Protein AF-0000000080637641 (afdb_homodimer)

InterPro domains:
  IPR002864 Acyl-ACP thioesterase, N-terminal hotdog domain [PF01643] (2-120)
  IPR029069 HotDog domain superfamily [SSF54637] (1-126)
  IPR029069 HotDog domain superfamily [SSF54637] (154-206)
  IPR045023 Acyl-[acyl-carrier-protein] hydrolase FATA/B [PTHR31727] (2-176)
  IPR049427 Acyl-ACP thioesterase-like, C-terminal domain [PF20791] (158-209)

Radius of gyration: 21.98 Å; Cα contacts (8 Å, |Δi|>4): 1233; chains: 2; bounding box: 46×62×56 Å

Secondary structure (DSSP, 8-state):
--EEEEEE--GGGB-GGGBBPHHHHHHHHHHHHHHHHHHHT-SHHHHHHTTEEEEEEEEEEEESS--BTT-EEEEEEEEEEEETTEEEEEEEEE-TTS-EEEEEEEEEEEEETTT--EE-GGGT--SS-----S-SSPPP---PPSS-EEEEEEE--GGGB-TTSBBPHHHHHHHHHHHHHHTT--GGGEEEEEEEE----BTT-EEEEEEETTEEEEEETTEEEEEEEEEE---/--EEEEEE--GGGB-GGGBBPHHHHHHHHHHHHHHHHHHHT-SHHHHHHTTEEEEEEEEEEEESS--BTT-EEEEEEEEEEEETTEEEEEEEEE-TTS-EEEEEEEEEEEEETTT--EE-GGGT--SS-----S-SSPPP---PPSS-EEEEEEE--GGGB-TTSBBPHHHHHHHHHHHHHHTT--GGGEEEEEEEE----BTT-EEEEEEETTEEEEEETTEEEEEEEEEE---

Foldseek 3Di:
DKFKDKDAAAPVQADDPFFGDPLVVVVVVVVRVQVVCVVQQNHDVNLVVVQKDKDWFKKKKFFPATDGHGWMKMKMKFWADADVQWTKMWIFIATPVRHTGMIMMTTMFMARNVVRHTDRCCVGRPDRHDHDHSDPDDFDDDDDDPPWDWQDKDAAAPVQDDPVFKRDPSVVVVLQQVRVVVVPDDPRFFRMKMKGADAIDGHGQMWTWIDDDQKIFIDRVVHTGMIMGTDGHND/DKFKDKDAAAPVQADDPFFGDPLVVVVVVVVRVQVVCVVQQNHDVNLVVVQKDKDWFKKKKFFPATDGHGWMKMKMKFWADADVQWTKMWIFIATPVRHTGMIMMTTMFMARNVVRHTDRCCVGRPDRHDHDHSDPDDFDDDDDDPPWDWQDKDAAAPVQDDPVFKRDPSVVVVLQQVRVVVVVDHPRFFRMKMKGADAIDGHGQMWTWIDDDQKIFIDRVVHTGMIMGTDGHND

Sequence (470 aa):
MKYAERFVVRSYESCGKGFLRPDALAGYFQETAWKSAEELGFGYRAVVEHGWAWVLSRLLVRYERVPRWGEEVVVTTWPRPSEGIFACRDYLVEDGEGRVCVRATSRWLLLDAASRRPVRPERLVRMGLLEEAAVEEAPRKLGAEEGLKEAAMVIAGYVDVDPNGHVNNTRYIGWCTTGLVREGERPEAWREFHVNFVGEAHEGDACAIWVGDGAAEIRKGEVALARMRVERGSPMKYAERFVVRSYESCGKGFLRPDALAGYFQETAWKSAEELGFGYRAVVEHGWAWVLSRLLVRYERVPRWGEEVVVTTWPRPSEGIFACRDYLVEDGEGRVCVRATSRWLLLDAASRRPVRPERLVRMGLLEEAAVEEAPRKLGAEEGLKEAAMVIAGYVDVDPNGHVNNTRYIGWCTTGLVREGERPEAWREFHVNFVGEAHEGDACAIWVGDGAAEIRKGEVALARMRVERGSP

Organism: Winmispira thermophila (strain ATCC 700085 / DSM 6578 / Z-1203) (NCBI:txid869211)

Solvent-accessible surface area (backbone atoms only — not comparable to full-atom values): 23505 Å² total; per-residue (Å²): 66,80,37,75,42,79,44,61,38,41,66,82,40,12,10,64,82,26,33,53,30,72,27,49,52,46,39,53,51,50,47,46,50,48,54,43,28,46,74,69,59,52,14,71,68,51,30,48,74,71,43,30,40,81,38,74,35,30,34,26,40,36,40,54,38,79,56,37,51,70,38,48,34,39,41,35,35,31,41,31,70,61,62,80,56,26,34,28,36,30,28,40,29,19,38,85,84,67,48,72,22,34,29,21,34,35,34,27,35,30,24,31,62,87,77,63,40,80,38,59,34,69,80,60,62,78,66,45,62,35,85,79,66,58,44,87,68,74,55,62,88,75,71,91,73,78,83,51,40,81,68,48,62,42,63,37,26,58,82,39,12,24,48,88,36,36,49,33,71,37,46,54,46,39,50,36,49,31,38,34,38,76,72,69,47,52,76,87,39,34,23,30,40,34,34,29,45,71,46,84,51,38,63,68,37,58,31,37,28,24,25,43,94,56,27,23,34,35,20,47,81,91,41,59,28,33,39,35,40,53,38,78,36,81,73,68,80,36,75,42,78,45,62,38,40,64,82,40,10,9,64,81,25,33,52,29,71,26,50,52,45,40,54,50,49,46,46,50,48,53,42,28,45,75,68,58,51,14,72,67,52,30,47,74,72,43,30,39,82,40,74,36,29,35,25,41,35,39,54,38,79,55,38,51,71,38,47,33,37,40,35,35,31,40,30,69,60,59,81,59,26,34,28,37,30,29,39,31,21,39,85,82,67,49,72,23,33,30,22,34,37,33,28,36,30,24,32,62,86,79,64,40,80,37,59,34,68,80,60,60,78,65,45,60,35,84,79,66,59,45,89,70,73,55,63,88,74,70,90,73,79,83,51,39,83,68,48,61,43,62,36,26,59,81,39,12,23,49,87,35,37,51,33,71,37,46,54,46,37,52,37,49,29,40,33,38,75,73,68,47,53,74,86,39,33,23,29,38,35,33,27,46,71,49,83,50,39,64,67,38,60,32,36,30,25,26,43,93,56,27,23,35,34,20,47,82,91,42,57,28,31,38,36,40,53,39,77,36,82,73

pLDDT: mean 94.84, std 4.94, range [54.88, 98.88]

Structure (mmCIF, N/CA/C/O backbone):
data_AF-0000000080637641-model_v1
#
loop_
_entity.id
_entity.type
_entity.pdbx_description
1 polymer 'Acyl-ACP thioesterase'
#
loop_
_atom_site.group_PDB
_atom_site.id
_atom_site.type_symbol
_atom_site.label_atom_id
_atom_site.label_alt_id
_atom_site.label_comp_id
_atom_site.label_asym_id
_atom_site.label_entity_id
_atom_site.label_seq_id
_atom_site.pdbx_PDB_ins_code
_atom_site.Cartn_x
_atom_site.Cartn_y
_atom_site.Cartn_z
_atom_site.occupancy
_atom_site.B_iso_or_equiv
_atom_site.auth_seq_id
_atom_site.auth_comp_id
_atom_site.auth_asym_id
_atom_site.auth_atom_id
_atom_site.pdbx_PDB_model_num
ATOM 1 N N . MET A 1 1 ? -3.99 -12.961 -25.469 1 92.62 1 MET A N 1
ATOM 2 C CA . MET A 1 1 ? -4.043 -11.523 -25.75 1 92.62 1 MET A CA 1
ATOM 3 C C . MET A 1 1 ? -3.363 -10.734 -24.641 1 92.62 1 MET A C 1
ATOM 5 O O . MET A 1 1 ? -3.488 -11.07 -23.469 1 92.62 1 MET A O 1
ATOM 9 N N . LYS A 1 2 ? -2.648 -9.711 -25.141 1 97.56 2 LYS A N 1
ATOM 10 C CA . LYS A 1 2 ? -1.951 -8.867 -24.172 1 97.56 2 LYS A CA 1
ATOM 11 C C . LYS A 1 2 ? -2.875 -7.785 -23.625 1 97.56 2 LYS A C 1
ATOM 13 O O . LYS A 1 2 ? -3.723 -7.254 -24.359 1 97.56 2 LYS A O 1
ATOM 18 N N . TYR A 1 3 ? -2.781 -7.527 -22.406 1 98.31 3 TYR A N 1
ATOM 19 C CA . TYR A 1 3 ? -3.465 -6.449 -21.703 1 98.31 3 TYR A CA 1
ATOM 20 C C . TYR A 1 3 ? -2.465 -5.543 -20.984 1 98.31 3 TYR A C 1
ATOM 22 O O . TYR A 1 3 ? -1.483 -6.016 -20.422 1 98.31 3 TYR A O 1
ATOM 30 N N . ALA A 1 4 ? -2.725 -4.215 -21.078 1 98.44 4 ALA A N 1
ATOM 31 C CA . ALA A 1 4 ? -1.751 -3.289 -20.5 1 98.44 4 ALA A CA 1
ATOM 32 C C . ALA A 1 4 ? -2.432 -2.271 -19.594 1 98.44 4 ALA A C 1
ATOM 34 O O . ALA A 1 4 ? -3.553 -1.838 -19.875 1 98.44 4 ALA A O 1
ATOM 35 N N . GLU A 1 5 ? -1.81 -1.968 -18.516 1 97.56 5 GLU A N 1
ATOM 36 C CA . GLU A 1 5 ? -2.182 -0.903 -17.594 1 97.56 5 GLU A CA 1
ATOM 37 C C . GLU A 1 5 ? -1.018 0.057 -17.359 1 97.56 5 GLU A C 1
ATOM 39 O O . GLU A 1 5 ? 0.136 -0.367 -17.266 1 97.56 5 GLU A O 1
ATOM 44 N N . ARG A 1 6 ? -1.359 1.313 -17.25 1 97.06 6 ARG A N 1
ATOM 45 C CA . ARG A 1 6 ? -0.358 2.328 -16.938 1 97.06 6 ARG A CA 1
ATOM 46 C C . ARG A 1 6 ? -0.373 2.674 -15.461 1 97.06 6 ARG A C 1
ATOM 48 O O . ARG A 1 6 ? -1.44 2.787 -14.852 1 97.06 6 ARG A O 1
ATOM 55 N N . PHE A 1 7 ? 0.769 2.768 -14.906 1 97.31 7 PHE A N 1
ATOM 56 C CA . PHE A 1 7 ? 0.945 3.188 -13.523 1 97.31 7 PHE A CA 1
ATOM 57 C C . PHE A 1 7 ? 1.962 4.316 -13.422 1 97.31 7 PHE A C 1
ATOM 59 O O . PHE A 1 7 ? 2.881 4.406 -14.242 1 97.31 7 PHE A O 1
ATOM 66 N N . VAL A 1 8 ? 1.765 5.195 -12.508 1 95.81 8 VAL A N 1
ATOM 67 C CA . VAL A 1 8 ? 2.812 6.094 -12.039 1 95.81 8 VAL A CA 1
ATOM 68 C C . VAL A 1 8 ? 3.271 5.664 -10.648 1 95.81 8 VAL A C 1
ATOM 70 O O . VAL A 1 8 ? 2.453 5.496 -9.742 1 95.81 8 VAL A O 1
ATOM 73 N N . VAL A 1 9 ? 4.555 5.395 -10.531 1 96.56 9 VAL A N 1
ATOM 74 C CA . VAL A 1 9 ? 5.062 5.023 -9.219 1 96.56 9 VAL A CA 1
ATOM 75 C C . VAL A 1 9 ? 4.789 6.148 -8.227 1 96.56 9 VAL A C 1
ATOM 77 O O . VAL A 1 9 ? 5.398 7.219 -8.305 1 96.56 9 VAL A O 1
ATOM 80 N N . ARG A 1 10 ? 3.988 5.863 -7.246 1 95.62 10 ARG A N 1
ATOM 81 C CA . ARG A 1 10 ? 3.527 6.891 -6.316 1 95.62 10 ARG A CA 1
ATOM 82 C C . ARG A 1 10 ? 4.48 7.027 -5.137 1 95.62 10 ARG A C 1
ATOM 84 O O . ARG A 1 10 ? 5.312 6.148 -4.895 1 95.62 10 ARG A O 1
ATOM 91 N N . SER A 1 11 ? 4.352 8.141 -4.477 1 92.38 11 SER A N 1
ATOM 92 C CA . SER A 1 11 ? 5.281 8.508 -3.412 1 92.38 11 SER A CA 1
ATOM 93 C C . SER A 1 11 ? 5.273 7.48 -2.287 1 92.38 11 SER A C 1
ATOM 95 O O . SER A 1 11 ? 6.328 7.141 -1.743 1 92.38 11 SER A O 1
ATOM 97 N N .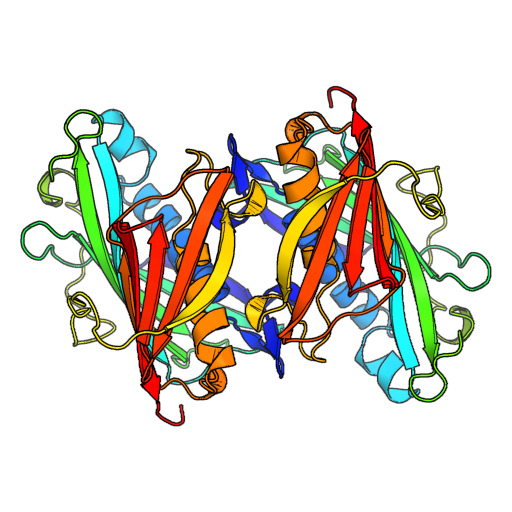 TYR A 1 12 ? 4.105 6.906 -2.023 1 93.69 12 TYR A N 1
ATOM 98 C CA . TYR A 1 12 ? 3.986 5.996 -0.89 1 93.69 12 TYR A CA 1
ATOM 99 C C . TYR A 1 12 ? 4.23 4.555 -1.318 1 93.69 12 TYR A C 1
ATOM 101 O O . TYR A 1 12 ? 4.098 3.631 -0.513 1 93.69 12 TYR A O 1
ATOM 109 N N . GLU A 1 13 ? 4.523 4.336 -2.611 1 96 13 GLU A N 1
ATOM 110 C CA . GLU A 1 13 ? 4.879 3.027 -3.145 1 96 13 GLU A CA 1
ATOM 111 C C . GLU A 1 13 ? 6.391 2.887 -3.301 1 96 13 GLU A C 1
ATOM 113 O O . GLU A 1 13 ? 6.879 1.848 -3.748 1 96 13 GLU A O 1
ATOM 118 N N . SER A 1 14 ? 7.027 3.963 -2.93 1 92.69 14 SER A N 1
ATOM 119 C CA . SER A 1 14 ? 8.484 4 -3.039 1 92.69 14 SER A CA 1
ATOM 120 C C . SER A 1 14 ? 9.141 3.963 -1.664 1 92.69 14 SER A C 1
ATOM 122 O O . SER A 1 14 ? 8.57 4.453 -0.686 1 92.69 14 SER A O 1
ATOM 124 N N . CYS A 1 15 ? 10.125 3.348 -1.596 1 84.5 15 CYS A N 1
ATOM 125 C CA . CYS A 1 15 ? 10.859 3.25 -0.34 1 84.5 15 CYS A CA 1
ATOM 126 C C . CYS A 1 15 ? 12.234 3.902 -0.459 1 84.5 15 CYS A C 1
ATOM 128 O O . CYS A 1 15 ? 12.406 4.867 -1.205 1 84.5 15 CYS A O 1
ATOM 130 N N . GLY A 1 16 ? 13.18 3.287 0.419 1 74.88 16 GLY A N 1
ATOM 131 C CA . GLY A 1 16 ? 14.484 3.906 0.554 1 74.88 16 GLY A CA 1
ATOM 132 C C . GLY A 1 16 ? 15.133 4.242 -0.779 1 74.88 16 GLY A C 1
ATOM 133 O O . GLY A 1 16 ? 15.109 3.43 -1.707 1 74.88 16 GLY A O 1
ATOM 134 N N . LYS A 1 17 ? 15.555 5.379 -1.106 1 79.94 17 LYS A N 1
ATOM 135 C CA . LYS A 1 17 ? 16.234 5.992 -2.24 1 79.94 17 LYS A CA 1
ATOM 136 C C . LYS A 1 17 ? 15.289 6.203 -3.412 1 79.94 17 LYS A C 1
ATOM 138 O O . LYS A 1 17 ? 15.719 6.324 -4.559 1 79.94 17 LYS A O 1
ATOM 143 N N . GLY A 1 18 ? 13.945 5.887 -3.209 1 91.38 18 GLY A N 1
ATOM 144 C CA . GLY A 1 18 ? 12.945 6.203 -4.219 1 91.38 18 GLY A CA 1
ATOM 145 C C . GLY A 1 18 ? 12.602 5.023 -5.109 1 91.38 18 GLY A C 1
ATOM 146 O O . GLY A 1 18 ? 11.961 5.184 -6.145 1 91.38 18 GLY A O 1
ATOM 147 N N . PHE A 1 19 ? 13.07 3.822 -4.762 1 93.94 19 PHE A N 1
ATOM 148 C CA . PHE A 1 19 ? 12.828 2.633 -5.57 1 93.94 19 PHE A CA 1
ATOM 149 C C . PHE A 1 19 ? 11.43 2.082 -5.312 1 93.94 19 PHE A C 1
ATOM 151 O O . PHE A 1 19 ? 10.938 2.115 -4.18 1 93.94 19 PHE A O 1
ATOM 158 N N . LEU A 1 20 ? 10.805 1.582 -6.398 1 96.62 20 LEU A N 1
ATOM 159 C CA . LEU A 1 20 ? 9.516 0.909 -6.266 1 96.62 20 LEU A CA 1
ATOM 160 C C . LEU A 1 20 ? 9.633 -0.32 -5.371 1 96.62 20 LEU A C 1
ATOM 162 O O . LEU A 1 20 ? 10.477 -1.191 -5.613 1 96.62 20 LEU A O 1
ATOM 166 N N . ARG A 1 21 ? 8.836 -0.377 -4.387 1 96.75 21 ARG A N 1
ATOM 167 C CA . ARG A 1 21 ? 8.852 -1.49 -3.443 1 96.75 21 ARG A CA 1
ATOM 168 C C . ARG A 1 21 ? 8.414 -2.785 -4.121 1 96.75 21 ARG A C 1
ATOM 170 O O . ARG A 1 21 ? 7.512 -2.781 -4.957 1 96.75 21 ARG A O 1
ATOM 177 N N . PRO A 1 22 ? 9.023 -3.922 -3.648 1 97.38 22 PRO A N 1
ATOM 178 C CA . PRO A 1 22 ? 8.641 -5.211 -4.234 1 97.38 22 PRO A CA 1
ATOM 179 C C . PRO A 1 22 ? 7.156 -5.52 -4.051 1 97.38 22 PRO A C 1
ATOM 181 O O . PRO A 1 22 ? 6.52 -6.062 -4.957 1 97.38 22 PRO A O 1
ATOM 184 N N . ASP A 1 23 ? 6.582 -5.242 -2.859 1 97.75 23 ASP A N 1
ATOM 185 C CA . ASP A 1 23 ? 5.172 -5.535 -2.617 1 97.75 23 ASP A CA 1
ATOM 186 C C . ASP A 1 23 ? 4.273 -4.66 -3.486 1 97.75 23 ASP A C 1
ATOM 188 O O . ASP A 1 23 ? 3.217 -5.105 -3.939 1 97.75 23 ASP A O 1
ATOM 192 N N . ALA A 1 24 ? 4.637 -3.367 -3.691 1 97.81 24 ALA A N 1
ATOM 193 C CA . ALA A 1 24 ? 3.881 -2.492 -4.582 1 97.81 24 ALA A CA 1
ATOM 194 C C . ALA A 1 24 ? 3.918 -3.01 -6.02 1 97.81 24 ALA A C 1
ATOM 196 O O . ALA A 1 24 ? 2.902 -2.988 -6.719 1 97.81 24 ALA A O 1
ATOM 197 N N . LEU A 1 25 ? 5.082 -3.469 -6.492 1 98.44 25 LEU A N 1
ATOM 198 C CA . LEU A 1 25 ? 5.207 -4.074 -7.812 1 98.44 25 LEU A CA 1
ATOM 199 C C . LEU A 1 25 ? 4.27 -5.266 -7.957 1 98.44 25 LEU A C 1
ATOM 201 O O . LEU A 1 25 ? 3.582 -5.406 -8.969 1 98.44 25 LEU A O 1
ATOM 205 N N . ALA A 1 26 ? 4.266 -6.102 -6.922 1 98.62 26 ALA A N 1
ATOM 206 C CA . ALA A 1 26 ? 3.348 -7.238 -6.922 1 98.62 26 ALA A CA 1
ATOM 207 C C . ALA A 1 26 ? 1.898 -6.773 -7.02 1 98.62 26 ALA A C 1
ATOM 209 O O . ALA A 1 26 ? 1.064 -7.441 -7.637 1 98.62 26 ALA A O 1
ATOM 210 N N . GLY A 1 27 ? 1.582 -5.668 -6.395 1 98.19 27 GLY A N 1
ATOM 211 C CA . GLY A 1 27 ? 0.262 -5.074 -6.527 1 98.19 27 GLY A CA 1
ATOM 212 C C . GLY A 1 27 ? -0.083 -4.703 -7.957 1 98.19 27 GLY A C 1
ATOM 213 O O . GLY A 1 27 ? -1.213 -4.918 -8.406 1 98.19 27 GLY A O 1
ATOM 214 N N . TYR A 1 28 ? 0.907 -4.117 -8.664 1 98.56 28 TYR A N 1
ATOM 215 C CA . TYR A 1 28 ? 0.693 -3.795 -10.07 1 98.56 28 TYR A CA 1
ATOM 216 C C . TYR A 1 28 ? 0.358 -5.047 -10.867 1 98.56 28 TYR A C 1
ATOM 218 O O . TYR A 1 28 ? -0.549 -5.035 -11.703 1 98.56 28 TYR A O 1
ATOM 226 N N . PHE A 1 29 ? 1.106 -6.141 -10.586 1 98.75 29 PHE A N 1
ATOM 227 C CA . PHE A 1 29 ? 0.836 -7.406 -11.266 1 98.75 29 PHE A CA 1
ATOM 228 C C . PHE A 1 29 ? -0.579 -7.887 -10.969 1 98.75 29 PHE A C 1
ATOM 230 O O . PHE A 1 29 ? -1.314 -8.266 -11.875 1 98.75 29 PHE A O 1
ATOM 237 N N . GLN A 1 30 ? -0.908 -7.871 -9.719 1 97.5 30 GLN A N 1
ATOM 238 C CA . GLN A 1 30 ? -2.229 -8.328 -9.305 1 97.5 30 GLN A CA 1
ATOM 239 C C . GLN A 1 30 ? -3.33 -7.539 -10.008 1 97.5 30 GLN A C 1
ATOM 241 O O . GLN A 1 30 ? -4.266 -8.125 -10.555 1 97.5 30 GLN A O 1
ATOM 246 N N . GLU A 1 31 ? -3.213 -6.23 -9.938 1 97.12 31 GLU A N 1
ATOM 247 C CA . GLU A 1 31 ? -4.223 -5.359 -10.539 1 97.12 31 GLU A CA 1
ATOM 248 C C . GLU A 1 31 ? -4.359 -5.625 -12.039 1 97.12 31 GLU A C 1
ATOM 250 O O . GLU A 1 31 ? -5.473 -5.754 -12.555 1 97.12 31 GLU A O 1
ATOM 255 N N . THR A 1 32 ? -3.266 -5.695 -12.734 1 98.19 32 THR A N 1
ATOM 256 C CA . THR A 1 32 ? -3.262 -5.887 -14.18 1 98.19 32 THR A CA 1
ATOM 257 C C . THR A 1 32 ? -3.795 -7.266 -14.547 1 98.19 32 THR A C 1
ATOM 259 O O . THR A 1 32 ? -4.559 -7.41 -15.5 1 98.19 32 THR A O 1
ATOM 262 N N . ALA A 1 33 ? -3.381 -8.266 -13.781 1 97.5 33 ALA A N 1
ATOM 263 C CA . ALA A 1 33 ? -3.85 -9.633 -14.016 1 97.5 33 ALA A CA 1
ATOM 264 C C . ALA A 1 33 ? -5.363 -9.727 -13.859 1 97.5 33 ALA A C 1
ATOM 266 O O . ALA A 1 33 ? -6.039 -10.359 -14.672 1 97.5 33 ALA A O 1
ATOM 267 N N . TRP A 1 34 ? -5.867 -9.133 -12.805 1 94.19 34 TRP A N 1
ATOM 268 C CA . TRP A 1 34 ? -7.297 -9.172 -12.531 1 94.19 34 TRP A CA 1
ATOM 269 C C . TRP A 1 34 ? -8.086 -8.547 -13.672 1 94.19 34 TRP A C 1
ATOM 271 O O . TRP A 1 34 ? -9.055 -9.133 -14.164 1 94.19 34 TRP A O 1
ATOM 281 N N . LYS A 1 35 ? -7.727 -7.418 -14.078 1 95.44 35 LYS A N 1
ATOM 282 C CA . LYS A 1 35 ? -8.422 -6.715 -15.156 1 95.44 35 LYS A CA 1
ATOM 283 C C . LYS A 1 35 ? -8.352 -7.496 -16.469 1 95.44 35 LYS A C 1
ATOM 285 O O . LYS A 1 35 ? -9.352 -7.621 -17.172 1 95.44 35 LYS A O 1
ATOM 290 N N . SER A 1 36 ? -7.164 -7.9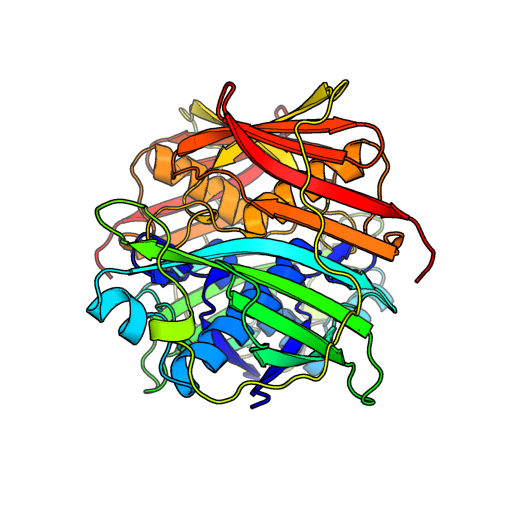73 -16.781 1 97.19 36 SER A N 1
ATOM 291 C CA . SER A 1 36 ? -6.969 -8.805 -17.969 1 97.19 36 SER A CA 1
ATOM 292 C C . SER A 1 36 ? -7.883 -10.023 -17.938 1 97.19 36 SER A C 1
ATOM 294 O O . SER A 1 36 ? -8.555 -10.328 -18.938 1 97.19 36 SER A O 1
ATOM 296 N N . ALA A 1 37 ? -7.906 -10.734 -16.812 1 96.19 37 ALA A N 1
ATOM 297 C CA . ALA A 1 37 ? -8.711 -11.945 -16.672 1 96.19 37 ALA A CA 1
ATOM 298 C C . ALA A 1 37 ? -10.195 -11.633 -16.828 1 96.19 37 ALA A C 1
ATOM 300 O O . ALA A 1 37 ? -10.945 -12.414 -17.422 1 96.19 37 ALA A O 1
ATOM 301 N N . GLU A 1 38 ? -10.617 -10.523 -16.281 1 94.06 38 GLU A N 1
ATOM 302 C CA . GLU A 1 38 ? -12.008 -10.109 -16.438 1 94.06 38 GLU A CA 1
ATOM 303 C C . GLU A 1 38 ? -12.359 -9.883 -17.906 1 94.06 38 GLU A C 1
ATOM 305 O O . GLU A 1 38 ? -13.406 -10.328 -18.375 1 94.06 38 GLU A O 1
ATOM 310 N N . GLU A 1 39 ? -11.5 -9.227 -18.609 1 94.5 39 GLU A N 1
ATOM 311 C CA . GLU A 1 39 ? -11.727 -8.938 -20.016 1 94.5 39 GLU A CA 1
ATOM 312 C C . GLU A 1 39 ? -11.773 -10.219 -20.844 1 94.5 39 GLU A C 1
ATOM 314 O O . GLU A 1 39 ? -12.516 -10.305 -21.828 1 94.5 39 GLU A O 1
ATOM 319 N N . LEU A 1 40 ? -11.016 -11.211 -20.469 1 95.5 40 LEU A N 1
ATOM 320 C CA . LEU A 1 40 ? -10.898 -12.453 -21.219 1 95.5 40 LEU A CA 1
ATOM 321 C C . LEU A 1 40 ? -11.969 -13.453 -20.797 1 95.5 40 LEU A C 1
ATOM 323 O O . LEU A 1 40 ? -12.078 -14.539 -21.375 1 95.5 40 LEU A O 1
ATOM 327 N N . GLY A 1 41 ? -12.695 -13.148 -19.688 1 92.94 41 GLY A N 1
ATOM 328 C CA . GLY A 1 41 ? -13.852 -13.953 -19.328 1 92.94 41 GLY A CA 1
ATOM 329 C C . GLY A 1 41 ? -13.539 -15.039 -18.328 1 92.94 41 GLY A C 1
ATOM 330 O O . GLY A 1 41 ? -14.32 -15.977 -18.141 1 92.94 41 GLY A O 1
ATOM 331 N N . PHE A 1 42 ? -12.383 -14.922 -17.75 1 94.69 42 PHE A N 1
ATOM 332 C CA . PHE A 1 42 ? -12.086 -15.922 -16.719 1 94.69 42 PHE A CA 1
ATOM 333 C C . PHE A 1 42 ? -11.648 -15.258 -15.422 1 94.69 42 PHE A C 1
ATOM 335 O O . PHE A 1 42 ? -10.875 -15.836 -14.656 1 94.69 42 PHE A O 1
ATOM 342 N N . GLY A 1 43 ? -12.086 -14.016 -15.281 1 92.62 43 GLY A N 1
ATOM 343 C CA . GLY A 1 43 ? -11.812 -13.281 -14.062 1 92.62 43 GLY A CA 1
ATOM 344 C C . GLY A 1 43 ? -12.68 -13.711 -12.891 1 92.62 43 GLY A C 1
ATOM 345 O O . GLY A 1 43 ? -13.234 -14.812 -12.898 1 92.62 43 GLY A O 1
ATOM 346 N N . TYR A 1 44 ? -12.727 -12.898 -11.914 1 86 44 TYR A N 1
ATOM 347 C CA . TYR A 1 44 ? -13.367 -13.18 -10.633 1 86 44 TYR A CA 1
ATOM 348 C C . TYR A 1 44 ? -14.812 -13.625 -10.828 1 86 44 TYR A C 1
ATOM 350 O O . TYR A 1 44 ? -15.227 -14.648 -10.281 1 86 44 TYR A O 1
ATOM 358 N N . ARG A 1 45 ? -15.578 -12.93 -11.594 1 85.44 45 ARG A N 1
ATOM 359 C CA . ARG A 1 45 ? -17 -13.211 -11.789 1 85.44 45 ARG A CA 1
ATOM 360 C C . ARG A 1 45 ? -17.203 -14.594 -12.391 1 85.44 45 ARG A C 1
ATOM 362 O O . ARG A 1 45 ? -18.031 -15.367 -11.922 1 85.44 45 ARG A O 1
ATOM 369 N N . ALA A 1 46 ? -16.453 -14.836 -13.398 1 89.44 46 ALA A N 1
ATOM 370 C CA . ALA A 1 46 ? -16.578 -16.125 -14.086 1 89.44 46 ALA A CA 1
ATOM 371 C C . ALA A 1 46 ? -16.203 -17.281 -13.156 1 89.44 46 ALA A C 1
ATOM 373 O O . ALA A 1 46 ? -16.875 -18.312 -13.141 1 89.44 46 ALA A O 1
ATOM 374 N N . VAL A 1 47 ? -15.203 -17.125 -12.398 1 92.69 47 VAL A N 1
ATOM 375 C CA . VAL A 1 47 ? -14.688 -18.188 -11.539 1 92.69 47 VAL A CA 1
ATOM 376 C C . VAL A 1 47 ? -15.664 -18.453 -10.398 1 92.69 47 VAL A C 1
ATOM 378 O O . VAL A 1 47 ? -15.961 -19.609 -10.086 1 92.69 47 VAL A O 1
ATOM 381 N N . VAL A 1 48 ? -16.172 -17.391 -9.828 1 89.12 48 VAL A N 1
ATOM 382 C CA . VAL A 1 48 ? -17.094 -17.531 -8.703 1 89.12 48 VAL A CA 1
ATOM 383 C C . VAL A 1 48 ? -18.375 -18.203 -9.164 1 89.12 48 VAL A C 1
ATOM 385 O O . VAL A 1 48 ? -18.984 -18.984 -8.422 1 89.12 48 VAL A O 1
ATOM 388 N N . GLU A 1 49 ? -18.797 -17.891 -10.375 1 91.88 49 GLU A N 1
ATOM 389 C CA . GLU A 1 49 ? -19.984 -18.5 -10.945 1 91.88 49 GLU A CA 1
ATOM 390 C C . GLU A 1 49 ? -19.875 -20.031 -10.953 1 91.88 49 GLU A C 1
ATOM 392 O O . GLU A 1 49 ? -20.875 -20.734 -10.82 1 91.88 49 GLU A O 1
ATOM 397 N N . HIS A 1 50 ? -18.719 -20.516 -11.062 1 92.75 50 HIS A N 1
ATOM 398 C CA . HIS A 1 50 ? -18.5 -21.953 -11.094 1 92.75 50 HIS A CA 1
ATOM 399 C C . HIS A 1 50 ? -18.188 -22.5 -9.695 1 92.75 50 HIS A C 1
ATOM 401 O O . HIS A 1 50 ? -17.953 -23.703 -9.531 1 92.75 50 HIS A O 1
ATOM 407 N N . GLY A 1 51 ? -18.172 -21.594 -8.773 1 93.81 51 GLY A N 1
ATOM 408 C CA . GLY A 1 51 ? -17.781 -22.016 -7.43 1 93.81 51 GLY A CA 1
ATOM 409 C C . GLY A 1 51 ? -16.297 -22.266 -7.281 1 93.81 51 GLY A C 1
ATOM 410 O O . GLY A 1 51 ? -15.883 -23.109 -6.5 1 93.81 51 GLY A O 1
ATOM 411 N N . TRP A 1 52 ? -15.555 -21.641 -8.148 1 95.56 52 TRP A N 1
ATOM 412 C CA . TRP A 1 52 ? -14.102 -21.812 -8.125 1 95.56 52 TRP A CA 1
ATOM 413 C C . TRP A 1 52 ? -13.422 -20.547 -7.602 1 95.56 52 TRP A C 1
ATOM 415 O O . TRP A 1 52 ? -14.094 -19.594 -7.207 1 95.56 52 TRP A O 1
ATOM 425 N N . ALA A 1 53 ? -12.133 -20.625 -7.41 1 94.44 53 ALA A N 1
ATOM 426 C CA . ALA A 1 53 ? -11.32 -19.484 -6.988 1 94.44 53 ALA A CA 1
ATOM 427 C C . ALA A 1 53 ? -9.898 -19.594 -7.535 1 94.44 53 ALA A C 1
ATOM 429 O O . ALA A 1 53 ? -9.328 -20.688 -7.598 1 94.44 53 ALA A O 1
ATOM 430 N N . TRP A 1 54 ? -9.414 -18.5 -7.941 1 95.5 54 TRP A N 1
ATOM 431 C CA . TRP A 1 54 ? -8.008 -18.422 -8.32 1 95.5 54 TRP A CA 1
ATOM 432 C C . TRP A 1 54 ? -7.121 -18.281 -7.086 1 95.5 54 TRP A C 1
ATOM 434 O O . TRP A 1 54 ? -7.449 -17.531 -6.16 1 95.5 54 TRP A O 1
ATOM 444 N N . VAL A 1 55 ? -5.98 -18.953 -7.094 1 95.94 55 VAL A N 1
ATOM 445 C CA . VAL A 1 55 ? -4.973 -18.812 -6.047 1 95.94 55 VAL A CA 1
ATOM 446 C C . VAL A 1 55 ? -3.592 -18.641 -6.676 1 95.94 55 VAL A C 1
ATOM 448 O O . VAL A 1 55 ? -3.156 -19.469 -7.477 1 95.94 55 VAL A O 1
ATOM 451 N N . LEU A 1 56 ? -2.957 -17.562 -6.379 1 97.94 56 LEU A N 1
ATOM 452 C CA . LEU A 1 56 ? -1.574 -17.391 -6.809 1 97.94 56 LEU A CA 1
ATOM 453 C C . LEU A 1 56 ? -0.645 -18.328 -6.047 1 97.94 56 LEU A C 1
ATOM 455 O O . LEU A 1 56 ? -0.551 -18.25 -4.816 1 97.94 56 LEU A O 1
ATOM 459 N N . SER A 1 57 ? 0.038 -19.156 -6.77 1 98.19 57 SER A N 1
ATOM 460 C CA . SER A 1 57 ? 0.871 -20.172 -6.137 1 98.19 57 SER A CA 1
ATOM 461 C C . SER A 1 57 ? 2.344 -19.781 -6.16 1 98.19 57 SER A C 1
ATOM 463 O O . SER A 1 57 ? 3.043 -19.906 -5.156 1 98.19 57 SER A O 1
ATOM 465 N N . ARG A 1 58 ? 2.762 -19.281 -7.324 1 98.62 58 ARG A N 1
ATOM 466 C CA . ARG A 1 58 ? 4.176 -18.953 -7.48 1 98.62 58 ARG A CA 1
ATOM 467 C C . ARG A 1 58 ? 4.352 -17.672 -8.312 1 98.62 58 ARG A C 1
ATOM 469 O O . ARG A 1 58 ? 3.588 -17.422 -9.242 1 98.62 58 ARG A O 1
ATOM 476 N N . LEU A 1 59 ? 5.41 -16.969 -8.008 1 98.81 59 LEU A N 1
ATOM 477 C CA . LEU A 1 59 ? 5.766 -15.742 -8.719 1 98.81 59 LEU A CA 1
ATOM 478 C C . LEU A 1 59 ? 7.281 -15.594 -8.828 1 98.81 59 LEU A C 1
ATOM 480 O O . LEU A 1 59 ? 7.996 -15.75 -7.832 1 98.81 59 LEU A O 1
ATOM 484 N N . LEU A 1 60 ? 7.754 -15.453 -9.984 1 98.75 60 LEU A N 1
ATOM 485 C CA . LEU A 1 60 ? 9.141 -15.086 -10.258 1 98.75 60 LEU A CA 1
ATOM 486 C C . LEU A 1 60 ? 9.234 -13.68 -10.836 1 98.75 60 LEU A C 1
ATOM 488 O O . LEU A 1 60 ? 8.523 -13.352 -11.789 1 98.75 60 LEU A O 1
ATOM 492 N N . VAL A 1 61 ? 10.047 -12.852 -10.273 1 98.5 61 VAL A N 1
ATOM 493 C CA . VAL A 1 61 ? 10.273 -11.484 -10.734 1 98.5 61 VAL A CA 1
ATOM 494 C C . VAL A 1 61 ? 11.758 -11.281 -11.023 1 98.5 61 VAL A C 1
ATOM 496 O O . VAL A 1 61 ? 12.602 -11.562 -10.164 1 98.5 61 VAL A O 1
ATOM 499 N N . ARG A 1 62 ? 12.047 -10.805 -12.156 1 97.81 62 ARG A N 1
ATOM 500 C CA . ARG A 1 62 ? 13.414 -10.484 -12.562 1 97.81 62 ARG A CA 1
ATOM 501 C C . ARG A 1 62 ? 13.547 -9.008 -12.906 1 97.81 62 ARG A C 1
ATOM 503 O O . ARG A 1 62 ? 12.828 -8.492 -13.766 1 97.81 62 ARG A O 1
ATOM 510 N N . TYR 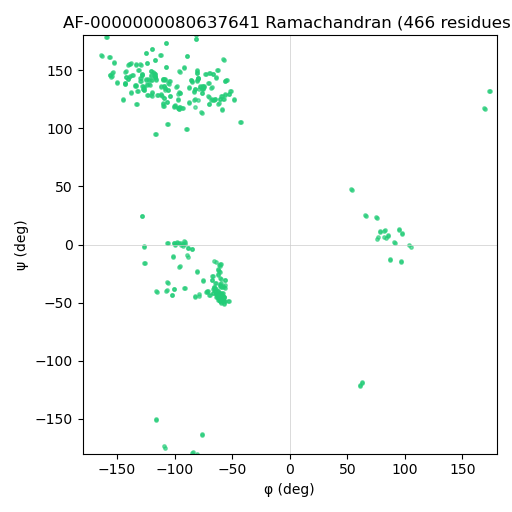A 1 63 ? 14.555 -8.398 -12.281 1 97.12 63 TYR A N 1
ATOM 511 C CA . TYR A 1 63 ? 14.781 -6.973 -12.508 1 97.12 63 TYR A CA 1
ATOM 512 C C . TYR A 1 63 ? 15.852 -6.754 -13.562 1 97.12 63 TYR A C 1
ATOM 514 O O . TYR A 1 63 ? 16.922 -7.359 -13.508 1 97.12 63 TYR A O 1
ATOM 522 N N . GLU A 1 64 ? 15.57 -5.949 -14.523 1 96.31 64 GLU A N 1
ATOM 523 C CA . GLU A 1 64 ? 16.609 -5.293 -15.312 1 96.31 64 GLU A CA 1
ATOM 524 C C . GLU A 1 64 ? 16.984 -3.938 -14.719 1 96.31 64 GLU A C 1
ATOM 526 O O . GLU A 1 64 ? 18.141 -3.521 -14.789 1 96.31 64 GLU A O 1
ATOM 531 N N . ARG A 1 65 ? 15.984 -3.301 -14.234 1 94.75 65 ARG A N 1
ATOM 532 C CA . ARG A 1 65 ? 16.078 -2.064 -13.461 1 94.75 65 ARG A CA 1
ATOM 533 C C . ARG A 1 65 ? 14.867 -1.88 -12.562 1 94.75 65 ARG A C 1
ATOM 535 O O . ARG A 1 65 ? 13.758 -2.277 -12.914 1 94.75 65 ARG A O 1
ATOM 542 N N . VAL A 1 66 ? 15.094 -1.292 -11.414 1 95.12 66 VAL A N 1
ATOM 543 C CA . VAL A 1 66 ? 13.977 -1.024 -10.516 1 95.12 66 VAL A CA 1
ATOM 544 C C . VAL A 1 66 ? 13.352 0.326 -10.859 1 95.12 66 VAL A C 1
ATOM 546 O O . VAL A 1 66 ? 14.039 1.349 -10.883 1 95.12 66 VAL A O 1
ATOM 549 N N . PRO A 1 67 ? 12.07 0.351 -11.188 1 96.38 67 PRO A N 1
ATOM 550 C CA . PRO A 1 67 ? 11.422 1.646 -11.406 1 96.38 67 PRO A CA 1
ATOM 551 C C . PRO A 1 67 ? 11.531 2.572 -10.195 1 96.38 67 PRO A C 1
ATOM 553 O O . PRO A 1 67 ? 11.75 2.104 -9.07 1 96.38 67 PRO A O 1
ATOM 556 N N . ARG A 1 68 ? 11.383 3.859 -10.414 1 95.44 68 ARG A N 1
ATOM 557 C CA . ARG A 1 68 ? 11.602 4.836 -9.352 1 95.44 68 ARG A CA 1
ATOM 558 C C . ARG A 1 68 ? 10.375 5.723 -9.164 1 95.44 68 ARG A C 1
ATOM 560 O O . ARG A 1 68 ? 9.492 5.762 -10.023 1 95.44 68 ARG A O 1
ATOM 567 N N . TRP A 1 69 ? 10.391 6.379 -8.055 1 94.62 69 TRP A N 1
ATOM 568 C CA . TRP A 1 69 ? 9.328 7.316 -7.707 1 94.62 69 TRP A CA 1
ATOM 569 C C . TRP A 1 69 ? 9.086 8.312 -8.836 1 94.62 69 TRP A C 1
ATOM 571 O O . TRP A 1 69 ? 10.031 8.898 -9.375 1 94.62 69 TRP A O 1
ATOM 581 N N . GLY A 1 70 ? 7.789 8.469 -9.164 1 93.06 70 GLY A N 1
ATOM 582 C CA . GLY A 1 70 ? 7.398 9.461 -10.156 1 93.06 70 GLY A CA 1
ATOM 583 C C . GLY A 1 70 ? 7.449 8.93 -11.578 1 93.06 70 GLY A C 1
ATOM 584 O O . GLY A 1 70 ? 6.898 9.547 -12.492 1 93.06 70 GLY A O 1
ATOM 585 N N . GLU A 1 71 ? 8.062 7.785 -11.789 1 95.88 71 GLU A N 1
ATOM 586 C CA . GLU A 1 71 ? 8.195 7.195 -13.117 1 95.88 71 GLU A CA 1
ATOM 587 C C . GLU A 1 71 ? 6.883 6.582 -13.586 1 95.88 71 GLU A C 1
ATOM 589 O O . GLU A 1 71 ? 6.172 5.953 -12.797 1 95.88 71 GLU A O 1
ATOM 594 N N . GLU A 1 72 ? 6.566 6.879 -14.805 1 96.81 72 GLU A N 1
ATOM 595 C CA . GLU A 1 72 ? 5.461 6.164 -15.43 1 96.81 72 GLU A CA 1
ATOM 596 C C . GLU A 1 72 ? 5.918 4.82 -15.992 1 96.81 72 GLU A C 1
ATOM 598 O O . GLU A 1 72 ? 6.941 4.742 -16.672 1 96.81 72 GLU A O 1
ATOM 603 N N . VAL A 1 73 ? 5.176 3.779 -15.688 1 98.31 73 VAL A N 1
ATOM 604 C CA . VAL A 1 73 ? 5.496 2.457 -16.219 1 98.31 73 VAL A CA 1
ATOM 605 C C . VAL A 1 73 ? 4.242 1.816 -16.797 1 98.31 73 VAL A C 1
ATOM 607 O O . VAL A 1 73 ? 3.125 2.133 -16.391 1 98.31 73 VAL A O 1
ATOM 610 N N . VAL A 1 74 ? 4.449 0.987 -17.781 1 98.75 74 VAL A N 1
ATOM 611 C CA . VAL A 1 74 ? 3.379 0.194 -18.391 1 98.75 74 VAL A CA 1
ATOM 612 C C . VAL A 1 74 ? 3.561 -1.277 -18.016 1 98.75 74 VAL A C 1
ATOM 614 O O . VAL A 1 74 ? 4.609 -1.867 -18.297 1 98.75 74 VAL A O 1
ATOM 617 N N . VAL A 1 75 ? 2.615 -1.833 -17.359 1 98.81 75 VAL A N 1
ATOM 618 C CA . VAL A 1 75 ? 2.605 -3.256 -17.047 1 98.81 75 VAL A CA 1
ATOM 619 C C . VAL A 1 75 ? 1.754 -4.008 -18.062 1 98.81 75 VAL A C 1
ATOM 621 O O . VAL A 1 75 ? 0.551 -3.76 -18.172 1 98.81 75 VAL A O 1
ATOM 624 N N . THR A 1 76 ? 2.385 -4.871 -18.766 1 98.81 76 THR A N 1
ATOM 625 C CA . THR A 1 76 ? 1.709 -5.719 -19.75 1 98.81 76 THR A CA 1
ATOM 626 C C . THR A 1 76 ? 1.661 -7.164 -19.266 1 98.81 76 THR A C 1
ATOM 628 O O . THR A 1 76 ? 2.645 -7.676 -18.719 1 98.81 76 THR A O 1
ATOM 631 N N . THR A 1 77 ? 0.509 -7.809 -19.438 1 98.75 77 THR A N 1
ATOM 632 C CA . THR A 1 77 ? 0.392 -9.203 -19.031 1 98.75 77 THR A CA 1
ATOM 633 C C . THR A 1 77 ? -0.38 -10.008 -20.062 1 98.75 77 THR A C 1
ATOM 635 O O . THR A 1 77 ? -1.139 -9.445 -20.859 1 98.75 77 THR A O 1
ATOM 638 N N . TRP A 1 78 ? -0.141 -11.273 -20.078 1 98.5 78 TRP A N 1
ATOM 639 C CA . TRP A 1 78 ? -0.902 -12.195 -20.922 1 98.5 78 TRP A CA 1
ATOM 640 C C . TRP A 1 78 ? -0.883 -13.602 -20.328 1 98.5 78 TRP A C 1
ATOM 642 O O . TRP A 1 78 ? 0.093 -14.008 -19.703 1 98.5 78 TRP A O 1
ATOM 652 N N . PRO A 1 79 ? -1.978 -14.266 -20.516 1 98 79 PRO A N 1
ATOM 653 C CA . PRO A 1 79 ? -1.97 -15.68 -20.125 1 98 79 PRO A CA 1
ATOM 654 C C . PRO A 1 79 ? -1.173 -16.547 -21.094 1 98 79 PRO A C 1
ATOM 656 O O . PRO A 1 79 ? -1.134 -16.266 -22.297 1 98 79 PRO A O 1
ATOM 659 N N . ARG A 1 80 ? -0.558 -17.562 -20.516 1 97.44 80 ARG A N 1
ATOM 660 C CA . ARG A 1 80 ? 0.16 -18.578 -21.281 1 97.44 80 ARG A CA 1
ATOM 661 C C . ARG A 1 80 ? -0.545 -19.938 -21.188 1 97.44 80 ARG A C 1
ATOM 663 O O . ARG A 1 80 ? -1.44 -20.109 -20.375 1 97.44 80 ARG A O 1
ATOM 670 N N . PRO A 1 81 ? -0.148 -20.797 -22.141 1 95.62 81 PRO A N 1
ATOM 671 C CA . PRO A 1 81 ? -0.696 -22.156 -22 1 95.62 81 PRO A CA 1
ATOM 672 C C . PRO A 1 81 ? -0.406 -22.766 -20.625 1 95.62 81 PRO A C 1
ATOM 674 O O . PRO A 1 81 ? 0.677 -22.562 -20.078 1 95.62 81 PRO A O 1
ATOM 677 N N . SER A 1 82 ? -1.395 -23.469 -20.156 1 95.56 82 SER A N 1
ATOM 678 C CA . SER A 1 82 ? -1.291 -24.078 -18.828 1 95.56 82 SER A CA 1
ATOM 679 C C . SER A 1 82 ? -0.168 -25.109 -18.781 1 95.56 82 SER A C 1
ATOM 681 O O . SER A 1 82 ? 0.187 -25.703 -19.812 1 95.56 82 SER A O 1
ATOM 683 N N . GLU A 1 83 ? 0.371 -25.234 -17.672 1 94.5 83 GLU A N 1
ATOM 684 C CA . GLU A 1 83 ? 1.322 -26.297 -17.328 1 94.5 83 GLU A CA 1
ATOM 685 C C . GLU A 1 83 ? 0.772 -27.203 -16.234 1 94.5 83 GLU A C 1
ATOM 687 O O . GLU A 1 83 ? 0.942 -26.938 -15.047 1 94.5 83 GLU A O 1
ATOM 692 N N . GLY A 1 84 ? 0.13 -28.375 -16.688 1 94.06 84 GLY A N 1
ATOM 693 C CA . GLY A 1 84 ? -0.538 -29.25 -15.727 1 94.06 84 GLY A CA 1
ATOM 694 C C . GLY A 1 84 ? -1.696 -28.562 -15.023 1 94.06 84 GLY A C 1
ATOM 695 O O . GLY A 1 84 ? -2.625 -28.078 -15.672 1 94.06 84 GLY A O 1
ATOM 696 N N . ILE A 1 85 ? -1.541 -28.484 -13.719 1 96.06 85 ILE A N 1
ATOM 697 C CA . ILE A 1 85 ? -2.635 -27.953 -12.922 1 96.06 85 ILE A CA 1
ATOM 698 C C . ILE A 1 85 ? -2.465 -26.438 -12.758 1 96.06 85 ILE A C 1
ATOM 700 O O . ILE A 1 85 ? -3.275 -25.781 -12.102 1 96.06 85 ILE A O 1
ATOM 704 N N . PHE A 1 86 ? -1.466 -25.891 -13.359 1 97.12 86 PHE A N 1
ATOM 705 C CA . PHE A 1 86 ? -1.187 -24.469 -13.188 1 97.12 86 PHE A CA 1
ATOM 706 C C . PHE A 1 86 ? -1.625 -23.672 -14.406 1 97.12 86 PHE A C 1
ATOM 708 O O . PHE A 1 86 ? -1.289 -24.031 -15.539 1 97.12 86 PHE A O 1
ATOM 715 N N . ALA A 1 87 ? -2.396 -22.641 -14.18 1 97.56 87 ALA A N 1
ATOM 716 C CA . ALA A 1 87 ? -2.52 -21.578 -15.172 1 97.56 87 ALA A CA 1
ATOM 717 C C . ALA A 1 87 ? -1.31 -20.641 -15.125 1 97.56 87 ALA A C 1
ATOM 719 O O . ALA A 1 87 ? -0.87 -20.234 -14.039 1 97.56 87 ALA A O 1
ATOM 720 N N . CYS A 1 88 ? -0.765 -20.312 -16.281 1 97.69 88 CYS A N 1
ATOM 721 C CA . CYS A 1 88 ? 0.447 -19.5 -16.344 1 97.69 88 CYS A CA 1
ATOM 722 C C . CYS A 1 88 ? 0.138 -18.094 -16.844 1 97.69 88 CYS A C 1
ATOM 724 O O . CYS A 1 88 ? -0.713 -17.922 -17.719 1 97.69 88 CYS A O 1
ATOM 726 N N . ARG A 1 89 ? 0.801 -17.141 -16.281 1 98.31 89 ARG A N 1
ATOM 727 C CA . ARG A 1 89 ? 0.655 -15.758 -16.719 1 98.31 89 ARG A CA 1
ATOM 728 C C . ARG A 1 89 ? 1.989 -15.016 -16.656 1 98.31 89 ARG A C 1
ATOM 730 O O . ARG A 1 89 ? 2.727 -15.141 -15.672 1 98.31 89 ARG A O 1
ATOM 737 N N . ASP A 1 90 ? 2.238 -14.227 -17.672 1 98.81 90 ASP A N 1
ATOM 738 C CA . ASP A 1 90 ? 3.502 -13.5 -17.75 1 98.81 90 ASP A CA 1
ATOM 739 C C . ASP A 1 90 ? 3.27 -11.992 -17.719 1 98.81 90 ASP A C 1
ATOM 741 O O . ASP A 1 90 ? 2.158 -11.523 -17.969 1 98.81 90 ASP A O 1
ATOM 745 N N . TYR A 1 91 ? 4.34 -11.25 -17.344 1 98.88 91 TYR A N 1
ATOM 746 C CA . TYR A 1 91 ? 4.285 -9.805 -17.188 1 98.88 91 TYR A CA 1
ATOM 747 C C . TYR A 1 91 ? 5.551 -9.148 -17.734 1 98.88 91 TYR A C 1
ATOM 749 O O . TYR A 1 91 ? 6.648 -9.688 -17.578 1 98.88 91 TYR A O 1
ATOM 757 N N . LEU A 1 92 ? 5.359 -8.008 -18.297 1 98.81 92 LEU A N 1
ATOM 758 C CA . LEU A 1 92 ? 6.438 -7.07 -18.594 1 98.81 92 LEU A CA 1
ATOM 759 C C . LEU A 1 92 ? 6.141 -5.695 -18 1 98.81 92 LEU A C 1
ATOM 761 O O . LEU A 1 92 ? 5 -5.223 -18.047 1 98.81 92 LEU A O 1
ATOM 765 N N . VAL A 1 93 ? 7.113 -5.109 -17.375 1 98.81 93 VAL A N 1
ATOM 766 C CA . VAL A 1 93 ? 7.039 -3.709 -16.953 1 98.81 93 VAL A CA 1
ATOM 767 C C . VAL A 1 93 ? 7.996 -2.871 -17.812 1 98.81 93 VAL A C 1
ATOM 769 O O . VAL A 1 93 ? 9.203 -3.123 -17.828 1 98.81 93 VAL A O 1
ATOM 772 N N . GLU A 1 94 ? 7.461 -1.938 -18.453 1 98.75 94 GLU A N 1
ATOM 773 C CA . GLU A 1 94 ? 8.266 -1.075 -19.312 1 98.75 94 GLU A CA 1
ATOM 774 C C . GLU A 1 94 ? 8.211 0.376 -18.844 1 98.75 94 GLU A C 1
ATOM 776 O O . GLU A 1 94 ? 7.184 0.832 -18.344 1 98.75 94 GLU A O 1
ATOM 781 N N . ASP A 1 95 ? 9.305 1.08 -19.062 1 97.5 95 ASP A N 1
ATOM 782 C CA . ASP A 1 95 ? 9.328 2.496 -18.703 1 97.5 95 ASP A CA 1
ATOM 783 C C . ASP A 1 95 ? 8.734 3.35 -19.828 1 97.5 95 ASP A C 1
ATOM 785 O O . ASP A 1 95 ? 8.172 2.82 -20.781 1 97.5 95 ASP A O 1
ATOM 789 N N . GLY A 1 96 ? 8.703 4.672 -19.656 1 95.12 96 GLY A N 1
ATOM 790 C CA . GLY A 1 96 ? 8.094 5.605 -20.594 1 95.12 96 GLY A CA 1
ATOM 791 C C . GLY A 1 96 ? 8.711 5.555 -21.984 1 95.12 96 GLY A C 1
ATOM 792 O O . GLY A 1 96 ? 8.109 6.027 -22.953 1 95.12 96 GLY A O 1
ATOM 793 N N . GLU A 1 97 ? 9.859 4.988 -22.078 1 95.56 97 GLU A N 1
ATOM 794 C CA . GLU A 1 97 ? 10.555 4.902 -23.359 1 95.56 97 GLU A CA 1
ATOM 795 C C . GLU A 1 97 ? 10.391 3.52 -23.984 1 95.56 97 GLU A C 1
ATOM 797 O O . GLU A 1 97 ? 11.008 3.217 -25.016 1 95.56 97 GLU A O 1
ATOM 802 N N . GLY A 1 98 ? 9.68 2.678 -23.359 1 96.38 98 GLY A N 1
ATOM 803 C CA . GLY A 1 98 ? 9.422 1.345 -23.875 1 96.38 98 GLY A CA 1
ATOM 804 C C . GLY A 1 98 ? 10.508 0.345 -23.531 1 96.38 98 GLY A C 1
ATOM 805 O O . GLY A 1 98 ? 10.531 -0.763 -24.062 1 96.38 98 GLY A O 1
ATOM 806 N N . ARG A 1 99 ? 11.445 0.77 -22.688 1 97.62 99 ARG A N 1
ATOM 807 C CA . ARG A 1 99 ? 12.492 -0.151 -22.25 1 97.62 99 ARG A CA 1
ATOM 808 C C . ARG A 1 99 ? 12 -1.032 -21.109 1 97.62 99 ARG A C 1
ATOM 810 O O . ARG A 1 99 ? 11.406 -0.538 -20.141 1 97.62 99 ARG A O 1
ATOM 817 N N . VAL A 1 100 ? 12.273 -2.373 -21.188 1 98.12 100 VAL A N 1
ATOM 818 C CA . VAL A 1 100 ? 11.836 -3.322 -20.172 1 98.12 100 VAL A CA 1
ATOM 819 C C . VAL A 1 100 ? 12.617 -3.1 -18.875 1 98.12 100 VAL A C 1
ATOM 821 O O . VAL A 1 100 ? 13.852 -3.08 -18.875 1 98.12 100 VAL A O 1
ATOM 824 N N . CYS A 1 101 ? 11.906 -2.924 -17.734 1 97.75 101 CYS A N 1
ATOM 825 C CA . CYS A 1 101 ? 12.477 -2.768 -16.406 1 97.75 101 CYS A CA 1
ATOM 826 C C . CYS A 1 101 ? 12.398 -4.07 -15.617 1 97.75 101 CYS A C 1
ATOM 828 O O . CYS A 1 101 ? 13.289 -4.379 -14.82 1 97.75 101 CYS A O 1
ATOM 830 N N . VAL A 1 102 ? 11.297 -4.77 -15.789 1 98.31 102 VAL A N 1
ATOM 831 C CA . VAL A 1 102 ? 11.023 -5.969 -15 1 98.31 102 VAL A CA 1
ATOM 832 C C . VAL A 1 102 ? 10.336 -7.016 -15.875 1 98.31 102 VAL A C 1
ATOM 834 O O . VAL A 1 102 ? 9.484 -6.684 -16.703 1 98.31 102 VAL A O 1
ATOM 837 N N . ARG A 1 103 ? 10.703 -8.234 -15.727 1 98.62 103 ARG A N 1
ATOM 838 C CA . ARG A 1 103 ? 10.016 -9.406 -16.266 1 98.62 103 ARG A CA 1
ATOM 839 C C . ARG A 1 103 ? 9.516 -10.312 -15.148 1 98.62 103 ARG A C 1
ATOM 841 O O . ARG A 1 103 ? 10.203 -10.492 -14.133 1 98.62 103 ARG A O 1
ATOM 848 N N . ALA A 1 104 ? 8.383 -10.898 -15.383 1 98.81 104 ALA A N 1
ATOM 849 C CA . ALA A 1 104 ? 7.863 -11.766 -14.328 1 98.81 104 ALA A CA 1
ATOM 850 C C . ALA A 1 104 ? 6.973 -12.859 -14.922 1 98.81 104 ALA A C 1
ATOM 852 O O . ALA A 1 104 ? 6.465 -12.727 -16.031 1 98.81 104 ALA A O 1
ATOM 853 N N . THR A 1 105 ? 6.844 -13.914 -14.211 1 98.75 105 THR A N 1
ATOM 854 C CA . THR A 1 105 ? 5.93 -15 -14.547 1 98.75 105 THR A CA 1
ATOM 855 C C . THR A 1 105 ? 5.297 -15.578 -13.289 1 98.75 105 THR A C 1
ATOM 857 O O . THR A 1 105 ? 5.926 -15.617 -12.227 1 98.75 105 THR A O 1
ATOM 860 N N . SER A 1 106 ? 4.082 -15.969 -13.383 1 98.62 106 SER A N 1
ATOM 861 C CA . SER A 1 106 ? 3.35 -16.484 -12.227 1 98.62 106 SER A CA 1
ATOM 862 C C . SER A 1 106 ? 2.604 -17.766 -12.57 1 98.62 106 SER A C 1
ATOM 864 O O . SER A 1 106 ? 2.354 -18.047 -13.742 1 98.62 106 SER A O 1
ATOM 866 N N . ARG A 1 107 ? 2.34 -18.578 -11.609 1 98.31 107 ARG A N 1
ATOM 867 C CA . ARG A 1 107 ? 1.549 -19.797 -11.688 1 98.31 107 ARG A CA 1
ATOM 868 C C . ARG A 1 107 ? 0.339 -19.719 -10.758 1 98.31 107 ARG A C 1
ATOM 870 O O . ARG A 1 107 ? 0.469 -19.375 -9.586 1 98.31 107 ARG A O 1
ATOM 877 N N . TRP A 1 108 ? -0.764 -20.031 -11.273 1 97.88 108 TRP A N 1
ATOM 878 C CA . TRP A 1 108 ? -2.029 -19.938 -10.547 1 97.88 108 TRP A CA 1
ATOM 879 C C . TRP A 1 108 ? -2.707 -21.312 -10.477 1 97.88 108 TRP A C 1
ATOM 881 O O . TRP A 1 108 ? -2.646 -22.094 -11.43 1 97.88 108 TRP A O 1
ATOM 891 N N . LEU A 1 109 ? -3.348 -21.531 -9.414 1 97.38 109 LEU A N 1
ATOM 892 C CA . LEU A 1 109 ? -4.219 -22.688 -9.273 1 97.38 109 LEU A CA 1
ATOM 893 C C . LEU A 1 109 ? -5.688 -22.281 -9.367 1 97.38 109 LEU A C 1
ATOM 895 O O . LEU A 1 109 ? -6.059 -21.188 -8.93 1 97.38 109 LEU A O 1
ATOM 899 N N . LEU A 1 110 ? -6.43 -23.047 -9.977 1 96.94 110 LEU A N 1
ATOM 900 C CA . LEU A 1 110 ? -7.887 -22.969 -9.93 1 96.94 110 LEU A CA 1
ATOM 901 C C . LEU A 1 110 ? -8.453 -24.016 -8.969 1 96.94 110 LEU A C 1
ATOM 903 O O . LEU A 1 110 ? -8.273 -25.219 -9.172 1 96.94 110 LEU A O 1
ATOM 907 N N . LEU A 1 111 ? -9.133 -23.5 -7.941 1 96.12 111 LEU A N 1
ATOM 908 C CA . LEU A 1 111 ? -9.602 -24.406 -6.91 1 96.12 111 LEU A CA 1
ATOM 909 C C . LEU A 1 111 ? -11.125 -24.422 -6.852 1 96.12 111 LEU A C 1
ATOM 911 O O . LEU A 1 111 ? -11.766 -23.391 -7.008 1 96.12 111 LEU A O 1
ATOM 915 N N . ASP A 1 112 ? -11.625 -25.578 -6.621 1 94.62 112 ASP A N 1
ATOM 916 C CA . ASP A 1 112 ? -13.016 -25.656 -6.184 1 94.62 112 ASP A CA 1
ATOM 917 C C . ASP A 1 112 ? -13.188 -25.047 -4.793 1 94.62 112 ASP A C 1
ATOM 919 O O . ASP A 1 112 ? -12.531 -25.469 -3.84 1 94.62 112 ASP A O 1
ATOM 923 N N . ALA A 1 113 ? -14.07 -24.109 -4.695 1 89.25 113 ALA A N 1
ATOM 924 C CA . ALA A 1 113 ? -14.164 -23.312 -3.475 1 89.25 113 ALA A CA 1
ATOM 925 C C . ALA A 1 113 ? -14.641 -24.156 -2.303 1 89.25 113 ALA A C 1
ATOM 927 O O . ALA A 1 113 ? -14.25 -23.938 -1.156 1 89.25 113 ALA A O 1
ATOM 928 N N . ALA A 1 114 ? -15.43 -25.125 -2.582 1 91 114 ALA A N 1
ATOM 929 C CA . ALA A 1 114 ? -16 -25.969 -1.538 1 91 114 ALA A CA 1
ATOM 930 C C . ALA A 1 114 ? -15.023 -27.062 -1.111 1 91 114 ALA A C 1
ATOM 932 O O . ALA A 1 114 ? -14.75 -27.234 0.08 1 91 114 ALA A O 1
ATOM 933 N N . SER A 1 115 ? -14.383 -27.703 -2.078 1 93.12 115 SER A N 1
ATOM 934 C CA . SER A 1 115 ? -13.516 -28.828 -1.779 1 93.12 115 SER A CA 1
ATOM 935 C C . SER A 1 115 ? -12.055 -28.391 -1.675 1 93.12 115 SER A C 1
ATOM 937 O O . SER A 1 115 ? -11.211 -29.141 -1.165 1 93.12 115 SER A O 1
ATOM 939 N N . ARG A 1 116 ? -11.781 -27.391 -2.156 1 89.25 116 ARG A N 1
ATOM 940 C CA . ARG A 1 116 ? -10.43 -26.828 -2.197 1 89.25 116 ARG A CA 1
ATOM 941 C C . ARG A 1 116 ? -9.508 -27.688 -3.057 1 89.25 116 ARG A C 1
ATOM 943 O O . ARG A 1 116 ? -8.289 -27.688 -2.867 1 89.25 116 ARG A O 1
ATOM 950 N N . ARG A 1 117 ? -10.102 -28.375 -3.916 1 94.25 117 ARG A N 1
ATOM 951 C CA . ARG A 1 117 ? -9.312 -29.203 -4.828 1 94.25 117 ARG A CA 1
ATOM 952 C C . ARG A 1 117 ? -9.047 -28.469 -6.137 1 94.25 117 ARG A C 1
ATOM 954 O O . ARG A 1 117 ? -9.898 -27.734 -6.629 1 94.25 117 ARG A O 1
ATOM 961 N N . PRO A 1 118 ? -7.895 -28.797 -6.699 1 95.75 118 PRO A N 1
ATOM 962 C CA . PRO A 1 118 ? -7.562 -28.125 -7.957 1 95.75 118 PRO A CA 1
ATOM 963 C C . PRO A 1 118 ? -8.438 -28.578 -9.117 1 95.75 118 PRO A C 1
ATOM 965 O O . PRO A 1 118 ? -8.797 -29.766 -9.203 1 95.75 118 PRO A O 1
ATOM 968 N N . VAL A 1 119 ? -8.797 -27.641 -9.867 1 94.88 119 VAL A N 1
ATOM 969 C CA . VAL A 1 119 ? -9.484 -27.812 -11.141 1 94.88 119 VAL A CA 1
ATOM 970 C C . VAL A 1 119 ? -8.547 -27.438 -12.289 1 94.88 119 VAL A C 1
ATOM 972 O O . VAL A 1 119 ? -7.758 -26.5 -12.164 1 94.88 119 VAL A O 1
ATOM 975 N N . ARG A 1 120 ? -8.633 -28.188 -13.367 1 95.44 120 ARG A N 1
ATOM 976 C CA . ARG A 1 120 ? -7.77 -27.859 -14.492 1 95.44 120 ARG A CA 1
ATOM 977 C C . ARG A 1 120 ? -8.125 -26.5 -15.078 1 95.44 120 ARG A C 1
ATOM 979 O O . ARG A 1 120 ? -9.266 -26.266 -15.461 1 95.44 120 ARG A O 1
ATOM 986 N N . PRO A 1 121 ? -7.203 -25.609 -15.188 1 95.81 121 PRO A N 1
ATOM 987 C CA . PRO A 1 121 ? -7.492 -24.25 -15.641 1 95.81 121 PRO A CA 1
ATOM 988 C C . PRO A 1 121 ? -8.047 -24.203 -17.062 1 95.81 121 PRO A C 1
ATOM 990 O O . PRO A 1 121 ? -8.773 -23.281 -17.422 1 95.81 121 PRO A O 1
ATOM 993 N N . GLU A 1 122 ? -7.719 -25.203 -17.859 1 93.44 122 GLU A N 1
ATOM 994 C CA . GLU A 1 122 ? -8.148 -25.25 -19.25 1 93.44 122 GLU A CA 1
ATOM 995 C C . GLU A 1 122 ? -9.672 -25.281 -19.359 1 93.44 122 GLU A C 1
ATOM 997 O O . GLU A 1 122 ? -10.227 -24.984 -20.422 1 93.44 122 GLU A O 1
ATOM 1002 N N . ARG A 1 123 ? -10.281 -25.594 -18.359 1 90.31 123 ARG A N 1
ATOM 1003 C CA . ARG A 1 123 ? -11.742 -25.578 -18.328 1 90.31 123 ARG A CA 1
ATOM 1004 C C . ARG A 1 123 ? -12.289 -24.156 -18.438 1 90.31 123 ARG A C 1
ATOM 1006 O O . ARG A 1 123 ? -13.422 -23.969 -18.875 1 90.31 123 ARG A O 1
ATOM 1013 N N . LEU A 1 124 ? -11.484 -23.219 -17.984 1 91.88 124 LEU A N 1
ATOM 1014 C CA . LEU A 1 124 ? -11.953 -21.844 -17.953 1 91.88 124 LEU A CA 1
ATOM 1015 C C . LEU A 1 124 ? -11.125 -20.969 -18.906 1 91.88 124 LEU A C 1
ATOM 1017 O O . LEU A 1 124 ? -11.672 -20.109 -19.594 1 91.88 124 LEU A O 1
ATOM 1021 N N . VAL A 1 125 ? -9.875 -21.203 -18.906 1 93.06 125 VAL A N 1
ATOM 1022 C CA . VAL A 1 125 ? -8.945 -20.375 -19.672 1 93.06 125 VAL A CA 1
ATOM 1023 C C . VAL A 1 125 ? -8.781 -20.922 -21.078 1 93.06 125 VAL A C 1
ATOM 1025 O O . VAL A 1 125 ? -7.941 -21.781 -21.328 1 93.06 125 VAL A O 1
ATOM 1028 N N . ARG A 1 126 ? -9.438 -20.391 -22.047 1 88.12 126 ARG A N 1
ATOM 1029 C CA . ARG A 1 126 ? -9.484 -20.984 -23.375 1 88.12 126 ARG A CA 1
ATOM 1030 C C . ARG A 1 126 ? -9.055 -19.969 -24.438 1 88.12 126 ARG A C 1
ATOM 1032 O O . ARG A 1 126 ? -8.688 -20.359 -25.547 1 88.12 126 ARG A O 1
ATOM 1039 N N . MET A 1 127 ? -9.047 -18.734 -24.078 1 87.88 127 MET A N 1
ATOM 1040 C CA . MET A 1 127 ? -8.789 -17.719 -25.094 1 87.88 127 MET A CA 1
ATOM 1041 C C . MET A 1 127 ? -7.695 -16.766 -24.625 1 87.88 127 MET A C 1
ATOM 1043 O O . MET A 1 127 ? -7.418 -16.672 -23.422 1 87.88 127 MET A O 1
ATOM 1047 N N . GLY A 1 128 ? -7.07 -16.203 -25.656 1 92.31 128 GLY A N 1
ATOM 1048 C CA . GLY A 1 128 ? -6.137 -15.117 -25.391 1 92.31 128 GLY A CA 1
ATOM 1049 C C . GLY A 1 128 ? -4.758 -15.609 -24.984 1 92.31 128 GLY A C 1
ATOM 1050 O O . GLY A 1 128 ? -3.914 -14.828 -24.547 1 92.31 128 GLY A O 1
ATOM 1051 N N . LEU A 1 129 ? -4.566 -16.922 -25.188 1 96.25 129 LEU A N 1
ATOM 1052 C CA . LEU A 1 129 ? -3.291 -17.5 -24.766 1 96.25 129 LEU A CA 1
ATOM 1053 C C . LEU A 1 129 ? -2.184 -17.125 -25.75 1 96.25 129 LEU A C 1
ATOM 1055 O O . LEU A 1 129 ? -2.402 -17.109 -26.969 1 96.25 129 LEU A O 1
ATOM 1059 N N . LEU A 1 130 ? -1.089 -16.766 -25.188 1 97.31 130 LEU A N 1
ATOM 1060 C CA . LEU A 1 130 ? 0.096 -16.516 -26 1 97.31 130 LEU A CA 1
ATOM 1061 C C . LEU A 1 130 ? 1.257 -17.391 -25.562 1 97.31 130 LEU A C 1
ATOM 1063 O O . LEU A 1 130 ? 1.495 -17.578 -24.375 1 97.31 130 LEU A O 1
ATOM 1067 N N . GLU A 1 131 ? 2.055 -17.875 -26.516 1 95.75 131 GLU A N 1
ATOM 1068 C CA . GLU A 1 131 ? 3.205 -18.734 -26.234 1 95.75 131 GLU A CA 1
ATOM 1069 C C . GLU A 1 131 ? 4.41 -17.906 -25.797 1 95.75 131 GLU A C 1
ATOM 1071 O O . GLU A 1 131 ? 5.301 -18.406 -25.094 1 95.75 131 GLU A O 1
ATOM 1076 N N . GLU A 1 132 ? 4.398 -16.688 -26.172 1 96.5 132 GLU A N 1
ATOM 1077 C CA . GLU A 1 132 ? 5.508 -15.805 -25.828 1 96.5 132 GLU A CA 1
ATOM 1078 C C . GLU A 1 132 ? 5.73 -15.758 -24.328 1 96.5 132 GLU A C 1
ATOM 1080 O O . GLU A 1 132 ? 4.777 -15.617 -23.547 1 96.5 132 GLU A O 1
ATOM 1085 N N . ALA A 1 133 ? 6.973 -15.969 -23.906 1 97.25 133 ALA A N 1
ATOM 1086 C CA . ALA A 1 133 ? 7.316 -15.953 -22.5 1 97.25 133 ALA A CA 1
ATOM 1087 C C . ALA A 1 133 ? 8.078 -14.68 -22.141 1 97.25 133 ALA A C 1
ATOM 1089 O O . ALA A 1 133 ? 8.984 -14.266 -22.859 1 97.25 133 ALA A O 1
ATOM 1090 N N . ALA A 1 134 ? 7.691 -14.008 -21.047 1 97.81 134 ALA A N 1
ATOM 1091 C CA . ALA A 1 134 ? 8.453 -12.867 -20.531 1 97.81 134 ALA A CA 1
ATOM 1092 C C . ALA A 1 134 ? 9.758 -13.328 -19.891 1 97.81 134 ALA A C 1
ATOM 1094 O O . ALA A 1 134 ? 10.773 -12.625 -19.969 1 97.81 134 ALA A O 1
ATOM 1095 N N . VAL A 1 135 ? 9.68 -14.398 -19.188 1 96.06 135 VAL A N 1
ATOM 1096 C CA . VAL A 1 135 ? 10.812 -15.055 -18.547 1 96.06 135 VAL A CA 1
ATOM 1097 C C . VAL A 1 135 ? 10.859 -16.531 -18.953 1 96.06 135 VAL A C 1
ATOM 1099 O O . VAL A 1 135 ? 9.852 -17.234 -18.875 1 96.06 135 VAL A O 1
ATOM 1102 N N . GLU A 1 136 ? 11.945 -17 -19.312 1 91.5 136 GLU A N 1
ATOM 1103 C CA . GLU A 1 136 ? 12.062 -18.391 -19.766 1 91.5 136 GLU A CA 1
ATOM 1104 C C . GLU A 1 136 ? 12.016 -19.344 -18.578 1 91.5 136 GLU A C 1
ATOM 1106 O O . GLU A 1 136 ? 11.461 -20.438 -18.688 1 91.5 136 GLU A O 1
ATOM 1111 N N . GLU A 1 137 ? 12.477 -18.906 -17.562 1 90.88 137 GLU A N 1
ATOM 1112 C CA . GLU A 1 137 ? 12.523 -19.734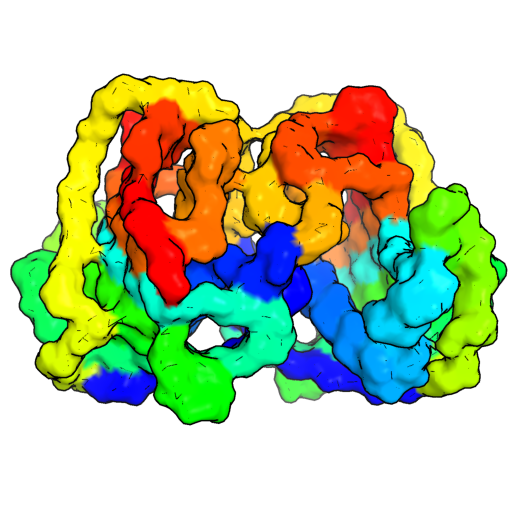 -16.344 1 90.88 137 GLU A CA 1
ATOM 1113 C C . GLU A 1 137 ? 11.164 -19.797 -15.664 1 90.88 137 GLU A C 1
ATOM 1115 O O . GLU A 1 137 ? 10.469 -18.781 -15.57 1 90.88 137 GLU A O 1
ATOM 1120 N N . ALA A 1 138 ? 10.797 -21 -15.25 1 90.19 138 ALA A N 1
ATOM 1121 C CA . ALA A 1 138 ? 9.602 -21.141 -14.43 1 90.19 138 ALA A CA 1
ATOM 1122 C C . ALA A 1 138 ? 9.883 -20.797 -12.977 1 90.19 138 ALA A C 1
ATOM 1124 O O . ALA A 1 138 ? 11.008 -20.969 -12.492 1 90.19 138 ALA A O 1
ATOM 1125 N N . PRO A 1 139 ? 8.828 -20.234 -12.305 1 93.25 139 PRO A N 1
ATOM 1126 C CA . PRO A 1 139 ? 9.039 -20.031 -10.867 1 93.25 139 PRO A CA 1
ATOM 1127 C C . PRO A 1 139 ? 9.414 -21.328 -10.148 1 93.25 139 PRO A C 1
ATOM 1129 O O . PRO A 1 139 ? 8.812 -22.375 -10.398 1 93.25 139 PRO A O 1
ATOM 1132 N N . ARG A 1 140 ? 10.289 -21.234 -9.25 1 91.44 140 ARG A N 1
ATOM 1133 C CA . ARG A 1 140 ? 10.781 -22.391 -8.523 1 91.44 140 ARG A CA 1
ATOM 1134 C C . ARG A 1 140 ? 9.805 -22.812 -7.426 1 91.44 140 ARG A C 1
ATOM 1136 O O . ARG A 1 140 ? 9.141 -21.969 -6.824 1 91.44 140 ARG A O 1
ATOM 1143 N N . LYS A 1 141 ? 9.734 -24.172 -7.305 1 93.94 141 LYS A N 1
ATOM 1144 C CA . LYS A 1 141 ? 9.117 -24.672 -6.082 1 93.94 141 LYS A CA 1
ATOM 1145 C C . LYS A 1 141 ? 10.07 -24.562 -4.898 1 93.94 141 LYS A C 1
ATOM 1147 O O . LYS A 1 141 ? 11.117 -25.219 -4.871 1 93.94 141 LYS A O 1
ATOM 1152 N N . LEU A 1 142 ? 9.719 -23.688 -3.949 1 94.19 142 LEU A N 1
ATOM 1153 C CA . LEU A 1 142 ? 10.57 -23.484 -2.779 1 94.19 142 LEU A CA 1
ATOM 1154 C C . LEU A 1 142 ? 10.141 -24.391 -1.629 1 94.19 142 LEU A C 1
ATOM 1156 O O . LEU A 1 142 ? 8.977 -24.359 -1.21 1 94.19 142 LEU A O 1
ATOM 1160 N N . GLY A 1 143 ? 10.969 -25.25 -1.218 1 89.5 143 GLY A N 1
ATOM 1161 C CA . GLY A 1 143 ? 10.695 -26.078 -0.057 1 89.5 143 GLY A CA 1
ATOM 1162 C C . GLY A 1 143 ? 10.969 -25.375 1.259 1 89.5 143 GLY A C 1
ATOM 1163 O O . GLY A 1 143 ? 11.305 -24.188 1.278 1 89.5 143 GLY A O 1
ATOM 1164 N N . ALA A 1 144 ? 10.648 -26.141 2.314 1 86.38 144 ALA A N 1
ATOM 1165 C CA . ALA A 1 144 ? 10.977 -25.594 3.635 1 86.38 144 ALA A CA 1
ATOM 1166 C C . ALA A 1 144 ? 12.469 -25.328 3.77 1 86.38 144 ALA A C 1
ATOM 1168 O O . ALA A 1 144 ? 13.289 -26.125 3.312 1 86.38 144 ALA A O 1
ATOM 1169 N N . GLU A 1 145 ? 12.734 -24.141 4.152 1 82.75 145 GLU A N 1
ATOM 1170 C CA . GLU A 1 145 ? 14.141 -23.781 4.344 1 82.75 145 GLU A CA 1
ATOM 1171 C C . GLU A 1 145 ? 14.609 -24.125 5.754 1 82.75 145 GLU A C 1
ATOM 1173 O O . GLU A 1 145 ? 13.875 -23.938 6.727 1 82.75 145 GLU A O 1
ATOM 1178 N N . GLU A 1 146 ? 15.758 -24.703 5.746 1 85.25 146 GLU A N 1
ATOM 1179 C CA . GLU A 1 146 ? 16.359 -24.984 7.043 1 85.25 146 GLU A CA 1
ATOM 1180 C C . GLU A 1 146 ? 17.266 -23.828 7.492 1 85.25 146 GLU A C 1
ATOM 1182 O O . GLU A 1 146 ? 17.719 -23.031 6.668 1 85.25 146 GLU A O 1
ATOM 1187 N N . GLY A 1 147 ? 17.406 -23.688 8.781 1 91.88 147 GLY A N 1
ATOM 1188 C CA . GLY A 1 147 ? 18.359 -22.734 9.328 1 91.88 147 GLY A CA 1
ATOM 1189 C C . GLY A 1 147 ? 17.844 -21.312 9.383 1 91.88 147 GLY A C 1
ATOM 1190 O O . GLY A 1 147 ? 18.609 -20.359 9.539 1 91.88 147 GLY A O 1
ATOM 1191 N N . LEU A 1 148 ? 16.609 -21.156 9.062 1 96.25 148 LEU A N 1
ATOM 1192 C CA . LEU A 1 148 ? 16.031 -19.828 9.195 1 96.25 148 LEU A CA 1
ATOM 1193 C C . LEU A 1 148 ? 15.891 -19.438 10.664 1 96.25 148 LEU A C 1
ATOM 1195 O O . LEU A 1 148 ? 15.742 -20.312 11.523 1 96.25 148 LEU A O 1
ATOM 1199 N N . LYS A 1 149 ? 16.031 -18.188 10.938 1 96.75 149 LYS A N 1
ATOM 1200 C CA . LYS A 1 149 ? 15.781 -17.641 12.273 1 96.75 149 LYS A CA 1
ATOM 1201 C C . LYS A 1 149 ? 14.625 -16.641 12.258 1 96.75 149 LYS A C 1
ATOM 1203 O O . LYS A 1 149 ? 14.414 -15.945 11.266 1 96.75 149 LYS A O 1
ATOM 1208 N N . GLU A 1 150 ? 13.938 -16.656 13.359 1 95.88 150 GLU A N 1
ATOM 1209 C CA . GLU A 1 150 ? 12.836 -15.695 13.477 1 95.88 150 GLU A CA 1
ATOM 1210 C C . GLU A 1 150 ? 13.359 -14.266 13.555 1 95.88 150 GLU A C 1
ATOM 1212 O O . GLU A 1 150 ? 14.211 -13.953 14.391 1 95.88 150 GLU A O 1
ATOM 1217 N N . ALA A 1 151 ? 12.883 -13.477 12.695 1 94.19 151 ALA A N 1
ATOM 1218 C CA . ALA A 1 151 ? 13.375 -12.109 12.609 1 94.19 151 ALA A CA 1
ATOM 1219 C C . ALA A 1 151 ? 12.352 -11.125 13.164 1 94.19 151 ALA A C 1
ATOM 1221 O O . ALA A 1 151 ? 12.711 -10.07 13.695 1 94.19 151 ALA A O 1
ATOM 1222 N N . ALA A 1 152 ? 11.086 -11.43 13.008 1 92.81 152 ALA A N 1
ATOM 1223 C CA . ALA A 1 152 ? 10.023 -10.508 13.422 1 92.81 152 ALA A CA 1
ATOM 1224 C C . ALA A 1 152 ? 8.68 -11.227 13.508 1 92.81 152 ALA A C 1
ATOM 1226 O O . ALA A 1 152 ? 8.539 -12.359 13.031 1 92.81 152 ALA A O 1
ATOM 1227 N N . MET A 1 153 ? 7.781 -10.578 14.18 1 93.44 153 MET A N 1
ATOM 1228 C CA . MET A 1 153 ? 6.387 -11.008 14.234 1 93.44 153 MET A CA 1
ATOM 1229 C C . MET A 1 153 ? 5.465 -9.922 13.688 1 93.44 153 MET A C 1
ATOM 1231 O O . MET A 1 153 ? 5.715 -8.727 13.891 1 93.44 153 MET A O 1
ATOM 1235 N N . VAL A 1 154 ? 4.477 -10.375 12.992 1 93.19 154 VAL A N 1
ATOM 1236 C CA . VAL A 1 154 ? 3.492 -9.43 12.469 1 93.19 154 VAL A CA 1
ATOM 1237 C C . VAL A 1 154 ? 2.082 -9.961 12.727 1 93.19 154 VAL A C 1
ATOM 1239 O O . VAL A 1 154 ? 1.831 -11.164 12.586 1 93.19 154 VAL A O 1
ATOM 1242 N N . ILE A 1 155 ? 1.198 -9.133 13.164 1 93.06 155 ILE A N 1
ATOM 1243 C CA . ILE A 1 155 ? -0.218 -9.469 13.242 1 93.06 155 ILE A CA 1
ATOM 1244 C C . ILE A 1 155 ? -0.938 -8.969 11.992 1 93.06 155 ILE A C 1
ATOM 1246 O O . ILE A 1 155 ? -0.939 -7.773 11.703 1 93.06 155 ILE A O 1
ATOM 1250 N N . ALA A 1 156 ? -1.487 -9.891 11.258 1 95.12 156 ALA A N 1
ATOM 1251 C CA . ALA A 1 156 ? -2.242 -9.492 10.07 1 95.12 156 ALA A CA 1
ATOM 1252 C C . ALA A 1 156 ? -3.436 -8.617 10.453 1 95.12 156 ALA A C 1
ATOM 1254 O O . ALA A 1 156 ? -4.285 -9.031 11.25 1 95.12 156 ALA A O 1
ATOM 1255 N N . GLY A 1 157 ? -3.434 -7.469 9.906 1 93.12 157 GLY A N 1
ATOM 1256 C CA . GLY A 1 157 ? -4.496 -6.543 10.258 1 93.12 157 GLY A CA 1
ATOM 1257 C C . GLY A 1 157 ? -5.488 -6.312 9.141 1 93.12 157 GLY A C 1
ATOM 1258 O O . GLY A 1 157 ? -5.402 -6.949 8.086 1 93.12 157 GLY A O 1
ATOM 1259 N N . TYR A 1 158 ? -6.375 -5.363 9.43 1 93 158 TYR A N 1
ATOM 1260 C CA . TYR A 1 158 ? -7.434 -4.969 8.5 1 93 158 TYR A CA 1
ATOM 1261 C C . TYR A 1 158 ? -6.848 -4.508 7.172 1 93 158 TYR A C 1
ATOM 1263 O O . TYR A 1 158 ? -7.406 -4.789 6.113 1 93 158 TYR A O 1
ATOM 1271 N N . VAL A 1 159 ? -5.711 -3.863 7.246 1 94.12 159 VAL A N 1
ATOM 1272 C CA . VAL A 1 159 ? -5.145 -3.24 6.051 1 94.12 159 VAL A CA 1
ATOM 1273 C C . VAL A 1 159 ? -4.34 -4.27 5.266 1 94.12 159 VAL A C 1
ATOM 1275 O O . VAL A 1 159 ? -3.809 -3.963 4.195 1 94.12 159 VAL A O 1
ATOM 1278 N N . ASP A 1 160 ? -4.203 -5.5 5.801 1 95.5 160 ASP A N 1
ATOM 1279 C CA . ASP A 1 160 ? -3.361 -6.52 5.176 1 95.5 160 ASP A CA 1
ATOM 1280 C C . ASP A 1 160 ? -4.203 -7.523 4.395 1 95.5 160 ASP A C 1
ATOM 1282 O O . ASP A 1 160 ? -3.664 -8.352 3.654 1 95.5 160 ASP A O 1
ATOM 1286 N N . VAL A 1 161 ? -5.508 -7.453 4.574 1 95.06 161 VAL A N 1
ATOM 1287 C CA . VAL A 1 161 ? -6.332 -8.531 4.043 1 95.06 161 VAL A CA 1
ATOM 1288 C C . VAL A 1 161 ? -7.102 -8.047 2.818 1 95.06 161 VAL A C 1
ATOM 1290 O O . VAL A 1 161 ? -7.336 -6.844 2.664 1 95.06 161 VAL A O 1
ATOM 1293 N N . ASP A 1 162 ? -7.426 -8.938 1.938 1 91.56 162 ASP A N 1
ATOM 1294 C CA . ASP A 1 162 ? -8.273 -8.656 0.782 1 91.56 162 ASP A CA 1
ATOM 1295 C C . ASP A 1 162 ? -9.75 -8.672 1.165 1 91.56 162 ASP A C 1
ATOM 1297 O O . ASP A 1 162 ? -10.094 -8.859 2.336 1 91.56 162 ASP A O 1
ATOM 1301 N N . PRO A 1 163 ? -10.656 -8.43 0.216 1 86.81 163 PRO A N 1
ATOM 1302 C CA . PRO A 1 163 ? -12.086 -8.344 0.525 1 86.81 163 PRO A CA 1
ATOM 1303 C C . PRO A 1 163 ? -12.648 -9.648 1.089 1 86.81 163 PRO A C 1
ATOM 1305 O O . PRO A 1 163 ? -13.695 -9.648 1.735 1 86.81 163 PRO A O 1
ATOM 1308 N N . ASN A 1 164 ? -11.961 -10.812 0.836 1 83.94 164 ASN A N 1
ATOM 1309 C CA . ASN A 1 164 ? -12.406 -12.102 1.351 1 83.94 164 ASN A CA 1
ATOM 1310 C C . ASN A 1 164 ? -11.836 -12.383 2.738 1 83.94 164 ASN A C 1
ATOM 1312 O O . ASN A 1 164 ? -12.148 -13.406 3.35 1 83.94 164 ASN A O 1
ATOM 1316 N N . GLY A 1 165 ? -11 -11.477 3.244 1 89 165 GLY A N 1
ATOM 1317 C CA . GLY A 1 165 ? -10.453 -11.594 4.586 1 89 165 GLY A CA 1
ATOM 1318 C C . GLY A 1 165 ? -9.133 -12.344 4.633 1 89 165 GLY A C 1
ATOM 1319 O O . GLY A 1 165 ? -8.594 -12.602 5.711 1 89 165 GLY A O 1
ATOM 1320 N N . HIS A 1 166 ? -8.664 -12.734 3.486 1 93.94 166 HIS A N 1
ATOM 1321 C CA . HIS A 1 166 ? -7.359 -13.367 3.404 1 93.94 166 HIS A CA 1
ATOM 1322 C C . HIS A 1 166 ? -6.246 -12.328 3.299 1 93.94 166 HIS A C 1
ATOM 1324 O O . HIS A 1 166 ? -6.402 -11.312 2.621 1 93.94 166 HIS A O 1
ATOM 1330 N N . VAL A 1 167 ? -5.156 -12.656 3.992 1 96.75 167 VAL A N 1
ATOM 1331 C CA . VAL A 1 167 ? -4 -11.797 3.787 1 96.75 167 VAL A CA 1
ATOM 1332 C C . VAL A 1 167 ? -3.629 -11.766 2.307 1 96.75 167 VAL A C 1
ATOM 1334 O O . VAL A 1 167 ? -3.5 -12.82 1.674 1 96.75 167 VAL A O 1
ATOM 1337 N N . ASN A 1 168 ? -3.559 -10.602 1.761 1 96.69 168 ASN A N 1
ATOM 1338 C CA . ASN A 1 168 ? -3.223 -10.414 0.353 1 96.69 168 ASN A CA 1
ATOM 1339 C C . ASN A 1 168 ? -1.805 -10.883 0.046 1 96.69 168 ASN A C 1
ATOM 1341 O O . ASN A 1 168 ? -0.897 -10.703 0.86 1 96.69 168 ASN A O 1
ATOM 1345 N N . ASN A 1 169 ? -1.559 -11.453 -1.105 1 97.31 169 ASN A N 1
ATOM 1346 C CA . ASN A 1 169 ? -0.249 -11.984 -1.477 1 97.31 169 ASN A CA 1
ATOM 1347 C C . ASN A 1 169 ? 0.832 -10.906 -1.392 1 97.31 169 ASN A C 1
ATOM 1349 O O . ASN A 1 169 ? 1.979 -11.203 -1.048 1 97.31 169 ASN A O 1
ATOM 1353 N N . THR A 1 170 ? 0.515 -9.641 -1.753 1 97.81 170 THR A N 1
ATOM 1354 C CA . THR A 1 170 ? 1.479 -8.547 -1.738 1 97.81 170 THR A CA 1
ATOM 1355 C C . THR A 1 170 ? 2.029 -8.328 -0.332 1 97.81 170 THR A C 1
ATOM 1357 O O . THR A 1 170 ? 3.186 -7.93 -0.167 1 97.81 170 THR A O 1
ATOM 1360 N N . ARG A 1 171 ? 1.213 -8.648 0.654 1 97.12 171 ARG A N 1
ATOM 1361 C CA . ARG A 1 171 ? 1.631 -8.445 2.037 1 97.12 171 ARG A CA 1
ATOM 1362 C C . ARG A 1 171 ? 2.697 -9.461 2.439 1 97.12 171 ARG A C 1
ATOM 1364 O O . ARG A 1 171 ? 3.654 -9.117 3.139 1 97.12 171 ARG A O 1
ATOM 1371 N N . TYR A 1 172 ? 2.531 -10.664 2.002 1 98.5 172 TYR A N 1
ATOM 1372 C CA . TYR A 1 172 ? 3.562 -11.664 2.26 1 98.5 172 TYR A CA 1
ATOM 1373 C C . TYR A 1 172 ? 4.902 -11.227 1.68 1 98.5 172 TYR A C 1
ATOM 1375 O O . TYR A 1 172 ? 5.945 -11.375 2.322 1 98.5 172 TYR A O 1
ATOM 1383 N N . ILE A 1 173 ? 4.848 -10.688 0.514 1 98.44 173 ILE A N 1
ATOM 1384 C CA . ILE A 1 173 ? 6.066 -10.211 -0.127 1 98.44 173 ILE A CA 1
ATOM 1385 C C . ILE A 1 173 ? 6.664 -9.07 0.689 1 98.44 173 ILE A C 1
ATOM 1387 O O . ILE A 1 173 ? 7.879 -9.008 0.888 1 98.44 173 ILE A O 1
ATOM 1391 N N . GLY A 1 174 ? 5.828 -8.203 1.137 1 97.06 174 GLY A N 1
ATOM 1392 C CA . GLY A 1 174 ? 6.289 -7.117 1.986 1 97.06 174 GLY A CA 1
ATOM 1393 C C . GLY A 1 174 ? 6.934 -7.598 3.271 1 97.06 174 GLY A C 1
ATOM 1394 O O . GLY A 1 174 ? 7.988 -7.094 3.67 1 97.06 174 GLY A O 1
ATOM 1395 N N . TRP A 1 175 ? 6.297 -8.555 3.941 1 97.31 175 TRP A N 1
ATOM 1396 C CA . TRP A 1 175 ? 6.828 -9.094 5.191 1 97.31 175 TRP A CA 1
ATOM 1397 C C . TRP A 1 175 ? 8.164 -9.789 4.957 1 97.31 175 TRP A C 1
ATOM 1399 O O . TRP A 1 175 ? 9.117 -9.594 5.711 1 97.31 175 TRP A O 1
ATOM 1409 N N . CYS A 1 176 ? 8.234 -10.555 3.883 1 97.94 176 CYS A N 1
ATOM 1410 C CA . CYS A 1 176 ? 9.5 -11.188 3.533 1 97.94 176 CYS A CA 1
ATOM 1411 C C . CYS A 1 176 ? 10.586 -10.148 3.299 1 97.94 176 CYS A C 1
ATOM 1413 O O . CYS A 1 176 ? 11.711 -10.297 3.785 1 97.94 176 CYS A O 1
ATOM 1415 N N . THR A 1 177 ? 10.227 -9.133 2.547 1 96.62 177 THR A N 1
ATOM 1416 C CA . THR A 1 177 ? 11.172 -8.062 2.248 1 96.62 177 THR A CA 1
ATOM 1417 C C . THR A 1 177 ? 11.688 -7.426 3.533 1 96.62 177 THR A C 1
ATOM 1419 O O . THR A 1 177 ? 12.891 -7.211 3.686 1 96.62 177 THR A O 1
ATOM 1422 N N . THR A 1 178 ? 10.758 -7.184 4.426 1 95.25 178 THR A N 1
ATOM 1423 C CA . THR A 1 178 ? 11.117 -6.59 5.711 1 95.25 178 THR A CA 1
ATOM 1424 C C . THR A 1 178 ? 12.133 -7.465 6.441 1 95.25 178 THR A C 1
ATOM 1426 O O . THR A 1 178 ? 13.148 -6.969 6.93 1 95.25 178 THR A O 1
ATOM 1429 N N . GLY A 1 179 ? 11.859 -8.727 6.492 1 96.06 179 GLY A N 1
ATOM 1430 C CA . GLY A 1 179 ? 12.781 -9.641 7.141 1 96.06 179 GLY A CA 1
ATOM 1431 C C . GLY A 1 179 ? 14.133 -9.719 6.457 1 96.06 179 GLY A C 1
ATOM 1432 O O . GLY A 1 179 ? 15.172 -9.695 7.121 1 96.06 179 GLY A O 1
ATOM 1433 N N . LEU A 1 180 ? 14.133 -9.797 5.172 1 96.56 180 LEU A N 1
ATOM 1434 C CA . LEU A 1 180 ? 15.367 -9.93 4.398 1 96.56 180 LEU A CA 1
ATOM 1435 C C . LEU A 1 180 ? 16.234 -8.688 4.539 1 96.56 180 LEU A C 1
ATOM 1437 O O . LEU A 1 180 ? 17.453 -8.789 4.648 1 96.56 180 LEU A O 1
ATOM 1441 N N . VAL A 1 181 ? 15.609 -7.559 4.531 1 94.31 181 VAL A N 1
ATOM 1442 C CA . VAL A 1 181 ? 16.344 -6.309 4.672 1 94.31 181 VAL A CA 1
ATOM 1443 C C . VAL A 1 181 ? 17.016 -6.25 6.047 1 94.31 181 VAL A C 1
ATOM 1445 O O . VAL A 1 181 ? 18.125 -5.742 6.188 1 94.31 181 VAL A O 1
ATOM 1448 N N . ARG A 1 182 ? 16.312 -6.746 7.043 1 92.75 182 ARG A N 1
ATOM 1449 C CA . ARG A 1 182 ? 16.891 -6.793 8.391 1 92.75 182 ARG A CA 1
ATOM 1450 C C . ARG A 1 182 ? 18.156 -7.641 8.414 1 92.75 182 ARG A C 1
ATOM 1452 O O . ARG A 1 182 ? 19.031 -7.438 9.266 1 92.75 182 ARG A O 1
ATOM 1459 N N . GLU A 1 183 ? 18.25 -8.539 7.465 1 93.12 183 GLU A N 1
ATOM 1460 C CA . GLU A 1 183 ? 19.438 -9.398 7.359 1 93.12 183 GLU A CA 1
ATOM 1461 C C . GLU A 1 183 ? 20.453 -8.82 6.379 1 93.12 183 GLU A C 1
ATOM 1463 O O . GLU A 1 183 ? 21.422 -9.484 6.031 1 93.12 183 GLU A O 1
ATOM 1468 N N . GLY A 1 184 ? 20.125 -7.691 5.848 1 92.38 184 GLY A N 1
ATOM 1469 C CA . GLY A 1 184 ? 21.109 -7 5.023 1 92.38 184 GLY A CA 1
ATOM 1470 C C . GLY A 1 184 ? 20.812 -7.086 3.539 1 92.38 184 GLY A C 1
ATOM 1471 O O . GLY A 1 184 ? 21.562 -6.559 2.717 1 92.38 184 GLY A O 1
ATOM 1472 N N . GLU A 1 185 ? 19.75 -7.797 3.188 1 92.62 185 GLU A N 1
ATOM 1473 C CA . GLU A 1 185 ? 19.359 -7.875 1.78 1 92.62 185 GLU A CA 1
ATOM 1474 C C . GLU A 1 185 ? 18.594 -6.629 1.344 1 92.62 185 GLU A C 1
ATOM 1476 O O . GLU A 1 185 ? 17.531 -6.32 1.895 1 92.62 185 GLU A O 1
ATOM 1481 N N . ARG A 1 186 ? 19.016 -5.977 0.363 1 91.88 186 ARG A N 1
ATOM 1482 C CA . ARG A 1 186 ? 18.375 -4.754 -0.094 1 91.88 186 ARG A CA 1
ATOM 1483 C C . ARG A 1 186 ? 17.719 -4.957 -1.46 1 91.88 186 ARG A C 1
ATOM 1485 O O . ARG A 1 186 ? 18.391 -5.367 -2.414 1 91.88 186 ARG A O 1
ATOM 1492 N N . PRO A 1 187 ? 16.5 -4.598 -1.623 1 92.94 187 PRO A N 1
ATOM 1493 C CA . PRO A 1 187 ? 15.758 -4.852 -2.861 1 92.94 187 PRO A CA 1
ATOM 1494 C C . PRO A 1 187 ? 16.406 -4.199 -4.078 1 92.94 187 PRO A C 1
ATOM 1496 O O . PRO A 1 187 ? 16.328 -4.738 -5.188 1 92.94 187 PRO A O 1
ATOM 1499 N N . GLU A 1 188 ? 17.016 -3.07 -3.896 1 89.75 188 GLU A N 1
ATOM 1500 C CA . GLU A 1 188 ? 17.625 -2.373 -5.027 1 89.75 188 GLU A CA 1
ATOM 1501 C C . GLU A 1 188 ? 18.781 -3.174 -5.605 1 89.75 188 GLU A C 1
ATOM 1503 O O . GLU A 1 188 ? 19.25 -2.883 -6.707 1 89.75 188 GLU A O 1
ATOM 1508 N N . ALA A 1 189 ? 19.234 -4.148 -4.875 1 92.62 189 ALA A N 1
ATOM 1509 C CA . ALA A 1 189 ? 20.344 -4.973 -5.324 1 92.62 189 ALA A CA 1
ATOM 1510 C C . ALA A 1 189 ? 19.875 -6.348 -5.777 1 92.62 189 ALA A C 1
ATOM 1512 O O . ALA A 1 189 ? 20.672 -7.211 -6.129 1 92.62 189 ALA A O 1
ATOM 1513 N N . TRP A 1 190 ? 18.562 -6.602 -5.742 1 95.25 190 TRP A N 1
ATOM 1514 C CA . TRP A 1 190 ? 18.031 -7.898 -6.145 1 95.25 190 TRP A CA 1
ATOM 1515 C C . TRP A 1 190 ? 18.031 -8.039 -7.664 1 95.25 190 TRP A C 1
ATOM 1517 O O . TRP A 1 190 ? 17.562 -7.145 -8.375 1 95.25 190 TRP A O 1
ATOM 1527 N N . ARG A 1 191 ? 18.531 -9.078 -8.211 1 96.56 191 ARG A N 1
ATOM 1528 C CA . ARG A 1 191 ? 18.375 -9.445 -9.609 1 96.56 191 ARG A CA 1
ATOM 1529 C C . ARG A 1 191 ? 17.016 -10.086 -9.859 1 96.56 191 ARG A C 1
ATOM 1531 O O . ARG A 1 191 ? 16.375 -9.836 -10.891 1 96.56 191 ARG A O 1
ATOM 1538 N N . GLU A 1 192 ? 16.688 -10.938 -8.93 1 97.19 192 GLU A N 1
ATOM 1539 C CA . GLU A 1 192 ? 15.383 -11.586 -9.031 1 97.19 192 GLU A CA 1
ATOM 1540 C C . GLU A 1 192 ? 14.906 -12.07 -7.668 1 97.19 192 GLU A C 1
ATOM 1542 O O . GLU A 1 192 ? 15.695 -12.18 -6.73 1 97.19 192 GLU A O 1
ATOM 1547 N N . PHE A 1 193 ? 13.633 -12.328 -7.488 1 97.56 193 PHE A N 1
ATOM 1548 C CA . PHE A 1 193 ? 13.117 -13.016 -6.316 1 97.56 193 PHE A CA 1
ATOM 1549 C C . PHE A 1 193 ? 12 -13.984 -6.707 1 97.56 193 PHE A C 1
ATOM 1551 O O . PHE A 1 193 ? 11.266 -13.742 -7.668 1 97.56 193 PHE A O 1
ATOM 1558 N N . HIS A 1 194 ? 11.984 -15.133 -6.039 1 98.19 194 HIS A N 1
ATOM 1559 C CA . HIS A 1 194 ? 10.977 -16.172 -6.164 1 98.19 194 HIS A CA 1
ATOM 1560 C C . HIS A 1 194 ? 10.086 -16.234 -4.93 1 98.19 194 HIS A C 1
ATOM 1562 O O . HIS A 1 194 ? 10.57 -16.156 -3.799 1 98.19 194 HIS A O 1
ATOM 1568 N N . VAL A 1 195 ? 8.836 -16.328 -5.148 1 98.62 195 VAL A N 1
ATOM 1569 C CA . VAL A 1 195 ? 7.934 -16.469 -4.008 1 98.62 195 VAL A CA 1
ATOM 1570 C C . VAL A 1 195 ? 6.953 -17.609 -4.25 1 98.62 195 VAL A C 1
ATOM 1572 O O . VAL A 1 195 ? 6.414 -17.75 -5.352 1 98.62 195 VAL A O 1
ATOM 1575 N N . ASN A 1 196 ? 6.805 -18.438 -3.287 1 98.75 196 ASN A N 1
ATOM 1576 C CA . ASN A 1 196 ? 5.746 -19.438 -3.221 1 98.75 196 ASN A CA 1
ATOM 1577 C C . ASN A 1 196 ? 4.719 -19.094 -2.146 1 98.75 196 ASN A C 1
ATOM 1579 O O . ASN A 1 196 ? 5.082 -18.812 -1.004 1 98.75 196 ASN A O 1
ATOM 1583 N N . PHE A 1 197 ? 3.537 -19.047 -2.52 1 98.44 197 PHE A N 1
ATOM 1584 C CA . PHE A 1 197 ? 2.436 -18.906 -1.573 1 98.44 197 PHE A CA 1
ATOM 1585 C C . PHE A 1 197 ? 1.836 -20.266 -1.237 1 98.44 197 PHE A C 1
ATOM 1587 O O . PHE A 1 197 ? 1.264 -20.938 -2.105 1 98.44 197 PHE A O 1
ATOM 1594 N N . VAL A 1 198 ? 1.92 -20.688 0.024 1 97.38 198 VAL A N 1
ATOM 1595 C CA . VAL A 1 198 ? 1.683 -22.109 0.32 1 97.38 198 VAL A CA 1
ATOM 1596 C C . VAL A 1 198 ? 0.619 -22.234 1.408 1 97.38 198 VAL A C 1
ATOM 1598 O O . VAL A 1 198 ? 0.232 -23.344 1.78 1 97.38 198 VAL A O 1
ATOM 1601 N N . GLY A 1 199 ? 0.144 -21.188 1.912 1 96.31 199 GLY A N 1
ATOM 1602 C CA . GLY A 1 199 ? -0.897 -21.156 2.928 1 96.31 199 GLY A CA 1
ATOM 1603 C C . GLY A 1 199 ? -1.637 -19.828 2.986 1 96.31 199 GLY A C 1
ATOM 1604 O O . GLY A 1 199 ? -1.383 -18.938 2.178 1 96.31 199 GLY A O 1
ATOM 1605 N N . GLU A 1 200 ? -2.611 -19.781 3.883 1 96.12 200 GLU A N 1
ATOM 1606 C CA . GLU A 1 200 ? -3.398 -18.562 4.02 1 96.12 200 GLU A CA 1
ATOM 1607 C C . GLU A 1 200 ? -3.457 -18.109 5.473 1 96.12 200 GLU A C 1
ATOM 1609 O O . GLU A 1 200 ? -3.357 -18.922 6.391 1 96.12 200 GLU A O 1
ATOM 1614 N N . ALA A 1 201 ? -3.488 -16.812 5.652 1 97.12 201 ALA A N 1
ATOM 1615 C CA . ALA A 1 201 ? -3.746 -16.188 6.945 1 97.12 201 ALA A CA 1
ATOM 1616 C C . ALA A 1 201 ? -4.934 -15.234 6.859 1 97.12 201 ALA A C 1
ATOM 1618 O O . ALA A 1 201 ? -5.332 -14.82 5.766 1 97.12 201 ALA A O 1
ATOM 1619 N N . HIS A 1 202 ? -5.539 -15.008 7.996 1 95.62 202 HIS A N 1
ATOM 1620 C CA . HIS A 1 202 ? -6.707 -14.141 8.109 1 95.62 202 HIS A CA 1
ATOM 1621 C C . HIS A 1 202 ? -6.434 -12.969 9.039 1 95.62 202 HIS A C 1
ATOM 1623 O O . HIS A 1 202 ? -5.395 -12.93 9.703 1 95.62 202 HIS A O 1
ATOM 1629 N N . GLU A 1 203 ? -7.363 -12.055 8.961 1 93.31 203 GLU A N 1
ATOM 1630 C CA . GLU A 1 203 ? -7.27 -10.914 9.867 1 93.31 203 GLU A CA 1
ATOM 1631 C C . GLU A 1 203 ? -7.133 -11.367 11.32 1 93.31 203 GLU A C 1
ATOM 1633 O O . GLU A 1 203 ? -7.883 -12.227 11.773 1 93.31 203 GLU A O 1
ATOM 1638 N N . GLY A 1 204 ? -6.125 -10.797 11.969 1 91.94 204 GLY A N 1
ATOM 1639 C CA . GLY A 1 204 ? -5.914 -11.109 13.375 1 91.94 204 GLY A CA 1
ATOM 1640 C C . GLY A 1 204 ? -4.879 -12.188 13.602 1 91.94 204 GLY A C 1
ATOM 1641 O O . GLY A 1 204 ? -4.391 -12.367 14.719 1 91.94 204 GLY A O 1
ATOM 1642 N N . ASP A 1 205 ? -4.523 -12.898 12.57 1 95.88 205 ASP A N 1
ATOM 1643 C CA . ASP A 1 205 ? -3.551 -13.977 12.711 1 95.88 205 ASP A CA 1
ATOM 1644 C C . ASP A 1 205 ? -2.164 -13.422 13.031 1 95.88 205 ASP A C 1
ATOM 1646 O O . ASP A 1 205 ? -1.742 -12.414 12.461 1 95.88 205 ASP A O 1
ATOM 1650 N N . ALA A 1 206 ? -1.523 -14.039 13.984 1 95.12 206 ALA A N 1
ATOM 1651 C CA . ALA A 1 206 ? -0.117 -13.75 14.25 1 95.12 206 ALA A CA 1
ATOM 1652 C C . ALA A 1 206 ? 0.793 -14.523 13.297 1 95.12 206 ALA A C 1
ATOM 1654 O O . ALA A 1 206 ? 0.718 -15.75 13.219 1 95.12 206 ALA A O 1
ATOM 1655 N N . CYS A 1 207 ? 1.642 -13.828 12.602 1 97.25 207 CYS A N 1
ATOM 1656 C CA . CYS A 1 207 ? 2.562 -14.422 11.641 1 97.25 207 CYS A CA 1
ATOM 1657 C C . CYS A 1 207 ? 4.008 -14.094 12 1 97.25 207 CYS A C 1
ATOM 1659 O O . CYS A 1 207 ? 4.316 -12.969 12.398 1 97.25 207 CYS A O 1
ATOM 1661 N N . ALA A 1 208 ? 4.824 -15.078 11.867 1 97.62 208 ALA A N 1
ATOM 1662 C CA . ALA A 1 208 ? 6.246 -14.883 12.141 1 97.62 208 ALA A CA 1
ATOM 1663 C C . ALA A 1 208 ? 7.051 -14.844 10.844 1 97.62 208 ALA A C 1
ATOM 1665 O O . ALA A 1 208 ? 6.785 -15.609 9.914 1 97.62 208 ALA A O 1
ATOM 1666 N N . ILE A 1 209 ? 8 -13.953 10.797 1 97.56 209 ILE A N 1
ATOM 1667 C CA . ILE A 1 209 ? 8.914 -13.828 9.656 1 97.56 209 ILE A CA 1
ATOM 1668 C C . ILE A 1 209 ? 10.234 -14.516 9.977 1 97.56 209 ILE A C 1
ATOM 1670 O O . ILE A 1 209 ? 10.922 -14.141 10.93 1 97.56 209 ILE A O 1
ATOM 1674 N N . TRP A 1 210 ? 10.531 -15.477 9.18 1 98 210 TRP A N 1
ATOM 1675 C CA . TRP A 1 210 ? 11.781 -16.203 9.336 1 98 210 TRP A CA 1
ATOM 1676 C C . TRP A 1 210 ? 12.719 -15.922 8.164 1 98 210 TRP A C 1
ATOM 1678 O O . TRP A 1 210 ? 12.289 -15.875 7.012 1 98 210 TRP A O 1
ATOM 1688 N N . VAL A 1 211 ? 14.016 -15.688 8.523 1 97.81 211 VAL A N 1
ATOM 1689 C CA . VAL A 1 211 ? 14.93 -15.312 7.449 1 97.81 211 VAL A CA 1
ATOM 1690 C C . VAL A 1 211 ? 16.281 -16 7.656 1 97.81 211 VAL A C 1
ATOM 1692 O O . VAL A 1 211 ? 16.641 -16.359 8.781 1 97.81 211 VAL A O 1
ATOM 1695 N N . GLY A 1 212 ? 16.922 -16.141 6.504 1 96.44 212 GLY A N 1
ATOM 1696 C CA . GLY A 1 212 ? 18.281 -16.672 6.496 1 96.44 212 GLY A CA 1
ATOM 1697 C C . GLY A 1 212 ? 18.812 -16.922 5.098 1 96.44 212 GLY A C 1
ATOM 1698 O O . GLY A 1 212 ? 18.141 -17.531 4.27 1 96.44 212 GLY A O 1
ATOM 1699 N N . ASP A 1 213 ? 20.016 -16.453 4.859 1 93.62 213 ASP A N 1
ATOM 1700 C CA . ASP A 1 213 ? 20.766 -16.766 3.643 1 93.62 213 ASP A CA 1
ATOM 1701 C C . ASP A 1 213 ? 19.953 -16.438 2.396 1 93.62 213 ASP A C 1
ATOM 1703 O O . ASP A 1 213 ? 19.766 -17.281 1.523 1 93.62 213 ASP A O 1
ATOM 1707 N N . GLY A 1 214 ? 19.359 -15.273 2.363 1 95.25 214 GLY A N 1
ATOM 1708 C CA . GLY A 1 214 ? 18.641 -14.797 1.188 1 95.25 214 GLY A CA 1
ATOM 1709 C C . GLY A 1 214 ? 17.266 -15.406 1.047 1 95.25 214 GLY A C 1
ATOM 1710 O O . GLY A 1 214 ? 16.641 -15.32 -0.015 1 95.25 214 GLY A O 1
ATOM 1711 N N . ALA A 1 215 ? 16.844 -16.078 2.125 1 97.5 215 ALA A N 1
ATOM 1712 C CA . ALA A 1 215 ? 15.523 -16.703 2.125 1 97.5 215 ALA A CA 1
ATOM 1713 C C . ALA A 1 215 ? 14.656 -16.156 3.254 1 97.5 215 ALA A C 1
ATOM 1715 O O . ALA A 1 215 ? 15.172 -15.719 4.281 1 97.5 215 ALA A O 1
ATOM 1716 N N . ALA A 1 216 ? 13.414 -16.125 3.033 1 98 216 ALA A N 1
ATOM 1717 C CA . ALA A 1 216 ? 12.43 -15.742 4.039 1 98 216 ALA A CA 1
ATOM 1718 C C . ALA A 1 216 ? 11.227 -16.672 4.016 1 98 216 ALA A C 1
ATOM 1720 O O . ALA A 1 216 ? 10.859 -17.203 2.961 1 98 216 ALA A O 1
ATOM 1721 N N . GLU A 1 217 ? 10.68 -16.906 5.074 1 98.38 217 GLU A N 1
ATOM 1722 C CA . GLU A 1 217 ? 9.445 -17.672 5.219 1 98.38 217 GLU A CA 1
ATOM 1723 C C . GLU A 1 217 ? 8.5 -17.031 6.23 1 98.38 217 GLU A C 1
ATOM 1725 O O . GLU A 1 217 ? 8.93 -16.609 7.301 1 98.38 217 GLU A O 1
ATOM 1730 N N . ILE A 1 218 ? 7.273 -16.875 5.863 1 98.44 218 ILE A N 1
ATOM 1731 C CA . ILE A 1 218 ? 6.234 -16.422 6.781 1 98.44 218 ILE A CA 1
ATOM 1732 C C . ILE A 1 218 ? 5.488 -17.641 7.344 1 98.44 218 ILE A C 1
ATOM 1734 O O . ILE A 1 218 ? 5.027 -18.5 6.59 1 98.44 218 ILE A O 1
ATOM 1738 N N . ARG A 1 219 ? 5.352 -17.625 8.625 1 98.19 219 ARG A N 1
ATOM 1739 C CA . ARG A 1 219 ? 4.695 -18.766 9.25 1 98.19 219 ARG A CA 1
ATOM 1740 C C . ARG A 1 219 ? 3.586 -18.312 10.195 1 98.19 219 ARG A C 1
ATOM 1742 O O . ARG A 1 219 ? 3.697 -17.266 10.828 1 98.19 219 ARG A O 1
ATOM 1749 N N . LYS A 1 220 ? 2.539 -19.047 10.219 1 97.75 220 LYS A N 1
ATOM 1750 C CA . LYS A 1 220 ? 1.551 -19.016 11.289 1 97.75 220 LYS A CA 1
ATOM 1751 C C . LYS A 1 220 ? 1.661 -20.25 12.188 1 97.75 220 LYS A C 1
ATOM 1753 O O . LYS A 1 220 ? 1.206 -21.328 11.82 1 97.75 220 LYS A O 1
ATOM 1758 N N . GLY A 1 221 ? 2.273 -19.984 13.375 1 95.38 221 GLY A N 1
ATOM 1759 C CA . GLY A 1 221 ? 2.688 -21.172 14.102 1 95.38 221 GLY A CA 1
ATOM 1760 C C . GLY A 1 221 ? 3.689 -22.016 13.344 1 95.38 221 GLY A C 1
ATOM 1761 O O . GLY A 1 221 ? 4.734 -21.516 12.914 1 95.38 221 GLY A O 1
ATOM 1762 N N . GLU A 1 222 ? 3.35 -23.297 13.086 1 93.62 222 GLU A N 1
ATOM 1763 C CA . GLU A 1 222 ? 4.242 -24.203 12.375 1 93.62 222 GLU A CA 1
ATOM 1764 C C . GLU A 1 222 ? 3.875 -24.297 10.898 1 93.62 222 GLU A C 1
ATOM 1766 O O . GLU A 1 222 ? 4.551 -24.969 10.117 1 93.62 222 GLU A O 1
ATOM 1771 N N . VAL A 1 223 ? 2.92 -23.562 10.539 1 96.38 223 VAL A N 1
ATOM 1772 C CA . VAL A 1 223 ? 2.42 -23.656 9.172 1 96.38 223 VAL A CA 1
ATOM 1773 C C . VAL A 1 223 ? 3.045 -22.562 8.312 1 96.38 223 VAL A C 1
ATOM 1775 O O . VAL A 1 223 ? 2.949 -21.375 8.641 1 96.38 223 VAL A O 1
ATOM 1778 N N . ALA A 1 224 ? 3.668 -22.953 7.227 1 97.94 224 ALA A N 1
ATOM 1779 C CA . ALA A 1 224 ? 4.219 -21.984 6.289 1 97.94 224 ALA A CA 1
ATOM 1780 C C . ALA A 1 224 ? 3.113 -21.328 5.469 1 97.94 224 ALA A C 1
ATOM 1782 O O . ALA A 1 224 ? 2.191 -22 5.004 1 97.94 224 ALA A O 1
ATOM 1783 N N . LEU A 1 225 ? 3.215 -20.047 5.309 1 98.5 225 LEU A N 1
ATOM 1784 C CA . LEU A 1 225 ? 2.244 -19.281 4.535 1 98.5 225 LEU A CA 1
ATOM 1785 C C . LEU A 1 225 ? 2.84 -18.844 3.199 1 98.5 225 LEU A C 1
ATOM 1787 O O . LEU A 1 225 ? 2.156 -18.859 2.174 1 98.5 225 LEU A O 1
ATOM 1791 N N . ALA A 1 226 ? 4.094 -18.453 3.207 1 98.62 226 ALA A N 1
ATOM 1792 C CA . ALA A 1 226 ? 4.812 -18.016 2.016 1 98.62 226 ALA A CA 1
ATOM 1793 C C . ALA A 1 226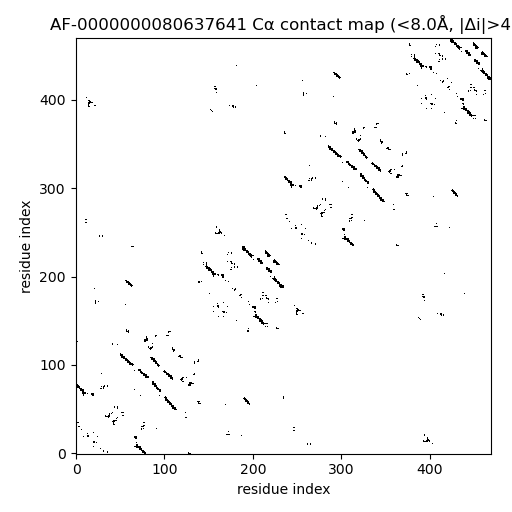 ? 6.316 -18.25 2.17 1 98.62 226 ALA A C 1
ATOM 1795 O O . ALA A 1 226 ? 6.852 -18.172 3.279 1 98.62 226 ALA A O 1
ATOM 1796 N N . ARG A 1 227 ? 6.961 -18.516 1.105 1 98.62 227 ARG A N 1
ATOM 1797 C CA . ARG A 1 227 ? 8.406 -18.656 1.01 1 98.62 227 ARG A CA 1
ATOM 1798 C C . ARG A 1 227 ? 8.977 -17.766 -0.089 1 98.62 227 ARG A C 1
ATOM 1800 O O . ARG A 1 227 ? 8.414 -17.688 -1.185 1 98.62 227 ARG A O 1
ATOM 1807 N N . MET A 1 228 ? 10.016 -17.078 0.218 1 98.31 228 MET A N 1
ATOM 1808 C CA . MET A 1 228 ? 10.633 -16.172 -0.75 1 98.31 228 MET A CA 1
ATOM 1809 C C . MET A 1 228 ? 12.141 -16.359 -0.781 1 98.31 228 MET A C 1
ATOM 1811 O O . MET A 1 228 ? 12.773 -16.547 0.263 1 98.31 228 MET A O 1
ATOM 1815 N N . ARG A 1 229 ? 12.719 -16.391 -1.918 1 97.5 229 ARG A N 1
ATOM 1816 C CA . ARG A 1 229 ? 14.164 -16.422 -2.111 1 97.5 229 ARG A CA 1
ATOM 1817 C C . ARG A 1 229 ? 14.625 -15.328 -3.068 1 97.5 229 ARG A C 1
ATOM 1819 O O . ARG A 1 229 ? 13.977 -15.078 -4.086 1 97.5 229 ARG A O 1
ATOM 1826 N N . VAL A 1 230 ? 15.672 -14.711 -2.695 1 97.12 230 VAL A N 1
ATOM 1827 C CA . VAL A 1 230 ? 16.172 -13.617 -3.518 1 97.12 230 VAL A CA 1
ATOM 1828 C C . VAL A 1 230 ? 17.562 -13.961 -4.047 1 97.12 230 VAL A C 1
ATOM 1830 O O . VAL A 1 230 ? 18.312 -14.727 -3.418 1 97.12 230 VAL A O 1
ATOM 1833 N N . GLU A 1 231 ? 17.781 -13.555 -5.191 1 95.81 231 GLU A N 1
ATOM 1834 C CA . GLU A 1 231 ? 19.109 -13.602 -5.801 1 95.81 231 GLU A CA 1
ATOM 1835 C C . GLU A 1 231 ? 19.656 -12.203 -6.055 1 95.81 231 GLU A C 1
ATOM 1837 O O . GLU A 1 231 ? 18.969 -11.359 -6.629 1 95.81 231 GLU A O 1
ATOM 1842 N N . ARG A 1 232 ? 20.891 -12.062 -5.555 1 93.38 232 ARG A N 1
ATOM 1843 C CA . ARG A 1 232 ? 21.531 -10.766 -5.754 1 93.38 232 ARG A CA 1
ATOM 1844 C C . ARG A 1 232 ? 22.125 -10.664 -7.152 1 93.38 232 ARG A C 1
ATOM 1846 O O . ARG A 1 232 ? 22.484 -11.672 -7.758 1 93.38 232 ARG A O 1
ATOM 1853 N N . GLY A 1 233 ? 22.141 -9.43 -7.633 1 83.25 233 GLY A N 1
ATOM 1854 C CA . GLY A 1 233 ? 22.812 -9.133 -8.891 1 83.25 233 GLY A CA 1
ATOM 1855 C C . GLY A 1 233 ? 22.5 -7.742 -9.414 1 83.25 233 GLY A C 1
ATOM 1856 O O . GLY A 1 233 ? 21.438 -7.176 -9.102 1 83.25 233 GLY A O 1
ATOM 1857 N N . SER A 1 234 ? 23.5 -6.82 -9.547 1 63.22 234 SER A N 1
ATOM 1858 C CA . SER A 1 234 ? 23.312 -5.445 -9.992 1 63.22 234 SER A CA 1
ATOM 1859 C C . SER A 1 234 ? 22.344 -5.383 -11.18 1 63.22 234 SER A C 1
ATOM 1861 O O . SER A 1 234 ? 22.562 -6.043 -12.195 1 63.22 234 SER A O 1
ATOM 1863 N N . PRO A 1 235 ? 21.094 -4.914 -10.93 1 55.16 235 PRO A N 1
ATOM 1864 C CA . PRO A 1 235 ? 20.391 -4.637 -12.188 1 55.16 235 PRO A CA 1
ATOM 1865 C C . PRO A 1 235 ? 21.219 -3.785 -13.148 1 55.16 235 PRO A C 1
ATOM 1867 O O . PRO A 1 235 ? 22.125 -3.076 -12.719 1 55.16 235 PRO A O 1
ATOM 1870 N N . MET B 1 1 ? -5.352 27.547 -6.16 1 92.19 1 MET B N 1
ATOM 1871 C CA . MET B 1 1 ? -5.762 26.797 -7.348 1 92.19 1 MET B CA 1
ATOM 1872 C C . MET B 1 1 ? -6 25.328 -7.012 1 92.19 1 MET B C 1
ATOM 1874 O O . MET B 1 1 ? -5.262 24.75 -6.223 1 92.19 1 MET B O 1
ATOM 1878 N N . LYS B 1 2 ? -7.074 24.859 -7.664 1 97.5 2 LYS B N 1
ATOM 1879 C CA . LYS B 1 2 ? -7.406 23.453 -7.434 1 97.5 2 LYS B CA 1
ATOM 1880 C C . LYS B 1 2 ? -6.602 22.547 -8.352 1 97.5 2 LYS B C 1
ATOM 1882 O O . LYS B 1 2 ? -6.336 22.891 -9.508 1 97.5 2 LYS B O 1
ATOM 1887 N N . TYR B 1 3 ? -6.168 21.469 -7.852 1 98.38 3 TYR B N 1
ATOM 1888 C CA . TYR B 1 3 ? -5.488 20.406 -8.57 1 98.38 3 TYR B CA 1
ATOM 1889 C C . TYR B 1 3 ? -6.207 19.062 -8.375 1 98.38 3 TYR B C 1
ATOM 1891 O O . TYR B 1 3 ? -6.664 18.766 -7.27 1 98.38 3 TYR B O 1
ATOM 1899 N N . ALA B 1 4 ? -6.32 18.328 -9.477 1 98.38 4 ALA B N 1
ATOM 1900 C CA . ALA B 1 4 ? -7.086 17.078 -9.375 1 98.38 4 ALA B CA 1
ATOM 1901 C C . ALA B 1 4 ? -6.305 15.906 -9.945 1 98.38 4 ALA B C 1
ATOM 1903 O O . ALA B 1 4 ? -5.578 16.047 -10.93 1 98.38 4 ALA B O 1
ATOM 1904 N N . GLU B 1 5 ? -6.395 14.789 -9.305 1 97.56 5 GLU B N 1
ATOM 1905 C CA . GLU B 1 5 ? -5.879 13.5 -9.758 1 97.56 5 GLU B CA 1
ATOM 1906 C C . GLU B 1 5 ? -6.977 12.438 -9.773 1 97.56 5 GLU B C 1
ATOM 1908 O O . GLU B 1 5 ? -7.828 12.406 -8.875 1 97.56 5 GLU B O 1
ATOM 1913 N N . ARG B 1 6 ? -6.914 11.609 -10.773 1 97.12 6 ARG B N 1
ATOM 1914 C CA . ARG B 1 6 ? -7.848 10.492 -10.859 1 97.12 6 ARG B CA 1
ATOM 1915 C C . ARG B 1 6 ? -7.211 9.203 -10.336 1 97.12 6 ARG B C 1
ATOM 1917 O O . ARG B 1 6 ? -6.039 8.93 -10.602 1 97.12 6 ARG B O 1
ATOM 1924 N N . PHE B 1 7 ? -7.949 8.5 -9.578 1 97.31 7 PHE B N 1
ATOM 1925 C CA . PHE B 1 7 ? -7.539 7.195 -9.062 1 97.31 7 PHE B CA 1
ATOM 1926 C C . PHE B 1 7 ? -8.617 6.145 -9.336 1 97.31 7 PHE B C 1
ATOM 1928 O O . PHE B 1 7 ? -9.805 6.465 -9.391 1 97.31 7 PHE B O 1
ATOM 1935 N N . VAL B 1 8 ? -8.211 4.957 -9.578 1 95.88 8 VAL B N 1
ATOM 1936 C CA . VAL B 1 8 ? -9.078 3.789 -9.469 1 95.88 8 VAL B CA 1
ATOM 1937 C C . VAL B 1 8 ? -8.719 2.986 -8.219 1 95.88 8 VAL B C 1
ATOM 1939 O O . VAL B 1 8 ? -7.555 2.637 -8.016 1 95.88 8 VAL B O 1
ATOM 1942 N N . VAL B 1 9 ? -9.703 2.803 -7.359 1 96.56 9 VAL B N 1
ATOM 1943 C CA . VAL B 1 9 ? -9.438 2.006 -6.168 1 96.56 9 VAL B CA 1
ATOM 1944 C C . VAL B 1 9 ? -8.984 0.604 -6.574 1 96.56 9 VAL B C 1
ATOM 1946 O O . VAL B 1 9 ? -9.781 -0.184 -7.094 1 96.56 9 VAL B O 1
ATOM 1949 N N . ARG B 1 10 ? -7.777 0.28 -6.234 1 95.56 10 ARG B N 1
ATOM 1950 C CA . ARG B 1 10 ? -7.172 -0.967 -6.691 1 95.56 10 ARG B CA 1
ATOM 1951 C C . ARG B 1 10 ? -7.457 -2.105 -5.719 1 95.56 10 ARG B C 1
ATOM 1953 O O . ARG B 1 10 ? -7.863 -1.868 -4.582 1 95.56 10 ARG B O 1
ATOM 1960 N N . SER B 1 11 ? -7.277 -3.291 -6.211 1 92.31 11 SER B N 1
ATOM 1961 C CA . SER B 1 11 ? -7.645 -4.5 -5.477 1 92.31 11 SER B CA 1
ATOM 1962 C C . SER B 1 11 ? -6.879 -4.602 -4.16 1 92.31 11 SER B C 1
ATOM 1964 O O . SER B 1 11 ? -7.445 -4.98 -3.135 1 92.31 11 SER B O 1
ATOM 1966 N N . TYR B 1 12 ? -5.617 -4.16 -4.176 1 93.69 12 TYR B N 1
ATOM 1967 C CA . TYR B 1 12 ? -4.781 -4.324 -2.99 1 93.69 12 TYR B CA 1
ATOM 1968 C C . TYR B 1 12 ? -4.883 -3.105 -2.08 1 93.69 12 TYR B C 1
ATOM 1970 O O . TYR B 1 12 ? -4.191 -3.025 -1.062 1 93.69 12 TYR B O 1
ATOM 1978 N N . GLU B 1 13 ? -5.703 -2.109 -2.475 1 95.94 13 GLU B N 1
ATOM 1979 C CA . GLU B 1 13 ? -5.973 -0.926 -1.661 1 95.94 13 GLU B CA 1
ATOM 1980 C C . GLU B 1 13 ? -7.305 -1.05 -0.931 1 95.94 13 GLU B C 1
ATOM 1982 O O . GLU B 1 13 ? -7.711 -0.136 -0.209 1 95.94 13 GLU B O 1
ATOM 1987 N N . SER B 1 14 ? -7.898 -2.174 -1.192 1 92.62 14 SER B N 1
ATOM 1988 C CA . SER B 1 14 ? -9.203 -2.436 -0.586 1 92.62 14 SER B CA 1
ATOM 1989 C C . SER B 1 14 ? -9.109 -3.527 0.474 1 92.62 14 SER B C 1
ATOM 1991 O O . SER B 1 14 ? -8.258 -4.418 0.381 1 92.62 14 SER B O 1
ATOM 1993 N N . CYS B 1 15 ? -9.773 -3.377 1.401 1 84.38 15 CYS B N 1
ATOM 1994 C CA . CYS B 1 15 ? -9.789 -4.367 2.473 1 84.38 15 CYS B CA 1
ATOM 1995 C C . CYS B 1 15 ? -11.172 -5 2.604 1 84.38 15 CYS B C 1
ATOM 1997 O O . CYS B 1 15 ? -11.906 -5.113 1.618 1 84.38 15 CYS B O 1
ATOM 1999 N N . GLY B 1 16 ? -11.43 -5.41 3.971 1 74.62 16 GLY B N 1
ATOM 2000 C CA . GLY B 1 16 ? -12.609 -6.215 4.223 1 74.62 16 GLY B CA 1
ATOM 2001 C C . GLY B 1 16 ? -13.867 -5.648 3.588 1 74.62 16 GLY B C 1
ATOM 2002 O O . GLY B 1 16 ? -14.133 -4.449 3.688 1 74.62 16 GLY B O 1
ATOM 2003 N N . LYS B 1 17 ? -14.625 -6.27 2.783 1 79.81 17 LYS B N 1
ATOM 2004 C CA . LYS B 1 17 ? -15.875 -6.055 2.062 1 79.81 17 LYS B CA 1
ATOM 2005 C C . LYS B 1 17 ? -15.664 -5.156 0.848 1 79.81 17 LYS B C 1
ATOM 2007 O O . LYS B 1 17 ? -16.609 -4.512 0.373 1 79.81 17 LYS B O 1
ATOM 2012 N N . GLY B 1 18 ? -14.359 -4.797 0.537 1 91.44 18 GLY B N 1
ATOM 2013 C CA . GLY B 1 18 ? -14.062 -4.07 -0.687 1 91.44 18 GLY B CA 1
ATOM 2014 C C . GLY B 1 18 ? -13.93 -2.574 -0.476 1 91.44 18 GLY B C 1
ATOM 2015 O O . GLY B 1 18 ? -13.914 -1.807 -1.44 1 91.44 18 GLY B O 1
ATOM 2016 N N . PHE B 1 19 ? -13.906 -2.117 0.783 1 93.94 19 PHE B N 1
ATOM 2017 C CA . PHE B 1 19 ? -13.82 -0.694 1.085 1 93.94 19 PHE B CA 1
ATOM 2018 C C . PHE B 1 19 ? -12.383 -0.198 0.956 1 93.94 19 PHE B C 1
ATOM 2020 O O . PHE B 1 19 ? -11.438 -0.914 1.3 1 93.94 19 PHE B O 1
ATOM 2027 N N . LEU B 1 20 ? -12.258 1.044 0.447 1 96.62 20 LEU B N 1
ATOM 2028 C CA . LEU B 1 20 ? -10.953 1.687 0.389 1 96.62 20 LEU B CA 1
ATOM 2029 C C . LEU B 1 20 ? -10.359 1.845 1.786 1 96.62 20 LEU B C 1
ATOM 2031 O O . LEU B 1 20 ? -11 2.412 2.674 1 96.62 20 LEU B O 1
ATOM 2035 N N . ARG B 1 21 ? -9.211 1.362 1.97 1 96.75 21 ARG B N 1
ATOM 2036 C CA . ARG B 1 21 ? -8.531 1.432 3.26 1 96.75 21 ARG B CA 1
ATOM 2037 C C . ARG B 1 21 ? -8.18 2.873 3.619 1 96.75 21 ARG B C 1
ATOM 2039 O O . ARG B 1 21 ? -7.801 3.66 2.752 1 96.75 21 ARG B O 1
ATOM 2046 N N . PRO B 1 22 ? -8.219 3.162 4.957 1 97.38 22 PRO B N 1
ATOM 2047 C CA . PRO B 1 22 ? -7.883 4.523 5.383 1 97.38 22 PRO B CA 1
ATOM 2048 C C . PRO B 1 22 ? -6.461 4.922 5 1 97.38 22 PRO B C 1
ATOM 2050 O O . PRO B 1 22 ? -6.223 6.07 4.613 1 97.38 22 PRO B O 1
ATOM 2053 N N . ASP B 1 23 ? -5.469 4.023 5.156 1 97.75 23 ASP B N 1
ATOM 2054 C CA . ASP B 1 23 ? -4.086 4.352 4.828 1 97.75 23 ASP B CA 1
ATOM 2055 C C . ASP B 1 23 ? -3.92 4.586 3.326 1 97.75 23 ASP B C 1
ATOM 2057 O O . ASP B 1 23 ? -3.137 5.438 2.908 1 97.75 23 ASP B O 1
ATOM 2061 N N . ALA B 1 24 ? -4.617 3.787 2.482 1 97.81 24 ALA B N 1
ATOM 2062 C CA . ALA B 1 24 ? -4.586 4.004 1.038 1 97.81 24 ALA B CA 1
ATOM 2063 C C . ALA B 1 24 ? -5.18 5.363 0.674 1 97.81 24 ALA B C 1
ATOM 2065 O O . ALA B 1 24 ? -4.648 6.066 -0.187 1 97.81 24 ALA B O 1
ATOM 2066 N N . LEU B 1 25 ? -6.293 5.75 1.304 1 98.44 25 LEU B N 1
ATOM 2067 C CA . LEU B 1 25 ? -6.887 7.066 1.104 1 98.44 25 LEU B CA 1
ATOM 2068 C C . LEU B 1 25 ? -5.887 8.172 1.434 1 98.44 25 LEU B C 1
ATOM 2070 O O . LEU B 1 25 ? -5.746 9.133 0.677 1 98.44 25 LEU B O 1
ATOM 2074 N N . ALA B 1 26 ? -5.215 7.988 2.555 1 98.56 26 ALA B N 1
ATOM 2075 C CA . ALA B 1 26 ? -4.18 8.945 2.928 1 98.56 26 ALA B CA 1
ATOM 2076 C C . ALA B 1 26 ? -3.09 9.023 1.863 1 98.56 26 ALA B C 1
ATOM 2078 O O . ALA B 1 26 ? -2.518 10.086 1.624 1 98.56 26 ALA B O 1
ATOM 2079 N N . GLY B 1 27 ? -2.77 7.906 1.261 1 98.19 27 GLY B N 1
ATOM 2080 C CA . GLY B 1 27 ? -1.835 7.891 0.147 1 98.19 27 GLY B CA 1
ATOM 2081 C C . GLY B 1 27 ? -2.293 8.734 -1.027 1 98.19 27 GLY B C 1
ATOM 2082 O O . GLY B 1 27 ? -1.488 9.438 -1.646 1 98.19 27 GLY B O 1
ATOM 2083 N N . TYR B 1 28 ? -3.607 8.633 -1.346 1 98.56 28 TYR B N 1
ATOM 2084 C CA . TYR B 1 28 ? -4.156 9.461 -2.41 1 98.56 28 TYR B CA 1
ATOM 2085 C C . TYR B 1 28 ? -3.969 10.945 -2.1 1 98.56 28 TYR B C 1
ATOM 2087 O O . TYR B 1 28 ? -3.59 11.727 -2.975 1 98.56 28 TYR B O 1
ATOM 2095 N N . PHE B 1 29 ? -4.234 11.305 -0.826 1 98.75 29 PHE B N 1
ATOM 2096 C CA . PHE B 1 29 ? -4.039 12.688 -0.406 1 98.75 29 PHE B CA 1
ATOM 2097 C C . PHE B 1 29 ? -2.582 13.109 -0.575 1 98.75 29 PHE B C 1
ATOM 2099 O O . PHE B 1 29 ? -2.297 14.172 -1.124 1 98.75 29 PHE B O 1
ATOM 2106 N N . GLN B 1 30 ? -1.719 12.281 -0.09 1 97.44 30 GLN B N 1
ATOM 2107 C CA . GLN B 1 30 ? -0.292 12.57 -0.168 1 97.44 30 GLN B CA 1
ATOM 2108 C C . GLN B 1 30 ? 0.148 12.781 -1.614 1 97.44 30 GLN B C 1
ATOM 2110 O O . GLN B 1 30 ? 0.825 13.766 -1.924 1 97.44 30 GLN B O 1
ATOM 2115 N N . GLU B 1 31 ? -0.216 11.844 -2.457 1 97.12 31 GLU B N 1
ATOM 2116 C CA . GLU B 1 31 ? 0.17 11.914 -3.863 1 97.12 31 GLU B CA 1
ATOM 2117 C C . GLU B 1 31 ? -0.359 13.18 -4.523 1 97.12 31 GLU B C 1
ATOM 2119 O O . GLU B 1 31 ? 0.379 13.875 -5.223 1 97.12 31 GLU B O 1
ATOM 2124 N N . THR B 1 32 ? -1.607 13.484 -4.32 1 98.12 32 THR B N 1
ATOM 2125 C CA . THR B 1 32 ? -2.25 14.641 -4.938 1 98.12 32 THR B CA 1
ATOM 2126 C C . THR B 1 32 ? -1.66 15.945 -4.402 1 98.12 32 THR B C 1
ATOM 2128 O O . THR B 1 32 ? -1.424 16.891 -5.164 1 98.12 32 THR B O 1
ATOM 2131 N N . ALA B 1 33 ? -1.426 15.969 -3.098 1 97.44 33 ALA B N 1
ATOM 2132 C CA . ALA B 1 33 ? -0.834 17.156 -2.471 1 97.44 33 ALA B CA 1
ATOM 2133 C C . ALA B 1 33 ? 0.557 17.438 -3.035 1 97.44 33 ALA B C 1
ATOM 2135 O O . ALA B 1 33 ? 0.895 18.578 -3.326 1 97.44 33 ALA B O 1
ATOM 2136 N N . TRP B 1 34 ? 1.35 16.391 -3.145 1 94.19 34 TRP B N 1
ATOM 2137 C CA . TRP B 1 34 ? 2.711 16.531 -3.648 1 94.19 34 TRP B CA 1
ATOM 2138 C C . TRP B 1 34 ? 2.711 17.094 -5.062 1 94.19 34 TRP B C 1
ATOM 2140 O O . TRP B 1 34 ? 3.436 18.047 -5.352 1 94.19 34 TRP B O 1
ATOM 2150 N N . LYS B 1 35 ? 1.951 16.562 -5.906 1 95.44 35 LYS B N 1
ATOM 2151 C CA . LYS B 1 35 ? 1.889 17 -7.297 1 95.44 35 LYS B CA 1
ATOM 2152 C C . LYS B 1 35 ? 1.381 18.438 -7.391 1 95.44 35 LYS B C 1
ATOM 2154 O O . LYS B 1 35 ? 1.924 19.25 -8.148 1 95.44 35 LYS B O 1
ATOM 2159 N N . SER B 1 36 ? 0.327 18.734 -6.656 1 97.19 36 SER B N 1
ATOM 2160 C CA . SER B 1 36 ? -0.21 20.094 -6.594 1 97.19 36 SER B CA 1
ATOM 2161 C C . SER B 1 36 ? 0.853 21.078 -6.141 1 97.19 36 SER B C 1
ATOM 2163 O O . SER B 1 36 ? 1.026 22.141 -6.758 1 97.19 36 SER B O 1
ATOM 2165 N N . ALA B 1 37 ? 1.561 20.75 -5.062 1 96.19 37 ALA B N 1
ATOM 2166 C CA . ALA B 1 37 ? 2.588 21.625 -4.508 1 96.19 37 ALA B CA 1
ATOM 2167 C C . ALA B 1 37 ? 3.717 21.859 -5.512 1 96.19 37 ALA B C 1
ATOM 2169 O O . ALA B 1 37 ? 4.25 22.969 -5.617 1 96.19 37 ALA B O 1
ATOM 2170 N N . GLU B 1 38 ? 4.09 20.828 -6.215 1 94.06 38 GLU B N 1
ATOM 2171 C CA . GLU B 1 38 ? 5.113 20.969 -7.246 1 94.06 38 GLU B CA 1
ATOM 2172 C C . GLU B 1 38 ? 4.672 21.938 -8.336 1 94.06 38 GLU B C 1
ATOM 2174 O O . GLU B 1 38 ? 5.449 22.797 -8.766 1 94.06 38 GLU B O 1
ATOM 2179 N N . GLU B 1 39 ? 3.465 21.828 -8.766 1 94.5 39 GLU B N 1
ATOM 2180 C CA . GLU B 1 39 ? 2.928 22.688 -9.812 1 94.5 39 GLU B CA 1
ATOM 2181 C C . GLU B 1 39 ? 2.867 24.141 -9.352 1 94.5 39 GLU B C 1
ATOM 2183 O O . GLU B 1 39 ? 3.057 25.047 -10.156 1 94.5 39 GLU B O 1
ATOM 2188 N N . LEU B 1 40 ? 2.629 24.344 -8.086 1 95.5 40 LEU B N 1
ATOM 2189 C CA . LEU B 1 40 ? 2.447 25.688 -7.547 1 95.5 40 LEU B CA 1
ATOM 2190 C C . LEU B 1 40 ? 3.781 26.281 -7.113 1 95.5 40 LEU B C 1
ATOM 2192 O O . LEU B 1 40 ? 3.842 27.453 -6.695 1 95.5 40 LEU B O 1
ATOM 2196 N N . GLY B 1 41 ? 4.855 25.453 -7.105 1 93 41 GLY B N 1
ATOM 2197 C CA . GLY B 1 41 ? 6.191 25.984 -6.891 1 93 41 GLY B CA 1
ATOM 2198 C C . GLY B 1 41 ? 6.633 25.922 -5.441 1 93 41 GLY B C 1
ATOM 2199 O O . GLY B 1 41 ? 7.602 26.578 -5.055 1 93 41 GLY B O 1
ATOM 2200 N N . PHE B 1 42 ? 5.883 25.188 -4.676 1 94.69 42 PHE B N 1
ATOM 2201 C CA . PHE B 1 42 ? 6.328 25.062 -3.293 1 94.69 42 PHE B CA 1
ATOM 2202 C C . PHE B 1 42 ? 6.406 23.594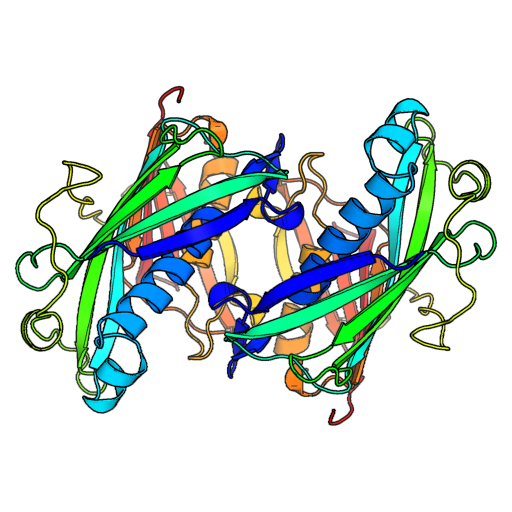 -2.881 1 94.69 42 PHE B C 1
ATOM 2204 O O . PHE B 1 42 ? 6.23 23.266 -1.707 1 94.69 42 PHE B O 1
ATOM 2211 N N . GLY B 1 43 ? 6.582 22.766 -3.896 1 92.56 43 GLY B N 1
ATOM 2212 C CA . GLY B 1 43 ? 6.75 21.344 -3.656 1 92.56 43 GLY B CA 1
ATOM 2213 C C . GLY B 1 43 ? 8.133 20.984 -3.141 1 92.56 43 GLY B C 1
ATOM 2214 O O . GLY B 1 43 ? 8.852 21.844 -2.623 1 92.56 43 GLY B O 1
ATOM 2215 N N . TYR B 1 44 ? 8.43 19.734 -3.217 1 86 44 TYR B N 1
ATOM 2216 C CA . TYR B 1 44 ? 9.633 19.141 -2.641 1 86 44 TYR B CA 1
ATOM 2217 C C . TYR B 1 44 ? 10.883 19.891 -3.102 1 86 44 TYR B C 1
ATOM 2219 O O . TYR B 1 44 ? 11.727 20.266 -2.285 1 86 44 TYR B O 1
ATOM 2227 N N . ARG B 1 45 ? 11.047 20.156 -4.355 1 85.5 45 ARG B N 1
ATOM 2228 C CA . ARG B 1 45 ? 12.234 20.781 -4.922 1 85.5 45 ARG B CA 1
ATOM 2229 C C . ARG B 1 45 ? 12.438 22.188 -4.352 1 85.5 45 ARG B C 1
ATOM 2231 O O . ARG B 1 45 ? 13.547 22.547 -3.951 1 85.5 45 ARG B O 1
ATOM 2238 N N . ALA B 1 46 ? 11.383 22.906 -4.355 1 89.44 46 ALA B N 1
ATOM 2239 C CA . ALA B 1 46 ? 11.453 24.281 -3.857 1 89.44 46 ALA B CA 1
ATOM 2240 C C . ALA B 1 46 ? 11.82 24.297 -2.377 1 89.44 46 ALA B C 1
ATOM 2242 O O . ALA B 1 46 ? 12.633 25.125 -1.949 1 89.44 46 ALA B O 1
ATOM 2243 N N . VAL B 1 47 ? 11.281 23.453 -1.629 1 92.69 47 VAL B N 1
ATOM 2244 C CA . VAL B 1 47 ? 11.469 23.422 -0.183 1 92.69 47 VAL B CA 1
ATOM 2245 C C . VAL B 1 47 ? 12.898 23 0.145 1 92.69 47 VAL B C 1
ATOM 2247 O O . VAL B 1 47 ? 13.562 23.625 0.989 1 92.69 47 VAL B O 1
ATOM 2250 N N . VAL B 1 48 ? 13.375 22 -0.547 1 89 48 VAL B N 1
ATOM 2251 C CA . VAL B 1 48 ? 14.719 21.484 -0.291 1 89 48 VAL B CA 1
ATOM 2252 C C . VAL B 1 48 ? 15.758 22.547 -0.664 1 89 48 VAL B C 1
ATOM 2254 O O . VAL B 1 48 ? 16.781 22.672 -0.001 1 89 48 VAL B O 1
ATOM 2257 N N . GLU B 1 49 ? 15.477 23.266 -1.713 1 91.88 49 GLU B N 1
ATOM 2258 C CA . GLU B 1 49 ? 16.375 24.344 -2.143 1 91.88 49 GLU B CA 1
ATOM 2259 C C . GLU B 1 49 ? 16.609 25.344 -1.023 1 91.88 49 GLU B C 1
ATOM 2261 O O . GLU B 1 49 ? 17.688 25.938 -0.924 1 91.88 49 GLU B O 1
ATOM 2266 N N . HIS B 1 50 ? 15.68 25.516 -0.198 1 92.81 50 HIS B N 1
ATOM 2267 C CA . HIS B 1 50 ? 15.781 26.453 0.91 1 92.81 50 HIS B CA 1
ATOM 2268 C C . HIS B 1 50 ? 16.297 25.766 2.174 1 92.81 50 HIS B C 1
ATOM 2270 O O . HIS B 1 50 ? 16.422 26.406 3.219 1 92.81 50 HIS B O 1
ATOM 2276 N N . GLY B 1 51 ? 16.516 24.516 2.051 1 93.81 51 GLY B N 1
ATOM 2277 C CA . GLY B 1 51 ? 16.922 23.766 3.229 1 93.81 51 GLY B CA 1
ATOM 2278 C C . GLY B 1 51 ? 15.766 23.5 4.18 1 93.81 51 GLY B C 1
ATOM 2279 O O . GLY B 1 51 ? 15.961 23.422 5.398 1 93.81 51 GLY B O 1
ATOM 2280 N N . TRP B 1 52 ? 14.578 23.531 3.639 1 95.56 52 TRP B N 1
ATOM 2281 C CA . TRP B 1 52 ? 13.383 23.312 4.449 1 95.56 52 TRP B CA 1
ATOM 2282 C C . TRP B 1 52 ? 12.773 21.953 4.148 1 95.56 52 TRP B C 1
ATOM 2284 O O . TRP B 1 52 ? 13.32 21.172 3.363 1 95.56 52 TRP B O 1
ATOM 2294 N N . ALA B 1 53 ? 11.781 21.594 4.91 1 94.31 53 ALA B N 1
ATOM 2295 C CA . ALA B 1 53 ? 11.039 20.344 4.707 1 94.31 53 ALA B CA 1
ATOM 2296 C C . ALA B 1 53 ? 9.586 20.5 5.164 1 94.31 53 ALA B C 1
ATOM 2298 O O . ALA B 1 53 ? 9.312 21.156 6.172 1 94.31 53 ALA B O 1
ATOM 2299 N N . TRP B 1 54 ? 8.742 19.953 4.387 1 95.5 54 TRP B N 1
ATOM 2300 C CA . TRP B 1 54 ? 7.344 19.875 4.801 1 95.5 54 TRP B CA 1
ATOM 2301 C C . TRP B 1 54 ? 7.137 18.703 5.766 1 95.5 54 TRP B C 1
ATOM 2303 O O . TRP B 1 54 ? 7.684 17.625 5.57 1 95.5 54 TRP B O 1
ATOM 2313 N N . VAL B 1 55 ? 6.305 18.906 6.777 1 95.94 55 VAL B N 1
ATOM 2314 C CA . VAL B 1 55 ? 5.906 17.859 7.707 1 95.94 55 VAL B CA 1
ATOM 2315 C C . VAL B 1 55 ? 4.391 17.891 7.898 1 95.94 55 VAL B C 1
ATOM 2317 O O . VAL B 1 55 ? 3.828 18.922 8.273 1 95.94 55 VAL B O 1
ATOM 2320 N N . LEU B 1 56 ? 3.75 16.828 7.59 1 97.88 56 LEU B N 1
ATOM 2321 C CA . LEU B 1 56 ? 2.326 16.719 7.891 1 97.88 56 LEU B CA 1
ATOM 2322 C C . LEU B 1 56 ? 2.096 16.594 9.391 1 97.88 56 LEU B C 1
ATOM 2324 O O . LEU B 1 56 ? 2.576 15.656 10.031 1 97.88 56 LEU B O 1
ATOM 2328 N N . SER B 1 57 ? 1.349 17.531 9.922 1 98.12 57 SER B N 1
ATOM 2329 C CA . SER B 1 57 ? 1.156 17.578 11.367 1 98.12 57 SER B CA 1
ATOM 2330 C C . SER B 1 57 ? -0.201 17.016 11.766 1 98.12 57 SER B C 1
ATOM 2332 O O . SER B 1 57 ? -0.299 16.234 12.719 1 98.12 57 SER B O 1
ATOM 2334 N N . ARG B 1 58 ? -1.216 17.406 11 1 98.62 58 ARG B N 1
ATOM 2335 C CA . ARG B 1 58 ? -2.57 17 11.352 1 98.62 58 ARG B CA 1
ATOM 2336 C C . ARG B 1 58 ? -3.391 16.703 10.102 1 98.62 58 ARG B C 1
ATOM 2338 O O . ARG B 1 58 ? -3.225 17.359 9.07 1 98.62 58 ARG B O 1
ATOM 2345 N N . LEU B 1 59 ? -4.309 15.781 10.25 1 98.81 59 LEU B N 1
ATOM 2346 C CA . LEU B 1 59 ? -5.223 15.391 9.18 1 98.81 59 LEU B CA 1
ATOM 2347 C C . LEU B 1 59 ? -6.598 15.039 9.734 1 98.81 59 LEU B C 1
ATOM 2349 O O . LEU B 1 59 ? -6.707 14.289 10.703 1 98.81 59 LEU B O 1
ATOM 2353 N N . LEU B 1 60 ? -7.574 15.664 9.234 1 98.75 60 LEU B N 1
ATOM 2354 C CA . LEU B 1 60 ? -8.969 15.312 9.492 1 98.75 60 LEU B CA 1
ATOM 2355 C C . LEU B 1 60 ? -9.633 14.758 8.234 1 98.75 60 LEU B C 1
ATOM 2357 O O . LEU B 1 60 ? -9.539 15.367 7.164 1 98.75 60 LEU B O 1
ATOM 2361 N N . VAL B 1 61 ? -10.25 13.625 8.32 1 98.5 61 VAL B N 1
ATOM 2362 C CA . VAL B 1 61 ? -10.961 12.992 7.215 1 98.5 61 VAL B CA 1
ATOM 2363 C C . VAL B 1 61 ? -12.406 12.734 7.621 1 98.5 61 VAL B C 1
ATOM 2365 O O . VAL B 1 61 ? -12.672 12.133 8.664 1 98.5 61 VAL B O 1
ATOM 2368 N N . ARG B 1 62 ? -13.297 13.164 6.82 1 97.81 62 ARG B N 1
ATOM 2369 C CA . ARG B 1 62 ? -14.719 12.938 7.023 1 97.81 62 ARG B CA 1
ATOM 2370 C C . ARG B 1 62 ? -15.328 12.164 5.859 1 97.81 62 ARG B C 1
ATOM 2372 O O . ARG B 1 62 ? -15.219 12.586 4.703 1 97.81 62 ARG B O 1
ATOM 2379 N N . TYR B 1 63 ? -16.016 11.086 6.23 1 97.06 63 TYR B N 1
ATOM 2380 C CA . TYR B 1 63 ? -16.641 10.242 5.211 1 97.06 63 TYR B CA 1
ATOM 2381 C C . TYR B 1 63 ? -18.094 10.625 5.008 1 97.06 63 TYR B C 1
ATOM 2383 O O . TYR B 1 63 ? -18.859 10.75 5.973 1 97.06 63 TYR B O 1
ATOM 2391 N N . GLU B 1 64 ? -18.484 10.82 3.799 1 96.31 64 GLU B N 1
ATOM 2392 C CA . GLU B 1 64 ? -19.891 10.727 3.41 1 96.31 64 GLU B CA 1
ATOM 2393 C C . GLU B 1 64 ? -20.234 9.312 2.934 1 96.31 64 GLU B C 1
ATOM 2395 O O . GLU B 1 64 ? -21.344 8.836 3.143 1 96.31 64 GLU B O 1
ATOM 2400 N N . ARG B 1 65 ? -19.281 8.766 2.266 1 94.69 65 ARG B N 1
ATOM 2401 C CA . ARG B 1 65 ? -19.281 7.367 1.838 1 94.69 65 ARG B CA 1
ATOM 2402 C C . ARG B 1 65 ? -17.859 6.867 1.605 1 94.69 65 ARG B C 1
ATOM 2404 O O . ARG B 1 65 ? -16.984 7.629 1.181 1 94.69 65 ARG B O 1
ATOM 2411 N N . VAL B 1 66 ? -17.656 5.613 1.896 1 95.12 66 VAL B N 1
ATOM 2412 C CA . VAL B 1 66 ? -16.328 5.035 1.648 1 95.12 66 VAL B CA 1
ATOM 2413 C C . VAL B 1 66 ? -16.266 4.508 0.218 1 95.12 66 VAL B C 1
ATOM 2415 O O . VAL B 1 66 ? -17.094 3.689 -0.192 1 95.12 66 VAL B O 1
ATOM 2418 N N . PRO B 1 67 ? -15.32 5 -0.572 1 96.38 67 PRO B N 1
ATOM 2419 C CA . PRO B 1 67 ? -15.164 4.426 -1.911 1 96.38 67 PRO B CA 1
ATOM 2420 C C . PRO B 1 67 ? -14.883 2.926 -1.882 1 96.38 67 PRO B C 1
ATOM 2422 O O . PRO B 1 67 ? -14.438 2.396 -0.863 1 96.38 67 PRO B O 1
ATOM 2425 N N . ARG B 1 68 ? -15.141 2.254 -2.992 1 95.44 68 ARG B N 1
ATOM 2426 C CA . ARG B 1 68 ? -15.039 0.797 -3.023 1 95.44 68 ARG B CA 1
ATOM 2427 C C . ARG B 1 68 ? -14.094 0.337 -4.129 1 95.44 68 ARG B C 1
ATOM 2429 O O . ARG B 1 68 ? -13.758 1.112 -5.027 1 95.44 68 ARG B O 1
ATOM 2436 N N . TRP B 1 69 ? -13.719 -0.892 -4.004 1 94.62 69 TRP B N 1
ATOM 2437 C CA . TRP B 1 69 ? -12.859 -1.537 -4.988 1 94.62 69 TRP B CA 1
ATOM 2438 C C . TRP B 1 69 ? -13.406 -1.355 -6.398 1 94.62 69 TRP B C 1
ATOM 2440 O O . TRP B 1 69 ? -14.594 -1.569 -6.641 1 94.62 69 TRP B O 1
ATOM 2450 N N . GLY B 1 70 ? -12.484 -0.935 -7.305 1 93.12 70 GLY B N 1
ATOM 2451 C CA . GLY B 1 70 ? -12.836 -0.809 -8.711 1 93.12 70 GLY B CA 1
ATOM 2452 C C . GLY B 1 70 ? -13.438 0.542 -9.055 1 93.12 70 GLY B C 1
ATOM 2453 O O . GLY B 1 70 ? -13.539 0.899 -10.234 1 93.12 70 GLY B O 1
ATOM 2454 N N . GLU B 1 71 ? -13.812 1.315 -8.047 1 95.88 71 GLU B N 1
ATOM 2455 C CA . GLU B 1 71 ? -14.43 2.623 -8.258 1 95.88 71 GLU B CA 1
ATOM 2456 C C . GLU B 1 71 ? -13.391 3.656 -8.688 1 95.88 71 GLU B C 1
ATOM 2458 O O . GLU B 1 71 ? -12.273 3.676 -8.164 1 95.88 71 GLU B O 1
ATOM 2463 N N . GLU B 1 72 ? -13.758 4.402 -9.695 1 96.88 72 GLU B N 1
ATOM 2464 C CA . GLU B 1 72 ? -12.953 5.566 -10.039 1 96.88 72 GLU B CA 1
ATOM 2465 C C . GLU B 1 72 ? -13.312 6.766 -9.164 1 96.88 72 GLU B C 1
ATOM 2467 O O . GLU B 1 72 ? -14.492 7.078 -8.984 1 96.88 72 GLU B O 1
ATOM 2472 N N . VAL B 1 73 ? -12.305 7.406 -8.609 1 98.31 73 VAL B N 1
ATOM 2473 C CA . VAL B 1 73 ? -12.531 8.594 -7.793 1 98.31 73 VAL B CA 1
ATOM 2474 C C . VAL B 1 73 ? -11.602 9.719 -8.242 1 98.31 73 VAL B C 1
ATOM 2476 O O . VAL B 1 73 ? -10.523 9.453 -8.781 1 98.31 73 VAL B O 1
ATOM 2479 N N . VAL B 1 74 ? -12.047 10.93 -8.07 1 98.75 74 VAL B N 1
ATOM 2480 C CA . VAL B 1 74 ? -11.242 12.117 -8.328 1 98.75 74 VAL B CA 1
ATOM 2481 C C . VAL B 1 74 ? -10.898 12.805 -7.008 1 98.75 74 VAL B C 1
ATOM 2483 O O . VAL B 1 74 ? -11.797 13.164 -6.242 1 98.75 74 VAL B O 1
ATOM 2486 N N . VAL B 1 75 ? -9.656 12.914 -6.715 1 98.81 75 VAL B N 1
ATOM 2487 C CA . VAL B 1 75 ? -9.18 13.648 -5.539 1 98.81 75 VAL B CA 1
ATOM 2488 C C . VAL B 1 75 ? -8.766 15.055 -5.945 1 98.81 75 VAL B C 1
ATOM 2490 O O . VAL B 1 75 ? -7.852 15.234 -6.75 1 98.81 75 VAL B O 1
ATOM 2493 N N . THR B 1 76 ? -9.445 16 -5.406 1 98.81 76 THR B N 1
ATOM 2494 C CA . THR B 1 76 ? -9.141 17.406 -5.633 1 98.81 76 THR B CA 1
ATOM 2495 C C . THR B 1 76 ? -8.555 18.031 -4.375 1 98.81 76 THR B C 1
ATOM 2497 O O . THR B 1 76 ? -9.023 17.781 -3.266 1 98.81 76 THR B O 1
ATOM 2500 N N . THR B 1 77 ? -7.508 18.828 -4.551 1 98.75 77 THR B N 1
ATOM 2501 C CA . THR B 1 77 ? -6.906 19.5 -3.398 1 98.75 77 THR B CA 1
ATOM 2502 C C . THR B 1 77 ? -6.555 20.953 -3.734 1 98.75 77 THR B C 1
ATOM 2504 O O . THR B 1 77 ? -6.402 21.297 -4.906 1 98.75 77 THR B O 1
ATOM 2507 N N . TRP B 1 78 ? -6.477 21.75 -2.73 1 98.5 78 TRP B N 1
ATOM 2508 C CA . TRP B 1 78 ? -6.016 23.125 -2.875 1 98.5 78 TRP B CA 1
ATOM 2509 C C . TRP B 1 78 ? -5.445 23.641 -1.561 1 98.5 78 TRP B C 1
ATOM 2511 O O . TRP B 1 78 ? -5.895 23.25 -0.482 1 98.5 78 TRP B O 1
ATOM 2521 N N . PRO B 1 79 ? -4.441 24.438 -1.69 1 98 79 PRO B N 1
ATOM 2522 C CA . PRO B 1 79 ? -3.957 25.109 -0.483 1 98 79 PRO B CA 1
ATOM 2523 C C . PRO B 1 79 ? -4.898 26.219 -0.001 1 98 79 PRO B C 1
ATOM 2525 O O . PRO B 1 79 ? -5.547 26.875 -0.815 1 98 79 PRO B O 1
ATOM 2528 N N . ARG B 1 80 ? -4.938 26.359 1.308 1 97.44 80 ARG B N 1
ATOM 2529 C CA . ARG B 1 80 ? -5.684 27.422 1.964 1 97.44 80 ARG B CA 1
ATOM 2530 C C . ARG B 1 80 ? -4.738 28.422 2.635 1 97.44 80 ARG B C 1
ATOM 2532 O O . ARG B 1 80 ? -3.545 28.141 2.783 1 97.44 80 ARG B O 1
ATOM 2539 N N . PRO B 1 81 ? -5.328 29.594 2.945 1 95.62 81 PRO B N 1
ATOM 2540 C CA . PRO B 1 81 ? -4.488 30.516 3.719 1 95.62 81 PRO B CA 1
ATOM 2541 C C . PRO B 1 81 ? -3.957 29.891 5.008 1 95.62 81 PRO B C 1
ATOM 2543 O O . PRO B 1 81 ? -4.672 29.125 5.664 1 95.62 81 PRO B O 1
ATOM 2546 N N . SER B 1 82 ? -2.74 30.234 5.285 1 95.5 82 SER B N 1
ATOM 2547 C CA . SER B 1 82 ? -2.072 29.688 6.457 1 95.5 82 SER B CA 1
ATOM 2548 C C . SER B 1 82 ? -2.779 30.094 7.742 1 95.5 82 SER B C 1
ATOM 2550 O O . SER B 1 82 ? -3.432 31.141 7.789 1 95.5 82 SER B O 1
ATOM 2552 N N . GLU B 1 83 ? -2.68 29.266 8.672 1 94.5 83 GLU B N 1
ATOM 2553 C CA . GLU B 1 83 ? -3.104 29.531 10.047 1 94.5 83 GLU B CA 1
ATOM 2554 C C . GLU B 1 83 ? -1.918 29.484 11.008 1 94.5 83 GLU B C 1
ATOM 2556 O O . GLU B 1 83 ? -1.572 28.422 11.516 1 94.5 83 GLU B O 1
ATOM 2561 N N . GLY B 1 84 ? -1.316 30.719 11.305 1 94.12 84 GLY B N 1
ATOM 2562 C CA . GLY B 1 84 ? -0.106 30.766 12.109 1 94.12 84 GLY B CA 1
ATOM 2563 C C . GLY B 1 84 ? 1.064 30.047 11.453 1 94.12 84 GLY B C 1
ATOM 2564 O O . GLY B 1 84 ? 1.454 30.391 10.336 1 94.12 84 GLY B O 1
ATOM 2565 N N . ILE B 1 85 ? 1.517 29.031 12.156 1 96.06 85 ILE B N 1
ATOM 2566 C CA . ILE B 1 85 ? 2.707 28.344 11.688 1 96.06 85 ILE B CA 1
ATOM 2567 C C . ILE B 1 85 ? 2.301 27.172 10.781 1 96.06 85 ILE B C 1
ATOM 2569 O O . ILE B 1 85 ? 3.156 26.438 10.289 1 96.06 85 ILE B O 1
ATOM 2573 N N . PHE B 1 86 ? 1.028 27.031 10.547 1 97.12 86 PHE B N 1
ATOM 2574 C CA . PHE B 1 86 ? 0.557 25.891 9.758 1 97.12 86 PHE B CA 1
ATOM 2575 C C . PHE B 1 86 ? 0.184 26.328 8.352 1 97.12 86 PHE B C 1
ATOM 2577 O O . PHE B 1 86 ? -0.555 27.297 8.164 1 97.12 86 PHE B O 1
ATOM 2584 N N . ALA B 1 87 ? 0.733 25.656 7.367 1 97.56 87 ALA B N 1
ATOM 2585 C CA . ALA B 1 87 ? 0.137 25.656 6.035 1 97.56 87 ALA B CA 1
ATOM 2586 C C . ALA B 1 87 ? -1.081 24.75 5.973 1 97.56 87 ALA B C 1
ATOM 2588 O O . ALA B 1 87 ? -1.038 23.609 6.457 1 97.56 87 ALA B O 1
ATOM 2589 N N . CYS B 1 88 ? -2.164 25.219 5.387 1 97.69 88 CYS B N 1
ATOM 2590 C CA . CYS B 1 88 ? -3.41 24.469 5.352 1 97.69 88 CYS B CA 1
ATOM 2591 C C . CYS B 1 88 ? -3.695 23.953 3.945 1 97.69 88 CYS B C 1
ATOM 2593 O O . CYS B 1 88 ? -3.412 24.641 2.961 1 97.69 88 CYS B O 1
ATOM 2595 N N . ARG B 1 89 ? -4.211 22.781 3.863 1 98.31 89 ARG B N 1
ATOM 2596 C CA . ARG B 1 89 ? -4.594 22.188 2.584 1 98.31 89 ARG B CA 1
ATOM 2597 C C . ARG B 1 89 ? -5.867 21.359 2.721 1 98.31 89 ARG B C 1
ATOM 2599 O O . ARG B 1 89 ? -6.012 20.578 3.666 1 98.31 89 ARG B O 1
ATOM 2606 N N . ASP B 1 90 ? -6.734 21.5 1.746 1 98.81 90 ASP B N 1
ATOM 2607 C CA . ASP B 1 90 ? -8.008 20.797 1.786 1 98.81 90 ASP B CA 1
ATOM 2608 C C . ASP B 1 90 ? -8.125 19.812 0.625 1 98.81 90 ASP B C 1
ATOM 2610 O O . ASP B 1 90 ? -7.406 19.922 -0.369 1 98.81 90 ASP B O 1
ATOM 2614 N N . TYR B 1 91 ? -9.031 18.812 0.81 1 98.88 91 TYR B N 1
ATOM 2615 C CA . TYR B 1 91 ? -9.242 17.75 -0.169 1 98.88 91 TYR B CA 1
ATOM 2616 C C . TYR B 1 91 ? -10.727 17.438 -0.322 1 98.88 91 TYR B C 1
ATOM 2618 O O . TYR B 1 91 ? -11.469 17.438 0.66 1 98.88 91 TYR B O 1
ATOM 2626 N N . LEU B 1 92 ? -11.078 17.109 -1.52 1 98.81 92 LEU B N 1
ATOM 2627 C CA . LEU B 1 92 ? -12.344 16.453 -1.832 1 98.81 92 LEU B CA 1
ATOM 2628 C C . LEU B 1 92 ? -12.117 15.18 -2.635 1 98.81 92 LEU B C 1
ATOM 2630 O O . LEU B 1 92 ? -11.273 15.148 -3.535 1 98.81 92 LEU B O 1
ATOM 2634 N N . VAL B 1 93 ? -12.789 14.133 -2.27 1 98.81 93 VAL B N 1
ATOM 2635 C CA . VAL B 1 93 ? -12.844 12.922 -3.08 1 98.81 93 VAL B CA 1
ATOM 2636 C C . VAL B 1 93 ? -14.242 12.75 -3.666 1 98.81 93 VAL B C 1
ATOM 2638 O O . VAL B 1 93 ? -15.227 12.664 -2.926 1 98.81 93 VAL B O 1
ATOM 2641 N N . GLU B 1 94 ? -14.297 12.711 -4.926 1 98.75 94 GLU B N 1
ATOM 2642 C CA . GLU B 1 94 ? -15.578 12.57 -5.609 1 98.75 94 GLU B CA 1
A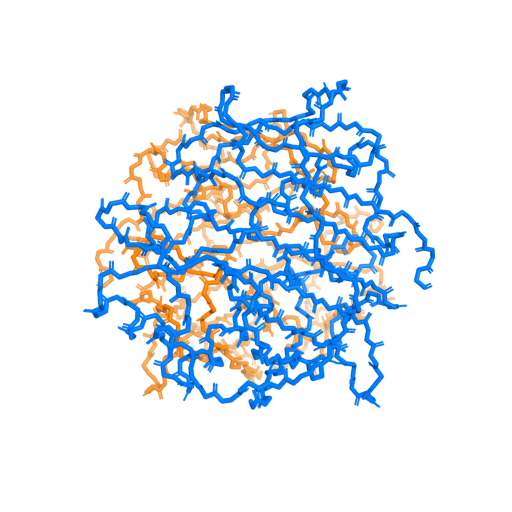TOM 2643 C C . GLU B 1 94 ? -15.633 11.273 -6.418 1 98.75 94 GLU B C 1
ATOM 2645 O O . GLU B 1 94 ? -14.609 10.836 -6.961 1 98.75 94 GLU B O 1
ATOM 2650 N N . ASP B 1 95 ? -16.812 10.719 -6.516 1 97.44 95 ASP B N 1
ATOM 2651 C CA . ASP B 1 95 ? -16.984 9.516 -7.328 1 97.44 95 ASP B CA 1
ATOM 2652 C C . ASP B 1 95 ? -17.188 9.867 -8.797 1 97.44 95 ASP B C 1
ATOM 2654 O O . ASP B 1 95 ? -17.047 11.023 -9.188 1 97.44 95 ASP B O 1
ATOM 2658 N N . GLY B 1 96 ? -17.391 8.859 -9.656 1 95 96 GLY B N 1
ATOM 2659 C CA . GLY B 1 96 ? -17.516 9.039 -11.102 1 95 96 GLY B CA 1
ATOM 2660 C C . GLY B 1 96 ? -18.688 9.922 -11.492 1 95 96 GLY B C 1
ATOM 2661 O O . GLY B 1 96 ? -18.734 10.43 -12.617 1 95 96 GLY B O 1
ATOM 2662 N N . GLU B 1 97 ? -19.578 10.125 -10.609 1 95.44 97 GLU B N 1
ATOM 2663 C CA . GLU B 1 97 ? -20.766 10.938 -10.883 1 95.44 97 GLU B CA 1
ATOM 2664 C C . GLU B 1 97 ? -20.609 12.344 -10.305 1 95.44 97 GLU B C 1
ATOM 2666 O O . GLU B 1 97 ? -21.547 13.141 -10.328 1 95.44 97 GLU B O 1
ATOM 2671 N N . GLY B 1 98 ? -19.516 12.609 -9.711 1 96.25 98 GLY B N 1
ATOM 2672 C CA . GLY B 1 98 ? -19.25 13.93 -9.156 1 96.25 98 GLY B CA 1
ATOM 2673 C C . GLY B 1 98 ? -19.797 14.117 -7.758 1 96.25 98 GLY B C 1
ATOM 2674 O O . GLY B 1 98 ? -19.812 15.234 -7.238 1 96.25 98 GLY B O 1
ATOM 2675 N N . ARG B 1 99 ? -20.281 13.031 -7.18 1 97.56 99 ARG B N 1
ATOM 2676 C CA . ARG B 1 99 ? -20.766 13.102 -5.805 1 97.56 99 ARG B CA 1
ATOM 2677 C C . ARG B 1 99 ? -19.609 12.984 -4.812 1 97.56 99 ARG B C 1
ATOM 2679 O O . ARG B 1 99 ? -18.766 12.102 -4.938 1 97.56 99 ARG B O 1
ATOM 2686 N N . VAL B 1 100 ? -19.594 13.883 -3.773 1 98.06 100 VAL B N 1
ATOM 2687 C CA . VAL B 1 100 ? -18.516 13.891 -2.777 1 98.06 100 VAL B CA 1
ATOM 2688 C C . VAL B 1 100 ? -18.641 12.648 -1.892 1 98.06 100 VAL B C 1
ATOM 2690 O O . VAL B 1 100 ? -19.703 12.375 -1.33 1 98.06 100 VAL B O 1
ATOM 2693 N N . CYS B 1 101 ? -17.531 11.875 -1.759 1 97.75 101 CYS B N 1
ATOM 2694 C CA . CYS B 1 101 ? -17.422 10.703 -0.903 1 97.75 101 CYS B CA 1
ATOM 2695 C C . CYS B 1 101 ? -16.703 11.031 0.394 1 97.75 101 CYS B C 1
ATOM 2697 O O . CYS B 1 101 ? -17.016 10.477 1.447 1 97.75 101 CYS B O 1
ATOM 2699 N N . VAL B 1 102 ? -15.695 11.867 0.289 1 98.31 102 VAL B N 1
ATOM 2700 C CA . VAL B 1 102 ? -14.82 12.164 1.418 1 98.31 102 VAL B CA 1
ATOM 2701 C C . VAL B 1 102 ? -14.414 13.641 1.383 1 98.31 102 VAL B C 1
ATOM 2703 O O . VAL B 1 102 ? -14.141 14.188 0.313 1 98.31 102 VAL B O 1
ATOM 2706 N N . ARG B 1 103 ? -14.391 14.266 2.498 1 98.62 103 ARG B N 1
ATOM 2707 C CA . ARG B 1 103 ? -13.797 15.578 2.723 1 98.62 103 ARG B CA 1
ATOM 2708 C C . ARG B 1 103 ? -12.648 15.5 3.719 1 98.62 103 ARG B C 1
ATOM 2710 O O . ARG B 1 103 ? -12.711 14.758 4.695 1 98.62 103 ARG B O 1
ATOM 2717 N N . ALA B 1 104 ? -11.664 16.312 3.471 1 98.75 104 ALA B N 1
ATOM 2718 C CA . ALA B 1 104 ? -10.531 16.266 4.395 1 98.75 104 ALA B CA 1
ATOM 2719 C C . ALA B 1 104 ? -9.805 17.609 4.445 1 98.75 104 ALA B C 1
ATOM 2721 O O . ALA B 1 104 ? -9.922 18.422 3.523 1 98.75 104 ALA B O 1
ATOM 2722 N N . THR B 1 105 ? -9.125 17.844 5.512 1 98.75 105 THR B N 1
ATOM 2723 C CA . THR B 1 105 ? -8.258 19 5.676 1 98.75 105 THR B CA 1
ATOM 2724 C C . THR B 1 105 ? -6.996 18.625 6.453 1 98.75 105 THR B C 1
ATOM 2726 O O . THR B 1 105 ? -7.031 17.766 7.328 1 98.75 105 THR B O 1
ATOM 2729 N N . SER B 1 106 ? -5.918 19.219 6.098 1 98.56 106 SER B N 1
ATOM 2730 C CA . SER B 1 106 ? -4.637 18.891 6.715 1 98.56 106 SER B CA 1
ATOM 2731 C C . SER B 1 106 ? -3.875 20.156 7.098 1 98.56 106 SER B C 1
ATOM 2733 O O . SER B 1 106 ? -4.145 21.234 6.566 1 98.56 106 SER B O 1
ATOM 2735 N N . ARG B 1 107 ? -3.018 20.062 8.055 1 98.31 107 ARG B N 1
ATOM 2736 C CA . ARG B 1 107 ? -2.105 21.109 8.508 1 98.31 107 ARG B CA 1
ATOM 2737 C C . ARG B 1 107 ? -0.653 20.672 8.375 1 98.31 107 ARG B C 1
ATOM 2739 O O . ARG B 1 107 ? -0.291 19.578 8.805 1 98.31 107 ARG B O 1
ATOM 2746 N N . TRP B 1 108 ? 0.115 21.469 7.805 1 97.88 108 TRP B N 1
ATOM 2747 C CA . TRP B 1 108 ? 1.517 21.172 7.527 1 97.88 108 TRP B CA 1
ATOM 2748 C C . TRP B 1 108 ? 2.434 22.188 8.211 1 97.88 108 TRP B C 1
ATOM 2750 O O . TRP B 1 108 ? 2.107 23.375 8.297 1 97.88 108 TRP B O 1
ATOM 2760 N N . LEU B 1 109 ? 3.525 21.719 8.633 1 97.38 109 LEU B N 1
ATOM 2761 C CA . LEU B 1 109 ? 4.594 22.578 9.117 1 97.38 109 LEU B CA 1
ATOM 2762 C C . LEU B 1 109 ? 5.719 22.688 8.094 1 97.38 109 LEU B C 1
ATOM 2764 O O . LEU B 1 109 ? 6 21.734 7.371 1 97.38 109 LEU B O 1
ATOM 2768 N N . LEU B 1 110 ? 6.242 23.797 7.965 1 96.94 110 LEU B N 1
ATOM 2769 C CA . LEU B 1 110 ? 7.492 24.016 7.25 1 96.94 110 LEU B CA 1
ATOM 2770 C C . LEU B 1 110 ? 8.656 24.156 8.227 1 96.94 110 LEU B C 1
ATOM 2772 O O . LEU B 1 110 ? 8.68 25.062 9.055 1 96.94 110 LEU B O 1
ATOM 2776 N N . LEU B 1 111 ? 9.594 23.234 8.078 1 96.12 111 LEU B N 1
ATOM 2777 C CA . LEU B 1 111 ? 10.68 23.203 9.047 1 96.12 111 LEU B CA 1
ATOM 2778 C C . LEU B 1 111 ? 12.016 23.5 8.375 1 96.12 111 LEU B C 1
ATOM 2780 O O . LEU B 1 111 ? 12.266 23.062 7.25 1 96.12 111 LEU B O 1
ATOM 2784 N N . ASP B 1 112 ? 12.812 24.219 9.07 1 94.62 112 ASP B N 1
ATOM 2785 C CA . ASP B 1 112 ? 14.219 24.266 8.711 1 94.62 112 ASP B CA 1
ATOM 2786 C C . ASP B 1 112 ? 14.883 22.906 8.922 1 94.62 112 ASP B C 1
ATOM 2788 O O . ASP B 1 112 ? 14.852 22.359 10.023 1 94.62 112 ASP B O 1
ATOM 2792 N N . ALA B 1 113 ? 15.477 22.391 7.887 1 89.19 113 ALA B N 1
ATOM 2793 C CA . ALA B 1 113 ? 15.945 21.016 7.918 1 89.19 113 ALA B CA 1
ATOM 2794 C C . ALA B 1 113 ? 17.094 20.844 8.906 1 89.19 113 ALA B C 1
ATOM 2796 O O . ALA B 1 113 ? 17.25 19.797 9.523 1 89.19 113 ALA B O 1
ATOM 2797 N N . ALA B 1 114 ? 17.859 21.859 9.078 1 91 114 ALA B N 1
ATOM 2798 C CA . ALA B 1 114 ? 19.031 21.797 9.953 1 91 114 ALA B CA 1
ATOM 2799 C C . ALA B 1 114 ? 18.641 22 11.414 1 91 114 ALA B C 1
ATOM 2801 O O . ALA B 1 114 ? 19 21.203 12.281 1 91 114 ALA B O 1
ATOM 2802 N N . SER B 1 115 ? 17.781 23 11.656 1 93 115 SER B N 1
ATOM 2803 C CA . SER B 1 115 ? 17.422 23.344 13.023 1 93 115 SER B CA 1
ATOM 2804 C C . SER B 1 115 ? 16.125 22.672 13.461 1 93 115 SER B C 1
ATOM 2806 O O . SER B 1 115 ? 15.82 22.609 14.648 1 93 115 SER B O 1
ATOM 2808 N N . ARG B 1 116 ? 15.445 22.281 12.625 1 89.19 116 ARG B N 1
ATOM 2809 C CA . ARG B 1 116 ? 14.148 21.641 12.844 1 89.19 116 ARG B CA 1
ATOM 2810 C C . ARG B 1 116 ? 13.148 22.609 13.445 1 89.19 116 ARG B C 1
ATOM 2812 O O . ARG B 1 116 ? 12.203 22.203 14.117 1 89.19 116 ARG B O 1
ATOM 2819 N N . ARG B 1 117 ? 13.398 23.828 13.188 1 94.25 117 ARG B N 1
ATOM 2820 C CA . ARG B 1 117 ? 12.484 24.844 13.672 1 94.25 117 ARG B CA 1
ATOM 2821 C C . ARG B 1 117 ? 11.477 25.234 12.594 1 94.25 117 ARG B C 1
ATOM 2823 O O . ARG B 1 117 ? 11.812 25.281 11.414 1 94.25 117 ARG B O 1
ATOM 2830 N N . PRO B 1 118 ? 10.297 25.609 13.086 1 95.75 118 PRO B N 1
ATOM 2831 C CA . PRO B 1 118 ? 9.273 25.984 12.109 1 95.75 118 PRO B CA 1
ATOM 2832 C C . PRO B 1 118 ? 9.586 27.312 11.414 1 95.75 118 PRO B C 1
ATOM 2834 O O . PRO B 1 118 ? 10.109 28.234 12.039 1 95.75 118 PRO B O 1
ATOM 2837 N N . VAL B 1 119 ? 9.336 27.297 10.188 1 94.94 119 VAL B N 1
ATOM 2838 C CA . VAL B 1 119 ? 9.359 28.469 9.32 1 94.94 119 VAL B CA 1
ATOM 2839 C C . VAL B 1 119 ? 7.938 28.828 8.891 1 94.94 119 VAL B C 1
ATOM 2841 O O . VAL B 1 119 ? 7.113 27.938 8.664 1 94.94 119 VAL B O 1
ATOM 2844 N N . ARG B 1 120 ? 7.664 30.125 8.812 1 95.44 120 ARG B N 1
ATOM 2845 C CA . ARG B 1 120 ? 6.324 30.516 8.391 1 95.44 120 ARG B CA 1
ATOM 2846 C C . ARG B 1 120 ? 6.055 30.094 6.953 1 95.44 120 ARG B C 1
ATOM 2848 O O . ARG B 1 120 ? 6.797 30.453 6.039 1 95.44 120 ARG B O 1
ATOM 2855 N N . PRO B 1 121 ? 5.02 29.375 6.699 1 95.81 121 PRO B N 1
ATOM 2856 C CA . PRO B 1 121 ? 4.758 28.859 5.359 1 95.81 121 PRO B CA 1
ATOM 2857 C C . PRO B 1 121 ? 4.551 29.953 4.324 1 95.81 121 PRO B C 1
ATOM 2859 O O . PRO B 1 121 ? 4.801 29.75 3.133 1 95.81 121 PRO B O 1
ATOM 2862 N N . GLU B 1 122 ? 4.117 31.125 4.77 1 93.56 122 GLU B N 1
ATOM 2863 C CA . GLU B 1 122 ? 3.84 32.25 3.869 1 93.56 122 GLU B CA 1
ATOM 2864 C C . GLU B 1 122 ? 5.094 32.656 3.113 1 93.56 122 GLU B C 1
ATOM 2866 O O . GLU B 1 122 ? 5.012 33.344 2.092 1 93.56 122 GLU B O 1
ATOM 2871 N N . ARG B 1 123 ? 6.168 32.281 3.574 1 90.44 123 ARG B N 1
ATOM 2872 C CA . ARG B 1 123 ? 7.43 32.562 2.898 1 90.44 123 ARG B CA 1
ATOM 2873 C C . ARG B 1 123 ? 7.527 31.812 1.575 1 90.44 123 ARG B C 1
ATOM 2875 O O . ARG B 1 123 ? 8.258 32.219 0.673 1 90.44 123 ARG B O 1
ATOM 2882 N N . LEU B 1 124 ? 6.836 30.688 1.517 1 92 124 LEU B N 1
ATOM 2883 C CA . LEU B 1 124 ? 6.941 29.844 0.33 1 92 124 LEU B CA 1
ATOM 2884 C C . LEU B 1 124 ? 5.602 29.75 -0.392 1 92 124 LEU B C 1
ATOM 2886 O O . LEU B 1 124 ? 5.551 29.781 -1.623 1 92 124 LEU B O 1
ATOM 2890 N N . VAL B 1 125 ? 4.582 29.656 0.366 1 93.19 125 VAL B N 1
ATOM 2891 C CA . VAL B 1 125 ? 3.25 29.438 -0.185 1 93.19 125 VAL B CA 1
ATOM 2892 C C . VAL B 1 125 ? 2.576 30.781 -0.459 1 93.19 125 VAL B C 1
ATOM 2894 O O . VAL B 1 125 ? 1.943 31.359 0.428 1 93.19 125 VAL B O 1
ATOM 2897 N N . ARG B 1 126 ? 2.564 31.25 -1.657 1 88.25 126 ARG B N 1
ATOM 2898 C CA . ARG B 1 126 ? 2.117 32.594 -1.951 1 88.25 126 ARG B CA 1
ATOM 2899 C C . ARG B 1 126 ? 1.031 32.594 -3.021 1 88.25 126 ARG B C 1
ATOM 2901 O O . ARG B 1 126 ? 0.29 33.594 -3.16 1 88.25 126 ARG B O 1
ATOM 2908 N N . MET B 1 127 ? 0.904 31.516 -3.705 1 87.94 127 MET B N 1
ATOM 2909 C CA . MET B 1 127 ? -0.022 31.5 -4.832 1 87.94 127 MET B CA 1
ATOM 2910 C C . MET B 1 127 ? -0.944 30.297 -4.766 1 87.94 127 MET B C 1
ATOM 2912 O O . MET B 1 127 ? -0.642 29.312 -4.082 1 87.94 127 MET B O 1
ATOM 2916 N N . GLY B 1 128 ? -2.08 30.516 -5.43 1 92.31 128 GLY B N 1
ATOM 2917 C CA . GLY B 1 128 ? -2.986 29.406 -5.613 1 92.31 128 GLY B CA 1
ATOM 2918 C C . GLY B 1 128 ? -3.871 29.141 -4.406 1 92.31 128 GLY B C 1
ATOM 2919 O O . GLY B 1 128 ? -4.547 28.109 -4.332 1 92.31 128 GLY B O 1
ATOM 2920 N N . LEU B 1 129 ? -3.836 30.109 -3.492 1 96.25 129 LEU B N 1
ATOM 2921 C CA . LEU B 1 129 ? -4.605 29.938 -2.266 1 96.25 129 LEU B CA 1
ATOM 2922 C C . LEU B 1 129 ? -6.094 30.141 -2.52 1 96.25 129 LEU B C 1
ATOM 2924 O O . LEU B 1 129 ? -6.48 31.047 -3.271 1 96.25 129 LEU B O 1
ATOM 2928 N N . LEU B 1 130 ? -6.848 29.266 -1.962 1 97.38 130 LEU B N 1
ATOM 2929 C CA . LEU B 1 130 ? -8.297 29.406 -2.01 1 97.38 130 LEU B CA 1
ATOM 2930 C C . LEU B 1 130 ? -8.891 29.438 -0.604 1 97.38 130 LEU B C 1
ATOM 2932 O O . LEU B 1 130 ? -8.492 28.656 0.26 1 97.38 130 LEU B O 1
ATOM 2936 N N . GLU B 1 131 ? -9.898 30.266 -0.383 1 95.75 131 GLU B N 1
ATOM 2937 C CA . GLU B 1 131 ? -10.555 30.391 0.914 1 95.75 131 GLU B CA 1
ATOM 2938 C C . GLU B 1 131 ? -11.57 29.266 1.126 1 95.75 131 GLU B C 1
ATOM 2940 O O . GLU B 1 131 ? -11.891 28.922 2.264 1 95.75 131 GLU B O 1
ATOM 2945 N N . GLU B 1 132 ? -12.008 28.734 0.069 1 96.5 132 GLU B N 1
ATOM 2946 C CA . GLU B 1 132 ? -13 27.656 0.139 1 96.5 132 GLU B CA 1
ATOM 2947 C C . GLU B 1 132 ? -12.492 26.5 0.996 1 96.5 132 GLU B C 1
ATOM 2949 O O . GLU B 1 132 ? -11.352 26.062 0.845 1 96.5 132 GLU B O 1
ATOM 2954 N N . ALA B 1 133 ? -13.32 26.094 1.944 1 97.25 133 ALA B N 1
ATOM 2955 C CA . ALA B 1 133 ? -12.961 24.984 2.834 1 97.25 133 ALA B CA 1
ATOM 2956 C C . ALA B 1 133 ? -13.727 23.719 2.477 1 97.25 133 ALA B C 1
ATOM 2958 O O . ALA B 1 133 ? -14.93 23.766 2.229 1 97.25 133 ALA B O 1
ATOM 2959 N N . ALA B 1 134 ? -13.031 22.578 2.395 1 97.81 134 ALA B N 1
ATOM 2960 C CA . ALA B 1 134 ? -13.695 21.297 2.213 1 97.81 134 ALA B CA 1
ATOM 2961 C C . ALA B 1 134 ? -14.414 20.859 3.488 1 97.81 134 ALA B C 1
ATOM 2963 O O . ALA B 1 134 ? -15.469 20.219 3.43 1 97.81 134 ALA B O 1
ATOM 2964 N N . VAL B 1 135 ? -13.789 21.078 4.578 1 96.12 135 VAL B N 1
ATOM 2965 C CA . VAL B 1 135 ? -14.312 20.812 5.914 1 96.12 135 VAL B CA 1
ATOM 2966 C C . VAL B 1 135 ? -14.211 22.078 6.762 1 96.12 135 VAL B C 1
ATOM 2968 O O . VAL B 1 135 ? -13.156 22.719 6.836 1 96.12 135 VAL B O 1
ATOM 2971 N N . GLU B 1 136 ? -15.211 22.422 7.426 1 91.5 136 GLU B N 1
ATOM 2972 C CA . GLU B 1 136 ? -15.203 23.641 8.234 1 91.5 136 GLU B CA 1
ATOM 2973 C C . GLU B 1 136 ? -14.398 23.453 9.516 1 91.5 136 GLU B C 1
ATOM 2975 O O . GLU B 1 136 ? -13.727 24.375 9.977 1 91.5 136 GLU B O 1
ATOM 2980 N N . GLU B 1 137 ? -14.406 22.328 9.961 1 91 137 GLU B N 1
ATOM 2981 C CA . GLU B 1 137 ? -13.695 22.016 11.203 1 91 137 GLU B CA 1
ATOM 2982 C C . GLU B 1 137 ? -12.195 21.875 10.961 1 91 137 GLU B C 1
ATOM 2984 O O . GLU B 1 137 ? -11.773 21.281 9.961 1 91 137 GLU B O 1
ATOM 2989 N N . ALA B 1 138 ? -11.43 22.453 11.859 1 90.31 138 ALA B N 1
ATOM 2990 C CA . ALA B 1 138 ? -9.992 22.234 11.836 1 90.31 138 ALA B CA 1
ATOM 2991 C C . ALA B 1 138 ? -9.625 20.906 12.477 1 90.31 138 ALA B C 1
ATOM 2993 O O . ALA B 1 138 ? -10.32 20.438 13.375 1 90.31 138 ALA B O 1
ATOM 2994 N N . PRO B 1 139 ? -8.516 20.281 11.922 1 93.25 139 PRO B N 1
ATOM 2995 C CA . PRO B 1 139 ? -8.062 19.078 12.641 1 93.25 139 PRO B CA 1
ATOM 2996 C C . PRO B 1 139 ? -7.762 19.359 14.109 1 93.25 139 PRO B C 1
ATOM 2998 O O . PRO B 1 139 ? -7.117 20.359 14.438 1 93.25 139 PRO B O 1
ATOM 3001 N N . ARG B 1 140 ? -8.117 18.469 14.922 1 91.44 140 ARG B N 1
ATOM 3002 C CA . ARG B 1 140 ? -7.934 18.625 16.359 1 91.44 140 ARG B CA 1
ATOM 3003 C C . ARG B 1 140 ? -6.492 18.328 16.766 1 91.44 140 ARG B C 1
ATOM 3005 O O . ARG B 1 140 ? -5.836 17.469 16.172 1 91.44 140 ARG B O 1
ATOM 3012 N N . LYS B 1 141 ? -6.074 19.156 17.766 1 94.12 141 LYS B N 1
ATOM 3013 C CA . LYS B 1 141 ? -4.863 18.75 18.469 1 94.12 141 LYS B CA 1
ATOM 3014 C C . LYS B 1 141 ? -5.156 17.625 19.453 1 94.12 141 LYS B C 1
ATOM 3016 O O . LYS B 1 141 ? -5.906 17.812 20.422 1 94.12 141 LYS B O 1
ATOM 3021 N N . LEU B 1 142 ? -4.594 16.438 19.172 1 94.44 142 LEU B N 1
ATOM 3022 C CA . LEU B 1 142 ? -4.82 15.281 20.031 1 94.44 142 LEU B CA 1
ATOM 3023 C C . LEU B 1 142 ? -3.719 15.164 21.078 1 94.44 142 LEU B C 1
ATOM 3025 O O . LEU B 1 142 ? -2.535 15.094 20.734 1 94.44 142 LEU B O 1
ATOM 3029 N N . GLY B 1 143 ? -4.047 15.258 22.297 1 89.69 143 GLY B N 1
ATOM 3030 C CA . GLY B 1 143 ? -3.084 15.055 23.375 1 89.69 143 GLY B CA 1
ATOM 3031 C C . GLY B 1 143 ? -2.855 13.586 23.688 1 89.69 143 GLY B C 1
ATOM 3032 O O . GLY B 1 143 ? -3.395 12.711 23.016 1 89.69 143 GLY B O 1
ATOM 3033 N N . ALA B 1 144 ? -1.924 13.414 24.625 1 86.5 144 ALA B N 1
ATOM 3034 C CA . ALA B 1 144 ? -1.697 12.047 25.078 1 86.5 144 ALA B CA 1
ATOM 3035 C C . ALA B 1 144 ? -2.973 11.445 25.656 1 86.5 144 ALA B C 1
ATOM 3037 O O . ALA B 1 144 ? -3.715 12.125 26.375 1 86.5 144 ALA B O 1
ATOM 3038 N N . GLU B 1 145 ? -3.271 10.312 25.141 1 82.94 145 GLU B N 1
ATOM 3039 C CA . GLU B 1 145 ? -4.457 9.625 25.641 1 82.94 145 GLU B CA 1
ATOM 3040 C C . GLU B 1 145 ? -4.121 8.758 26.844 1 82.94 145 GLU B C 1
ATOM 3042 O O . GLU B 1 145 ? -3.074 8.102 26.875 1 82.94 145 GLU B O 1
ATOM 3047 N N . GLU B 1 146 ? -4.992 8.891 27.797 1 85.25 146 GLU B N 1
ATOM 3048 C CA . GLU B 1 146 ? -4.844 8.023 28.953 1 85.25 146 GLU B CA 1
ATOM 3049 C C . GLU B 1 146 ? -5.652 6.742 28.797 1 85.25 146 GLU B C 1
ATOM 3051 O O . GLU B 1 146 ? -6.609 6.695 28.016 1 85.25 146 GLU B O 1
ATOM 3056 N N . GLY B 1 147 ? -5.191 5.68 29.438 1 91.88 147 GLY B N 1
ATOM 3057 C CA . GLY B 1 147 ? -5.965 4.453 29.5 1 91.88 147 GLY B CA 1
ATOM 3058 C C . GLY B 1 147 ? -5.805 3.576 28.281 1 91.88 147 GLY B C 1
ATOM 3059 O O . GLY B 1 147 ? -6.602 2.664 28.047 1 91.88 147 GLY B O 1
ATOM 3060 N N . LEU B 1 148 ? -4.934 3.973 27.422 1 96.44 148 LEU B N 1
ATOM 3061 C CA . LEU B 1 148 ? -4.68 3.115 26.266 1 96.44 148 LEU B CA 1
ATOM 3062 C C . LEU B 1 148 ? -3.953 1.841 26.688 1 96.44 148 LEU B C 1
ATOM 3064 O O . LEU B 1 148 ? -3.232 1.833 27.688 1 96.44 148 LEU B O 1
ATOM 3068 N N . LYS B 1 149 ? -4.219 0.783 26 1 96.81 149 LYS B N 1
ATOM 3069 C CA . LYS B 1 149 ? -3.51 -0.479 26.203 1 96.81 149 LYS B CA 1
ATOM 3070 C C . LYS B 1 149 ? -2.742 -0.878 24.953 1 96.81 149 LYS B C 1
ATOM 3072 O O . LYS B 1 149 ? -3.172 -0.581 23.828 1 96.81 149 LYS B O 1
ATOM 3077 N N . GLU B 1 150 ? -1.64 -1.512 25.203 1 95.94 150 GLU B N 1
ATOM 3078 C CA . GLU B 1 150 ? -0.855 -1.99 24.062 1 95.94 150 GLU B CA 1
ATOM 3079 C C . GLU B 1 150 ? -1.577 -3.115 23.328 1 95.94 150 GLU B C 1
ATOM 3081 O O . GLU B 1 150 ? -1.976 -4.109 23.938 1 95.94 150 GLU B O 1
ATOM 3086 N N . ALA B 1 151 ? -1.755 -2.918 22.094 1 94.19 151 ALA B N 1
ATOM 3087 C CA . ALA B 1 151 ? -2.518 -3.883 21.312 1 94.19 151 ALA B CA 1
ATOM 3088 C C . ALA B 1 151 ? -1.596 -4.711 20.422 1 94.19 151 ALA B C 1
ATOM 3090 O O . ALA B 1 151 ? -1.889 -5.875 20.125 1 94.19 151 ALA B O 1
ATOM 3091 N N . ALA B 1 152 ? -0.527 -4.121 19.953 1 92.81 152 ALA B N 1
ATOM 3092 C CA . ALA B 1 152 ? 0.369 -4.793 19.016 1 92.81 152 ALA B CA 1
ATOM 3093 C C . ALA B 1 152 ? 1.716 -4.082 18.938 1 92.81 152 ALA B C 1
ATOM 3095 O O . ALA B 1 152 ? 1.862 -2.961 19.438 1 92.81 152 ALA B O 1
ATOM 3096 N N . MET B 1 153 ? 2.666 -4.801 18.422 1 93.38 153 MET B N 1
ATOM 3097 C CA . MET B 1 153 ? 3.979 -4.25 18.094 1 93.38 153 MET B CA 1
ATOM 3098 C C . MET B 1 153 ? 4.273 -4.387 16.594 1 93.38 153 MET B C 1
ATOM 3100 O O . MET B 1 153 ? 3.896 -5.383 15.977 1 93.38 153 MET B O 1
ATOM 3104 N N . VAL B 1 154 ? 4.895 -3.369 16.094 1 93.12 154 VAL B N 1
ATOM 3105 C CA . VAL B 1 154 ? 5.281 -3.414 14.68 1 93.12 154 VAL B CA 1
ATOM 3106 C C . VAL B 1 154 ? 6.723 -2.936 14.531 1 93.12 154 VAL B C 1
ATOM 3108 O O . VAL B 1 154 ? 7.145 -1.986 15.195 1 93.12 154 VAL B O 1
ATOM 3111 N N . ILE B 1 155 ? 7.492 -3.605 13.734 1 92.81 155 ILE B N 1
ATOM 3112 C CA . ILE B 1 155 ? 8.812 -3.127 13.352 1 92.81 155 ILE B CA 1
ATOM 3113 C C . ILE B 1 155 ? 8.727 -2.402 12.008 1 92.81 155 ILE B C 1
ATOM 3115 O O . ILE B 1 155 ? 8.328 -2.992 11 1 92.81 155 ILE B O 1
ATOM 3119 N N . ALA B 1 156 ? 9.062 -1.164 12.023 1 95.12 156 ALA B N 1
ATOM 3120 C CA . ALA B 1 156 ? 9.07 -0.415 10.773 1 95.12 156 ALA B CA 1
ATOM 3121 C C . ALA B 1 156 ? 10.078 -0.997 9.789 1 95.12 156 ALA B C 1
ATOM 3123 O O . ALA B 1 156 ? 11.273 -1.096 10.094 1 95.12 156 ALA B O 1
ATOM 3124 N N . GLY B 1 157 ? 9.562 -1.382 8.688 1 93.12 157 GLY B N 1
ATOM 3125 C CA . GLY B 1 157 ? 10.438 -2.016 7.719 1 93.12 157 GLY B CA 1
ATOM 3126 C C . GLY B 1 157 ? 10.719 -1.145 6.508 1 93.12 157 GLY B C 1
ATOM 3127 O O . GLY B 1 157 ? 10.281 0.006 6.453 1 93.12 157 GLY B O 1
ATOM 3128 N N . TYR B 1 158 ? 11.438 -1.784 5.578 1 92.88 158 TYR B N 1
ATOM 3129 C CA . TYR B 1 158 ? 11.828 -1.156 4.32 1 92.88 158 TYR B CA 1
ATOM 3130 C C . TYR B 1 158 ? 10.602 -0.653 3.566 1 92.88 158 TYR B C 1
ATOM 3132 O O . TYR B 1 158 ? 10.641 0.413 2.947 1 92.88 158 TYR B O 1
ATOM 3140 N N . VAL B 1 159 ? 9.508 -1.386 3.672 1 94.25 159 VAL B N 1
ATOM 3141 C CA . VAL B 1 159 ? 8.32 -1.087 2.869 1 94.25 159 VAL B CA 1
ATOM 3142 C C . VAL B 1 159 ? 7.48 -0.02 3.566 1 94.25 159 VAL B C 1
ATOM 3144 O O . VAL B 1 159 ? 6.461 0.42 3.033 1 94.25 159 VAL B O 1
ATOM 3147 N N . ASP B 1 160 ? 7.883 0.402 4.789 1 95.56 160 ASP B N 1
ATOM 3148 C CA . ASP B 1 160 ? 7.09 1.338 5.578 1 95.56 160 ASP B CA 1
ATOM 3149 C C . ASP B 1 160 ? 7.664 2.752 5.492 1 95.56 160 ASP B C 1
ATOM 3151 O O . ASP B 1 160 ? 7.035 3.709 5.949 1 95.56 160 ASP B O 1
ATOM 3155 N N . VAL B 1 161 ? 8.844 2.863 4.918 1 95.12 161 VAL B N 1
ATOM 3156 C CA . VAL B 1 161 ? 9.531 4.145 5.023 1 95.12 161 VAL B CA 1
ATOM 3157 C C . VAL B 1 161 ? 9.508 4.859 3.676 1 95.12 161 VAL B C 1
ATOM 3159 O O . VAL B 1 161 ? 9.367 4.223 2.631 1 95.12 161 VAL B O 1
ATOM 3162 N N . ASP B 1 162 ? 9.562 6.148 3.695 1 91.69 162 ASP B N 1
ATOM 3163 C CA . ASP B 1 162 ? 9.68 6.973 2.494 1 91.69 162 ASP B CA 1
ATOM 3164 C C . ASP B 1 162 ? 11.125 7.031 2.008 1 91.69 162 ASP B C 1
ATOM 3166 O O . ASP B 1 162 ? 12.008 6.395 2.584 1 91.69 162 ASP B O 1
ATOM 3170 N N . PRO B 1 163 ? 11.398 7.746 0.921 1 87.06 163 PRO B N 1
ATOM 3171 C CA . PRO B 1 163 ? 12.742 7.785 0.349 1 87.06 163 PRO B CA 1
ATOM 3172 C C . PRO B 1 163 ? 13.773 8.375 1.308 1 87.06 163 PRO B C 1
ATOM 3174 O O . PRO B 1 163 ? 14.977 8.141 1.149 1 87.06 163 PRO B O 1
ATOM 3177 N N . ASN B 1 164 ? 13.336 9.18 2.322 1 84 164 ASN B N 1
ATOM 3178 C CA . ASN B 1 164 ? 14.242 9.773 3.299 1 84 164 ASN B CA 1
ATOM 3179 C C . ASN B 1 164 ? 14.469 8.852 4.488 1 84 164 ASN B C 1
ATOM 3181 O O . ASN B 1 164 ? 15.25 9.172 5.391 1 84 164 ASN B O 1
ATOM 3185 N N . GLY B 1 165 ? 13.797 7.699 4.512 1 88.94 165 GLY B N 1
ATOM 3186 C CA . GLY B 1 165 ? 13.992 6.707 5.555 1 88.94 165 GLY B CA 1
ATOM 3187 C C . GLY B 1 165 ? 13.047 6.887 6.73 1 88.94 165 GLY B C 1
ATOM 3188 O O . GLY B 1 165 ? 13.156 6.172 7.73 1 88.94 165 GLY B O 1
ATOM 3189 N N . HIS B 1 166 ? 12.195 7.859 6.621 1 93.94 166 HIS B N 1
ATOM 3190 C CA . HIS B 1 166 ? 11.18 8.055 7.648 1 93.94 166 HIS B CA 1
ATOM 3191 C C . HIS B 1 166 ? 9.953 7.188 7.375 1 93.94 166 HIS B C 1
ATOM 3193 O O . HIS B 1 166 ? 9.539 7.023 6.223 1 93.94 166 HIS B O 1
ATOM 3199 N N . VAL B 1 167 ? 9.406 6.672 8.484 1 96.75 167 VAL B N 1
ATOM 3200 C CA . VAL B 1 167 ? 8.133 5.988 8.305 1 96.75 167 VAL B CA 1
ATOM 3201 C C . VAL B 1 167 ? 7.117 6.941 7.684 1 96.75 167 VAL B C 1
ATOM 3203 O O . VAL B 1 167 ? 6.938 8.062 8.164 1 96.75 167 VAL B O 1
ATOM 3206 N N . ASN B 1 168 ? 6.555 6.531 6.602 1 96.69 168 ASN B N 1
ATOM 3207 C CA . ASN B 1 168 ? 5.566 7.328 5.891 1 96.69 168 ASN B CA 1
ATOM 3208 C C . ASN B 1 168 ? 4.312 7.551 6.73 1 96.69 168 ASN B C 1
ATOM 3210 O O . ASN B 1 168 ? 3.879 6.656 7.457 1 96.69 168 ASN B O 1
ATOM 3214 N N . ASN B 1 169 ? 3.691 8.703 6.656 1 97.31 169 ASN B N 1
ATOM 3215 C CA . ASN B 1 169 ? 2.516 9.039 7.453 1 97.31 169 ASN B CA 1
ATOM 3216 C C . ASN B 1 169 ? 1.392 8.023 7.242 1 97.31 169 ASN B C 1
ATOM 3218 O O . ASN B 1 169 ? 0.636 7.727 8.172 1 97.31 169 ASN B O 1
ATOM 3222 N N . THR B 1 170 ? 1.209 7.504 6 1 97.81 170 THR B N 1
ATOM 3223 C CA . THR B 1 170 ? 0.147 6.555 5.684 1 97.81 170 THR B CA 1
ATOM 3224 C C . THR B 1 170 ? 0.287 5.289 6.523 1 97.81 170 THR B C 1
ATOM 3226 O O . THR B 1 170 ? -0.711 4.652 6.871 1 97.81 170 THR B O 1
ATOM 3229 N N . ARG B 1 171 ? 1.523 4.977 6.875 1 97.19 171 ARG B N 1
ATOM 3230 C CA . ARG B 1 171 ? 1.77 3.768 7.652 1 97.19 171 ARG B CA 1
ATOM 3231 C C . ARG B 1 171 ? 1.269 3.924 9.086 1 97.19 171 ARG B C 1
ATOM 3233 O O . ARG B 1 171 ? 0.702 2.988 9.656 1 97.19 171 ARG B O 1
ATOM 3240 N N . TYR B 1 172 ? 1.474 5.074 9.641 1 98.5 172 TYR B N 1
ATOM 3241 C CA . TYR B 1 172 ? 0.932 5.332 10.977 1 98.5 172 TYR B CA 1
ATOM 3242 C C . TYR B 1 172 ? -0.582 5.156 10.992 1 98.5 172 TYR B C 1
ATOM 3244 O O . TYR B 1 172 ? -1.136 4.57 11.922 1 98.5 172 TYR B O 1
ATOM 3252 N N . ILE B 1 173 ? -1.203 5.645 9.969 1 98.44 173 ILE B N 1
ATOM 3253 C CA . ILE B 1 173 ? -2.652 5.516 9.875 1 98.44 173 ILE B CA 1
ATOM 3254 C C . ILE B 1 173 ? -3.033 4.039 9.766 1 98.44 173 ILE B C 1
ATOM 3256 O O . ILE B 1 173 ? -3.992 3.592 10.398 1 98.44 173 ILE B O 1
ATOM 3260 N N . GLY B 1 174 ? -2.299 3.332 8.984 1 97.12 174 GLY B N 1
ATOM 3261 C CA . GLY B 1 174 ? -2.537 1.901 8.875 1 97.12 174 GLY B CA 1
ATOM 3262 C C . GLY B 1 174 ? -2.381 1.167 10.195 1 97.12 174 GLY B C 1
ATOM 3263 O O . GLY B 1 174 ? -3.207 0.32 10.539 1 97.12 174 GLY B O 1
ATOM 3264 N N . TRP B 1 175 ? -1.311 1.46 10.93 1 97.38 175 TRP B N 1
ATOM 3265 C CA . TRP B 1 175 ? -1.062 0.815 12.219 1 97.38 175 TRP B CA 1
ATOM 3266 C C . TRP B 1 175 ? -2.158 1.158 13.219 1 97.38 175 TRP B C 1
ATOM 3268 O O . TRP B 1 175 ? -2.666 0.279 13.922 1 97.38 175 TRP B O 1
ATOM 3278 N N . CYS B 1 176 ? -2.549 2.414 13.234 1 97.94 176 CYS B N 1
ATOM 3279 C CA . CYS B 1 176 ? -3.654 2.811 14.094 1 97.94 176 CYS B CA 1
ATOM 3280 C C . CYS B 1 176 ? -4.926 2.045 13.742 1 97.94 176 CYS B C 1
ATOM 3282 O O . CYS B 1 176 ? -5.625 1.551 14.633 1 97.94 176 CYS B O 1
ATOM 3284 N N . THR B 1 177 ? -5.195 1.989 12.461 1 96.69 177 THR B N 1
ATOM 3285 C CA . THR B 1 177 ? -6.379 1.285 11.984 1 96.69 177 THR B CA 1
ATOM 3286 C C . THR B 1 177 ? -6.363 -0.171 12.445 1 96.69 177 THR B C 1
ATOM 3288 O O . THR B 1 177 ? -7.371 -0.682 12.945 1 96.69 177 THR B O 1
ATOM 3291 N N . THR B 1 178 ? -5.203 -0.769 12.297 1 95.31 178 THR B N 1
ATOM 3292 C CA . THR B 1 178 ? -5.043 -2.156 12.719 1 95.31 178 THR B CA 1
ATOM 3293 C C . THR B 1 178 ? -5.379 -2.318 14.195 1 95.31 178 THR B C 1
ATOM 3295 O O . THR B 1 178 ? -6.129 -3.219 14.57 1 95.31 178 THR B O 1
ATOM 3298 N N . GLY B 1 179 ? -4.844 -1.461 15 1 96.12 179 GLY B N 1
ATOM 3299 C CA . GLY B 1 179 ? -5.125 -1.509 16.422 1 96.12 179 GLY B CA 1
ATOM 3300 C C . GLY B 1 179 ? -6.586 -1.267 16.75 1 96.12 179 GLY B C 1
ATOM 3301 O O . GLY B 1 179 ? -7.172 -1.979 17.578 1 96.12 179 GLY B O 1
ATOM 3302 N N . LEU B 1 180 ? -7.168 -0.29 16.141 1 96.69 180 LEU B N 1
ATOM 3303 C CA . LEU B 1 180 ? -8.547 0.084 16.406 1 96.69 180 LEU B CA 1
ATOM 3304 C C . LEU B 1 180 ? -9.508 -1.035 16 1 96.69 180 LEU B C 1
ATOM 3306 O O . LEU B 1 180 ? -10.477 -1.313 16.703 1 96.69 180 LEU B O 1
ATOM 3310 N N . VAL B 1 181 ? -9.227 -1.656 14.906 1 94.38 181 VAL B N 1
ATOM 3311 C CA . VAL B 1 181 ? -10.07 -2.752 14.438 1 94.38 181 VAL B CA 1
ATOM 3312 C C . VAL B 1 181 ? -10.008 -3.912 15.422 1 94.38 181 VAL B C 1
ATOM 3314 O O . VAL B 1 181 ? -11.016 -4.586 15.664 1 94.38 181 VAL B O 1
ATOM 3317 N N . ARG B 1 182 ? -8.836 -4.137 15.984 1 92.88 182 ARG B N 1
ATOM 3318 C CA . ARG B 1 182 ? -8.688 -5.184 16.984 1 92.88 182 ARG B CA 1
ATOM 3319 C C . ARG B 1 182 ? -9.578 -4.91 18.203 1 92.88 182 ARG B C 1
ATOM 3321 O O . ARG B 1 182 ? -9.969 -5.84 18.906 1 92.88 182 ARG B O 1
ATOM 3328 N N . GLU B 1 183 ? -9.922 -3.652 18.375 1 93.31 183 GLU B N 1
ATOM 3329 C CA . GLU B 1 183 ? -10.789 -3.26 19.484 1 93.31 183 GLU B CA 1
ATOM 3330 C C . GLU B 1 183 ? -12.242 -3.164 19.031 1 93.31 183 GLU B C 1
ATOM 3332 O O . GLU B 1 183 ? -13.102 -2.682 19.781 1 93.31 183 GLU B O 1
ATOM 3337 N N . GLY B 1 184 ? -12.461 -3.469 17.797 1 92.56 184 GLY B N 1
ATOM 3338 C CA . GLY B 1 184 ? -13.836 -3.549 17.312 1 92.56 184 GLY B CA 1
ATOM 3339 C C . GLY B 1 184 ? -14.25 -2.352 16.484 1 92.56 184 GLY B C 1
ATOM 3340 O O . GLY B 1 184 ? -15.391 -2.27 16.031 1 92.56 184 GLY B O 1
ATOM 3341 N N . GLU B 1 185 ? -13.336 -1.395 16.312 1 92.88 185 GLU B N 1
ATOM 3342 C CA . GLU B 1 185 ? -13.641 -0.234 15.477 1 92.88 185 GLU B CA 1
ATOM 3343 C C . GLU B 1 185 ? -13.422 -0.545 14 1 92.88 185 GLU B C 1
ATOM 3345 O O . GLU B 1 185 ? -12.289 -0.749 13.562 1 92.88 185 GLU B O 1
ATOM 3350 N N . ARG B 1 186 ? -14.398 -0.48 13.227 1 92.06 186 ARG B N 1
ATOM 3351 C CA . ARG B 1 186 ? -14.289 -0.824 11.812 1 92.06 186 ARG B CA 1
ATOM 3352 C C . ARG B 1 186 ? -14.367 0.423 10.938 1 92.06 186 ARG B C 1
ATOM 3354 O O . ARG B 1 186 ? -15.297 1.22 11.055 1 92.06 186 ARG B O 1
ATOM 3361 N N . PRO B 1 187 ? -13.5 0.571 10.008 1 93.06 187 PRO B N 1
ATOM 3362 C CA . PRO B 1 187 ? -13.414 1.782 9.188 1 93.06 187 PRO B CA 1
ATOM 3363 C C . PRO B 1 187 ? -14.695 2.059 8.398 1 93.06 187 PRO B C 1
ATOM 3365 O O . PRO B 1 187 ? -15.047 3.219 8.172 1 93.06 187 PRO B O 1
ATOM 3368 N N . GLU B 1 188 ? -15.359 1.037 7.98 1 89.81 188 GLU B N 1
ATOM 3369 C CA . GLU B 1 188 ? -16.578 1.223 7.188 1 89.81 188 GLU B CA 1
ATOM 3370 C C . GLU B 1 188 ? -17.656 1.918 8 1 89.81 188 GLU B C 1
ATOM 3372 O O . GLU B 1 188 ? -18.641 2.4 7.441 1 89.81 188 GLU B O 1
ATOM 3377 N N . ALA B 1 189 ? -17.469 1.966 9.281 1 92.75 189 ALA B N 1
ATOM 3378 C CA . ALA B 1 189 ? -18.453 2.588 10.156 1 92.75 189 ALA B CA 1
ATOM 3379 C C . ALA B 1 189 ? -17.969 3.938 10.672 1 92.75 189 ALA B C 1
ATOM 3381 O O . ALA B 1 189 ? -18.625 4.582 11.484 1 92.75 189 ALA B O 1
ATOM 3382 N N . TRP B 1 190 ? -16.781 4.371 10.258 1 95.31 190 TRP B N 1
ATOM 3383 C CA . TRP B 1 190 ? -16.234 5.641 10.719 1 95.31 190 TRP B CA 1
ATOM 3384 C C . TRP B 1 190 ? -16.922 6.812 10.023 1 95.31 190 TRP B C 1
ATOM 3386 O O . TRP B 1 190 ? -17.047 6.824 8.797 1 95.31 190 TRP B O 1
ATOM 3396 N N . ARG B 1 191 ? -17.375 7.789 10.719 1 96.62 191 ARG B N 1
ATOM 3397 C CA . ARG B 1 191 ? -17.812 9.07 10.172 1 96.62 191 ARG B CA 1
ATOM 3398 C C . ARG B 1 191 ? -16.609 9.961 9.844 1 96.62 191 ARG B C 1
ATOM 3400 O O . ARG B 1 191 ? -16.609 10.664 8.836 1 96.62 191 ARG B O 1
ATOM 3407 N N . GLU B 1 192 ? -15.727 9.938 10.789 1 97.19 192 GLU B N 1
ATOM 3408 C CA . GLU B 1 192 ? -14.516 10.727 10.578 1 97.19 192 GLU B CA 1
ATOM 3409 C C . GLU B 1 192 ? -13.352 10.18 11.414 1 97.19 192 GLU B C 1
ATOM 3411 O O . GLU B 1 192 ? -13.562 9.414 12.352 1 97.19 192 GLU B O 1
ATOM 3416 N N . PHE B 1 193 ? -12.125 10.516 11.078 1 97.5 193 PHE B N 1
ATOM 3417 C CA . PHE B 1 193 ? -10.977 10.258 11.938 1 97.5 193 PHE B CA 1
ATOM 3418 C C . PHE B 1 193 ? -10 11.422 11.898 1 97.5 193 PHE B C 1
ATOM 3420 O O . PHE B 1 193 ? -9.875 12.102 10.875 1 97.5 193 PHE B O 1
ATOM 3427 N N . HIS B 1 194 ? -9.414 11.703 13.062 1 98.19 194 HIS B N 1
ATOM 3428 C CA . HIS B 1 194 ? -8.383 12.711 13.266 1 98.19 194 HIS B CA 1
ATOM 3429 C C . HIS B 1 194 ? -7.023 12.062 13.531 1 98.19 194 HIS B C 1
ATOM 3431 O O . HIS B 1 194 ? -6.926 11.109 14.305 1 98.19 194 HIS B O 1
ATOM 3437 N N . VAL B 1 195 ? -6.031 12.57 12.891 1 98.62 195 VAL B N 1
ATOM 3438 C CA . VAL B 1 195 ? -4.699 12.039 13.156 1 98.62 195 VAL B CA 1
ATOM 3439 C C . VAL B 1 195 ? -3.721 13.188 13.383 1 98.62 195 VAL B C 1
ATOM 3441 O O . VAL B 1 195 ? -3.756 14.195 12.664 1 98.62 195 VAL B O 1
ATOM 3444 N N . ASN B 1 196 ? -2.957 13.094 14.414 1 98.75 196 ASN B N 1
ATOM 3445 C CA . ASN B 1 196 ? -1.8 13.945 14.656 1 98.75 196 ASN B CA 1
ATOM 3446 C C . ASN B 1 196 ? -0.492 13.172 14.492 1 98.75 196 ASN B C 1
ATOM 3448 O O . ASN B 1 196 ? -0.333 12.086 15.047 1 98.75 196 ASN B O 1
ATOM 3452 N N . PHE B 1 197 ? 0.335 13.664 13.711 1 98.38 197 PHE B N 1
ATOM 3453 C CA . PHE B 1 197 ? 1.69 13.141 13.586 1 98.38 197 PHE B CA 1
ATOM 3454 C C . PHE B 1 197 ? 2.66 13.938 14.453 1 98.38 197 PHE B C 1
ATOM 3456 O O . PHE B 1 197 ? 2.893 15.125 14.195 1 98.38 197 PHE B O 1
ATOM 3463 N N . VAL B 1 198 ? 3.271 13.297 15.453 1 97.38 198 VAL B N 1
ATOM 3464 C CA . VAL B 1 198 ? 3.926 14.086 16.5 1 97.38 198 VAL B CA 1
ATOM 3465 C C . VAL B 1 198 ? 5.375 13.625 16.656 1 97.38 198 VAL B C 1
ATOM 3467 O O . VAL B 1 198 ? 6.121 14.188 17.453 1 97.38 198 VAL B O 1
ATOM 3470 N N . GLY B 1 199 ? 5.785 12.688 15.945 1 96.31 199 GLY B N 1
ATOM 3471 C CA . GLY B 1 199 ? 7.145 12.172 15.969 1 96.31 199 GLY B CA 1
ATOM 3472 C C . GLY B 1 199 ? 7.516 11.406 14.711 1 96.31 199 GLY B C 1
ATOM 3473 O O . GLY B 1 199 ? 6.723 11.336 13.766 1 96.31 199 GLY B O 1
ATOM 3474 N N . GLU B 1 200 ? 8.758 10.945 14.688 1 96.06 200 GLU B N 1
ATOM 3475 C CA . GLU B 1 200 ? 9.227 10.203 13.523 1 96.06 200 GLU B CA 1
ATOM 3476 C C . GLU B 1 200 ? 9.852 8.875 13.93 1 96.06 200 GLU B C 1
ATOM 3478 O O . GLU B 1 200 ? 10.375 8.742 15.039 1 96.06 200 GLU B O 1
ATOM 3483 N N . ALA B 1 201 ? 9.68 7.898 13.086 1 97 201 ALA B N 1
ATOM 3484 C CA . ALA B 1 201 ? 10.367 6.613 13.195 1 97 201 ALA B CA 1
ATOM 3485 C C . ALA B 1 201 ? 11.133 6.293 11.914 1 97 201 ALA B C 1
ATOM 3487 O O . ALA B 1 201 ? 10.867 6.879 10.859 1 97 201 ALA B O 1
ATOM 3488 N N . HIS B 1 202 ? 12.133 5.465 12.07 1 95.56 202 HIS B N 1
ATOM 3489 C CA . HIS B 1 202 ? 13 5.059 10.961 1 95.56 202 HIS B CA 1
ATOM 3490 C C . HIS B 1 202 ? 12.938 3.553 10.742 1 95.56 202 HIS B C 1
ATOM 3492 O O . HIS B 1 202 ? 12.359 2.824 11.547 1 95.56 202 HIS B O 1
ATOM 3498 N N . GLU B 1 203 ? 13.5 3.207 9.609 1 93.25 203 GLU B N 1
ATOM 3499 C CA . GLU B 1 203 ? 13.594 1.781 9.312 1 93.25 203 GLU B CA 1
ATOM 3500 C C . GLU B 1 203 ? 14.25 1.021 10.453 1 93.25 203 GLU B C 1
ATOM 3502 O O . GLU B 1 203 ? 15.297 1.435 10.961 1 93.25 203 GLU B O 1
ATOM 3507 N N . GLY B 1 204 ? 13.578 -0.054 10.875 1 91.81 204 GLY B N 1
ATOM 3508 C CA . GLY B 1 204 ? 14.125 -0.894 11.922 1 91.81 204 GLY B CA 1
ATOM 3509 C C . GLY B 1 204 ? 13.57 -0.562 13.297 1 91.81 204 GLY B C 1
ATOM 3510 O O . GLY B 1 204 ? 13.719 -1.347 14.242 1 91.81 204 GLY B O 1
ATOM 3511 N N . ASP B 1 205 ? 12.945 0.57 13.43 1 95.75 205 ASP B N 1
ATOM 3512 C CA . ASP B 1 205 ? 12.414 0.971 14.727 1 95.75 205 ASP B CA 1
ATOM 3513 C C . ASP B 1 205 ? 11.258 0.07 15.148 1 95.75 205 ASP B C 1
ATOM 3515 O O . ASP B 1 205 ? 10.406 -0.285 14.328 1 95.75 205 ASP B O 1
ATOM 3519 N N . ALA B 1 206 ? 11.289 -0.33 16.391 1 95.06 206 ALA B N 1
ATOM 3520 C CA . ALA B 1 206 ? 10.148 -1.019 16.984 1 95.06 206 ALA B CA 1
ATOM 3521 C C . ALA B 1 206 ? 9.102 -0.021 17.469 1 95.06 206 ALA B C 1
ATOM 3523 O O . ALA B 1 206 ? 9.398 0.872 18.266 1 95.06 206 ALA B O 1
ATOM 3524 N N . CYS B 1 207 ? 7.891 -0.17 17 1 97.25 207 CYS B N 1
ATOM 3525 C CA . CYS B 1 207 ? 6.785 0.714 17.359 1 97.25 207 CYS B CA 1
ATOM 3526 C C . CYS B 1 207 ? 5.641 -0.069 17.984 1 97.25 207 CYS B C 1
ATOM 3528 O O . CYS B 1 207 ? 5.309 -1.164 17.531 1 97.25 207 CYS B O 1
ATOM 3530 N N . ALA B 1 208 ? 5.113 0.492 19.016 1 97.56 208 ALA B N 1
ATOM 3531 C CA . ALA B 1 208 ? 3.982 -0.135 19.703 1 97.56 208 ALA B CA 1
ATOM 3532 C C . ALA B 1 208 ? 2.678 0.585 19.375 1 97.56 208 ALA B C 1
ATOM 3534 O O . ALA B 1 208 ? 2.641 1.816 19.297 1 97.56 208 ALA B O 1
ATOM 3535 N N . ILE B 1 209 ? 1.64 -0.19 19.156 1 97.56 209 ILE B N 1
ATOM 3536 C CA . ILE B 1 209 ? 0.303 0.334 18.891 1 97.56 209 ILE B CA 1
ATOM 3537 C C . ILE B 1 209 ? -0.529 0.276 20.172 1 97.56 209 ILE B C 1
ATOM 3539 O O . ILE B 1 209 ? -0.753 -0.803 20.734 1 97.56 209 ILE B O 1
ATOM 3543 N N . TRP B 1 210 ? -0.94 1.422 20.578 1 98 210 TRP B N 1
ATOM 3544 C CA . TRP B 1 210 ? -1.781 1.526 21.766 1 98 210 TRP B CA 1
ATOM 3545 C C . TRP B 1 210 ? -3.193 1.967 21.406 1 98 210 TRP B C 1
ATOM 3547 O O . TRP B 1 210 ? -3.375 2.85 20.562 1 98 210 TRP B O 1
ATOM 3557 N N . VAL B 1 211 ? -4.184 1.263 22.031 1 97.88 211 VAL B N 1
ATOM 3558 C CA . VAL B 1 211 ? -5.551 1.583 21.625 1 97.88 211 VAL B CA 1
ATOM 3559 C C . VAL B 1 211 ? -6.457 1.598 22.859 1 97.88 211 VAL B C 1
ATOM 3561 O O . VAL B 1 211 ? -6.156 0.961 23.875 1 97.88 211 VAL B O 1
ATOM 3564 N N . GLY B 1 212 ? -7.516 2.369 22.656 1 96.5 212 GLY B N 1
ATOM 3565 C CA . GLY B 1 212 ? -8.562 2.426 23.672 1 96.5 212 GLY B CA 1
ATOM 3566 C C . GLY B 1 212 ? -9.625 3.469 23.359 1 96.5 212 GLY B C 1
ATOM 3567 O O . GLY B 1 212 ? -9.305 4.617 23.062 1 96.5 212 GLY B O 1
ATOM 3568 N N . ASP B 1 213 ? -10.875 3.078 23.469 1 93.88 213 ASP B N 1
ATOM 3569 C CA . ASP B 1 213 ? -12.016 3.982 23.406 1 93.88 213 ASP B CA 1
ATOM 3570 C C . ASP B 1 213 ? -11.969 4.836 22.141 1 93.88 213 ASP B C 1
ATOM 3572 O O . ASP B 1 213 ? -12.039 6.066 22.219 1 93.88 213 ASP B O 1
ATOM 3576 N N . GLY B 1 214 ? -11.742 4.215 21.016 1 95.38 214 GLY B N 1
ATOM 3577 C CA . GLY B 1 214 ? -11.781 4.895 19.734 1 95.38 214 GLY B CA 1
ATOM 3578 C C . GLY B 1 214 ? -10.531 5.703 19.453 1 95.38 214 GLY B C 1
ATOM 3579 O O . GLY B 1 214 ? -10.516 6.531 18.531 1 95.38 214 GLY B O 1
ATOM 3580 N N . ALA B 1 215 ? -9.523 5.477 20.297 1 97.56 215 ALA B N 1
ATOM 3581 C CA . ALA B 1 215 ? -8.258 6.184 20.125 1 97.56 215 ALA B CA 1
ATOM 3582 C C . ALA B 1 215 ? -7.105 5.203 19.906 1 97.56 215 ALA B C 1
ATOM 3584 O O . ALA B 1 215 ? -7.164 4.059 20.375 1 97.56 215 ALA B O 1
ATOM 3585 N N . ALA B 1 216 ? -6.152 5.609 19.188 1 98 216 ALA B N 1
ATOM 3586 C CA . ALA B 1 216 ? -4.922 4.852 18.969 1 98 216 ALA B CA 1
ATOM 3587 C C . ALA B 1 216 ? -3.697 5.758 19.062 1 98 216 ALA B C 1
ATOM 3589 O O . ALA B 1 216 ? -3.764 6.938 18.719 1 98 216 ALA B O 1
ATOM 3590 N N . GLU B 1 217 ? -2.682 5.27 19.531 1 98.38 217 GLU B N 1
ATOM 3591 C CA . GLU B 1 217 ? -1.393 5.957 19.578 1 98.38 217 GLU B CA 1
ATOM 3592 C C . GLU B 1 217 ? -0.252 5.016 19.203 1 98.38 217 GLU B C 1
ATOM 3594 O O . GLU B 1 217 ? -0.21 3.869 19.656 1 98.38 217 GLU B O 1
ATOM 3599 N N . ILE B 1 218 ? 0.594 5.434 18.312 1 98.44 218 ILE B N 1
ATOM 3600 C CA . ILE B 1 218 ? 1.816 4.711 17.984 1 98.44 218 ILE B CA 1
ATOM 3601 C C . ILE B 1 218 ? 2.984 5.277 18.781 1 98.44 218 ILE B C 1
ATOM 3603 O O . ILE B 1 218 ? 3.217 6.488 18.781 1 98.44 218 ILE B O 1
ATOM 3607 N N . ARG B 1 219 ? 3.707 4.398 19.391 1 98.19 219 ARG B N 1
ATOM 3608 C CA . ARG B 1 219 ? 4.816 4.852 20.219 1 98.19 219 ARG B CA 1
ATOM 3609 C C . ARG B 1 219 ? 6.102 4.117 19.859 1 98.19 219 ARG B C 1
ATOM 3611 O O . ARG B 1 219 ? 6.074 2.938 19.516 1 98.19 219 ARG B O 1
ATOM 3618 N N . LYS B 1 220 ? 7.168 4.812 19.906 1 97.69 220 LYS B N 1
ATOM 3619 C CA . LYS B 1 220 ? 8.508 4.238 19.969 1 97.69 220 LYS B CA 1
ATOM 3620 C C . LYS B 1 220 ? 9.109 4.398 21.359 1 97.69 220 LYS B C 1
ATOM 3622 O O . LYS B 1 220 ? 9.562 5.484 21.719 1 97.69 220 LYS B O 1
ATOM 3627 N N . GLY B 1 221 ? 9.094 3.26 22.094 1 95.38 221 GLY B N 1
ATOM 3628 C CA . GLY B 1 221 ? 9.344 3.443 23.516 1 95.38 221 GLY B CA 1
ATOM 3629 C C . GLY B 1 221 ? 8.32 4.328 24.188 1 95.38 221 GLY B C 1
ATOM 3630 O O . GLY B 1 221 ? 7.113 4.07 24.109 1 95.38 221 GLY B O 1
ATOM 3631 N N . GLU B 1 222 ? 8.766 5.441 24.797 1 93.62 222 GLU B N 1
ATOM 3632 C CA . GLU B 1 222 ? 7.871 6.359 25.5 1 93.62 222 GLU B CA 1
ATOM 3633 C C . GLU B 1 222 ? 7.504 7.547 24.609 1 93.62 222 GLU B C 1
ATOM 3635 O O . GLU B 1 222 ? 6.707 8.398 25 1 93.62 222 GLU B O 1
ATOM 3640 N N . VAL B 1 223 ? 8 7.523 23.453 1 96.38 223 VAL B N 1
ATOM 3641 C CA . VAL B 1 223 ? 7.805 8.672 22.578 1 96.38 223 VAL B CA 1
ATOM 3642 C C . VAL B 1 223 ? 6.625 8.414 21.641 1 96.38 223 VAL B C 1
ATOM 3644 O O . VAL B 1 223 ? 6.602 7.414 20.922 1 96.38 223 VAL B O 1
ATOM 3647 N N . ALA B 1 224 ? 5.668 9.32 21.641 1 97.94 224 ALA B N 1
ATOM 3648 C CA . ALA B 1 224 ? 4.539 9.211 20.719 1 97.94 224 ALA B CA 1
ATOM 3649 C C . ALA B 1 224 ? 4.953 9.594 19.312 1 97.94 224 ALA B C 1
ATOM 3651 O O . ALA B 1 224 ? 5.668 10.578 19.109 1 97.94 224 ALA B O 1
ATOM 3652 N N . LEU B 1 225 ? 4.512 8.828 18.359 1 98.5 225 LEU B N 1
ATOM 3653 C CA . LEU B 1 225 ? 4.809 9.078 16.953 1 98.5 225 LEU B CA 1
ATOM 3654 C C . LEU B 1 225 ? 3.574 9.609 16.234 1 98.5 225 LEU B C 1
ATOM 3656 O O . LEU B 1 225 ? 3.682 10.492 15.383 1 98.5 225 LEU B O 1
ATOM 3660 N N . ALA B 1 226 ? 2.424 9.078 16.562 1 98.62 226 ALA B N 1
ATOM 3661 C CA . ALA B 1 226 ? 1.149 9.469 15.961 1 98.62 226 ALA B CA 1
ATOM 3662 C C . ALA B 1 226 ? -0.011 9.188 16.906 1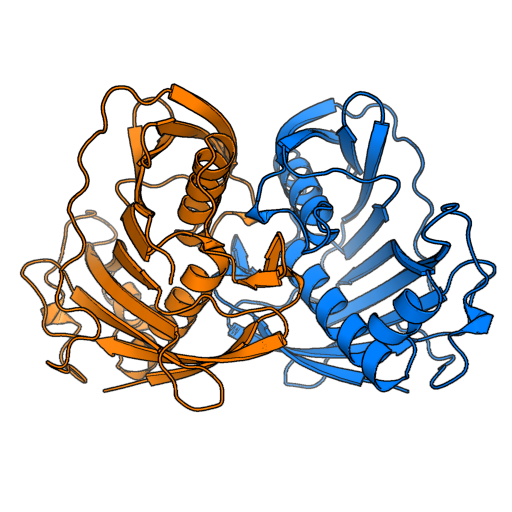 98.62 226 ALA B C 1
ATOM 3664 O O . ALA B 1 226 ? 0.038 8.234 17.688 1 98.62 226 ALA B O 1
ATOM 3665 N N . ARG B 1 227 ? -1.004 9.984 16.844 1 98.62 227 ARG B N 1
ATOM 3666 C CA . ARG B 1 227 ? -2.258 9.828 17.578 1 98.62 227 ARG B CA 1
ATOM 3667 C C . ARG B 1 227 ? -3.453 9.891 16.641 1 98.62 227 ARG B C 1
ATOM 3669 O O . ARG B 1 227 ? -3.502 10.734 15.742 1 98.62 227 ARG B O 1
ATOM 3676 N N . MET B 1 228 ? -4.355 8.984 16.797 1 98.25 228 MET B N 1
ATOM 3677 C CA . MET B 1 228 ? -5.535 8.938 15.93 1 98.25 228 MET B CA 1
ATOM 3678 C C . MET B 1 228 ? -6.805 8.75 16.766 1 98.25 228 MET B C 1
ATOM 3680 O O . MET B 1 228 ? -6.812 7.992 17.734 1 98.25 228 MET B O 1
ATOM 3684 N N . ARG B 1 229 ? -7.816 9.453 16.453 1 97.5 229 ARG B N 1
ATOM 3685 C CA . ARG B 1 229 ? -9.133 9.297 17.062 1 97.5 229 ARG B CA 1
ATOM 3686 C C . ARG B 1 229 ? -10.219 9.148 15.992 1 97.5 229 ARG B C 1
ATOM 3688 O O . ARG B 1 229 ? -10.195 9.844 14.977 1 97.5 229 ARG B O 1
ATOM 3695 N N . VAL B 1 230 ? -11.086 8.234 16.234 1 97.19 230 VAL B N 1
ATOM 3696 C CA . VAL B 1 230 ? -12.141 7.98 15.266 1 97.19 230 VAL B CA 1
ATOM 3697 C C . VAL B 1 230 ? -13.5 8.289 15.891 1 97.19 230 VAL B C 1
ATOM 3699 O O . VAL B 1 230 ? -13.672 8.188 17.109 1 97.19 230 VAL B O 1
ATOM 3702 N N . GLU B 1 231 ? -14.305 8.781 15.109 1 95.88 231 GLU B N 1
ATOM 3703 C CA . GLU B 1 231 ? -15.711 8.961 15.453 1 95.88 231 GLU B CA 1
ATOM 3704 C C . GLU B 1 231 ? -16.609 8.094 14.578 1 95.88 231 GLU B C 1
ATOM 3706 O O . GLU B 1 231 ? -16.469 8.086 13.352 1 95.88 231 GLU B O 1
ATOM 3711 N N . ARG B 1 232 ? -17.469 7.367 15.305 1 93.5 232 ARG B N 1
ATOM 3712 C CA . ARG B 1 232 ? -18.391 6.504 14.578 1 93.5 232 ARG B CA 1
ATOM 3713 C C . ARG B 1 232 ? -19.594 7.297 14.047 1 93.5 232 ARG B C 1
ATOM 3715 O O . ARG B 1 232 ? -19.953 8.328 14.625 1 93.5 232 ARG B O 1
ATOM 3722 N N . GLY B 1 233 ? -20.078 6.828 12.938 1 83.31 233 GLY B N 1
ATOM 3723 C CA . GLY B 1 233 ? -21.312 7.375 12.383 1 83.31 233 GLY B CA 1
ATOM 3724 C C . GLY B 1 233 ? -21.594 6.891 10.977 1 83.31 233 GLY B C 1
ATOM 3725 O O . GLY B 1 233 ? -20.688 6.527 10.234 1 83.31 233 GLY B O 1
ATOM 3726 N N . SER B 1 234 ? -22.719 6.125 10.734 1 63.25 234 SER B N 1
ATOM 3727 C CA . SER B 1 234 ? -23.047 5.57 9.43 1 63.25 234 SER B CA 1
ATOM 3728 C C . SER B 1 234 ? -22.828 6.586 8.312 1 63.25 234 SER B C 1
ATOM 3730 O O . SER B 1 234 ? -23.375 7.688 8.352 1 63.25 234 SER B O 1
ATOM 3732 N N . PRO B 1 235 ? -21.719 6.391 7.523 1 54.88 235 PRO B N 1
ATOM 3733 C CA . PRO B 1 235 ? -21.781 7.262 6.348 1 54.88 235 PRO B CA 1
ATOM 3734 C C . PRO B 1 235 ? -23.125 7.184 5.621 1 54.88 235 PRO B C 1
ATOM 3736 O O . PRO B 1 235 ? -23.859 6.199 5.77 1 54.88 235 PRO B O 1
#

Nearest PDB structures (foldseek):
  2ess-assembly1_A-2  TM=8.587E-01  e=5.095E-21  Bacteroides thetaiotaomicron VPI-5482
  4gak-assembly1_A-2  TM=8.376E-01  e=2.040E-20  Spirosoma linguale DSM 74
  2own-assembly1_A  TM=8.112E-01  e=9.654E-18  Lactiplantibacillus plantarum
  5kl9-assembly1_B  TM=9.145E-01  e=2.703E-08  Escherichia coli O157:H7
  5eo2-assembly2_C  TM=9.035E-01  e=1.833E-08  Staphylococcus aureus subsp. aureus Mu50